Protein AF-A0AA36DSE8-F1 (afdb_monomer_lite)

pLDDT: mean 90.52, std 10.1, range [31.28, 98.81]

Radius of gyration: 29.75 Å; chains: 1; bounding box: 69×47×84 Å

Sequence (559 aa):
MSEQPSESARQAIVPDTAAGRRFDAVVAELFPEYSRSRLTEWIKAGDVLLDGAQVRPRDPLRGGEVVTLTVVLETQTDAQPEDIPLDVLFEDEHLLVINKPVGLVVHPGAGNHSGTLVNALLFRDPSVAVLPRAGIVHRLDKDTSGVMVVAKTLEAQTALVEQLAARDVHRQYLAIVMGALVAGGTADAPIDRHPRDRLKMAVREDGKEAITHYRLRERFRAHTALECRLETGRTHQIRVHMAHVRHPIIGDPLYGGALKLPKGASDELVAALRGFKRQALHAETLEFTHPITGEPVRNTAPVPEDMLHLMKADWPAPAGVHALTTRRHGAGISPAPFAQFNLGNRHAADGDTPANVEHNRQLLQQGLALPSAPHWLRQVHSSTVLRFNAPPVPGASEPVADAAVTSVPGVVLAILTADCLPVVFAATDGSEVGAAHAGWRGLADGMLEATVAALETPPAQLRAWLGPAAGPADYEIGEEVFHAFVGHDPAAEAAFMATRPGHWKVDLFALARQRLQAAGMDPAQVHGGTVSTMADPDLYSHRRDRRTGRMATLAWIAR

Foldseek 3Di:
DDDDQDWDKDKDWFAQVQFFPFQLVSVCVRCVLDDSVVSQVCLVVVQKDWLSHRDHRGDGDRGGIMIIGTDRLDQQDPAAADQDDWAFQDDDQWKTKTWFAAQAAAAADVPRNYRHVLNPLCNVPVQLRSEHSSQFLADDHRGATGIGMGTPGSSQSVQVNVCLVVLVKKWKKKFKWWAFDPWWAKQWFFWDADPPDNVDIEGDPPHHTWMKTWGFPAGDPGITIIIIIGSHHDVCRVQRSCLVVVTHTQQDPPRRPDQDDPDPDDPLLVCLSVVRNHGLMYRAKIWHQRSPPRHIDIGGDARDPSSVSNVADPAPAAPQKHKDWDWQDDCADWDPPQRGQFQDQCPPPLRTPPVRNVVSQVCVCVSVVQLAREQAAPEDLALFEEEDADGDDPPDDHYHDFKYKYQHFRHKYKHWDAQFKKKKKAFNNRRMIMIGGHGLSSLLNQSVLSRQVVDPHHQQRMAMETDEHAALVPAKDFQVSVCSRCVVPVVLCVQWADDDVRMTRGQPLVSSLVSSVVSVHDSVRYDYSPHHSCPDPRHHHCVNSVSYGIMMMMMGGHD

Structure (mmCIF, N/CA/C/O backbone):
data_AF-A0AA36DSE8-F1
#
_entry.id   AF-A0AA36DSE8-F1
#
loop_
_atom_site.group_PDB
_atom_site.id
_atom_site.type_symbol
_atom_site.label_atom_id
_atom_site.label_alt_id
_atom_site.label_comp_id
_atom_site.label_asym_id
_atom_site.label_entity_id
_atom_site.label_seq_id
_atom_site.pdbx_PDB_ins_code
_atom_site.Cartn_x
_atom_site.Cartn_y
_atom_site.Cartn_z
_atom_site.occupancy
_atom_site.B_iso_or_equiv
_atom_site.auth_seq_id
_atom_site.auth_comp_id
_atom_site.auth_asym_id
_atom_site.auth_atom_id
_atom_site.pdbx_PDB_model_num
ATOM 1 N N . MET A 1 1 ? -35.125 -20.432 28.932 1.00 31.28 1 MET A N 1
ATOM 2 C CA . MET A 1 1 ? -34.904 -19.917 30.298 1.00 31.28 1 MET A CA 1
ATOM 3 C C . MET A 1 1 ? -34.343 -18.524 30.136 1.00 31.28 1 MET A C 1
ATOM 5 O O . MET A 1 1 ? -33.295 -18.396 29.528 1.00 31.28 1 MET A O 1
ATOM 9 N N . SER A 1 2 ? -35.095 -17.504 30.538 1.00 31.39 2 SER A N 1
ATOM 10 C CA . SER A 1 2 ? -34.655 -16.110 30.531 1.00 31.39 2 SER A CA 1
ATOM 11 C C . SER A 1 2 ? -33.533 -15.944 31.556 1.00 31.39 2 SER A C 1
ATOM 13 O O . SER A 1 2 ? -33.801 -16.032 32.756 1.00 31.39 2 SER A O 1
ATOM 15 N N . GLU A 1 3 ? -32.296 -15.759 31.100 1.00 34.09 3 GLU A N 1
ATOM 16 C CA . GLU A 1 3 ? -31.233 -15.230 31.954 1.00 34.09 3 GLU A CA 1
ATOM 17 C C . GLU A 1 3 ? -31.677 -13.849 32.436 1.00 34.09 3 GLU A C 1
ATOM 19 O O . GLU A 1 3 ? -31.973 -12.961 31.636 1.00 34.09 3 GLU A O 1
ATOM 24 N N . GLN A 1 4 ? -31.834 -13.705 33.751 1.00 34.03 4 GLN A N 1
ATOM 25 C CA . GLN A 1 4 ? -32.077 -12.402 34.348 1.00 34.03 4 GLN A CA 1
ATOM 26 C C . GLN A 1 4 ? -30.819 -11.549 34.147 1.00 34.03 4 GLN A C 1
ATOM 28 O O . GLN A 1 4 ? -29.720 -12.059 34.381 1.00 34.03 4 GLN A O 1
ATOM 33 N N . PRO A 1 5 ? -30.943 -10.282 33.718 1.00 41.75 5 PRO A N 1
ATOM 34 C CA . PRO A 1 5 ? -29.795 -9.392 33.648 1.00 41.75 5 PRO A CA 1
ATOM 35 C C . PRO A 1 5 ? -29.172 -9.284 35.043 1.00 41.75 5 PRO A C 1
ATOM 37 O O . PRO A 1 5 ? -29.874 -9.049 36.026 1.00 41.75 5 PRO A O 1
ATOM 40 N N . SER A 1 6 ? -27.863 -9.507 35.146 1.00 43.56 6 SER A N 1
ATOM 41 C CA . SER A 1 6 ? -27.154 -9.397 36.417 1.00 43.56 6 SER A CA 1
ATOM 42 C C . SER A 1 6 ? -27.143 -7.932 36.866 1.00 43.56 6 SER A C 1
ATOM 44 O O . SER A 1 6 ? -26.415 -7.117 36.298 1.00 43.56 6 SER A O 1
ATOM 46 N N . GLU A 1 7 ? -27.942 -7.591 37.874 1.00 53.19 7 GLU A N 1
ATOM 47 C CA . GLU A 1 7 ? -27.852 -6.311 38.580 1.00 53.19 7 GLU A CA 1
ATOM 48 C C . GLU A 1 7 ? -26.508 -6.241 39.315 1.00 53.19 7 GLU A C 1
ATOM 50 O O . GLU A 1 7 ? -26.308 -6.883 40.346 1.00 53.19 7 GLU A O 1
ATOM 55 N N . SER A 1 8 ? -25.563 -5.456 38.796 1.00 61.00 8 SER A N 1
ATOM 56 C CA . SER A 1 8 ? -24.367 -5.075 39.549 1.00 61.00 8 SER A CA 1
ATOM 57 C C . SER A 1 8 ? -24.511 -3.623 39.997 1.00 61.00 8 SER A C 1
ATOM 59 O O . SER A 1 8 ? -24.341 -2.705 39.191 1.00 61.00 8 SER A O 1
ATOM 61 N N . ALA A 1 9 ? -24.835 -3.407 41.273 1.00 76.19 9 ALA A N 1
ATOM 62 C CA . ALA A 1 9 ? -24.814 -2.076 41.868 1.00 76.19 9 ALA A CA 1
ATOM 63 C C . ALA A 1 9 ? -23.357 -1.622 42.061 1.00 76.19 9 ALA A C 1
ATOM 65 O O . ALA A 1 9 ? -22.565 -2.308 42.707 1.00 76.19 9 ALA A O 1
ATOM 66 N N . ARG A 1 10 ? -22.997 -0.469 41.492 1.00 86.50 10 ARG A N 1
ATOM 67 C CA . ARG A 1 10 ? -21.697 0.189 41.679 1.00 86.50 10 ARG A CA 1
ATOM 68 C C . ARG A 1 10 ? -21.854 1.337 42.669 1.00 86.50 10 ARG A C 1
ATOM 70 O O . ARG A 1 10 ? -22.855 2.049 42.632 1.00 86.50 10 ARG A O 1
ATOM 77 N N . GLN A 1 11 ? -20.871 1.528 43.542 1.00 91.44 11 GLN A N 1
ATOM 78 C CA . GLN A 1 11 ? -20.874 2.614 44.522 1.00 91.44 11 GLN A CA 1
ATOM 79 C C . GLN A 1 11 ? -19.563 3.389 44.489 1.00 91.44 11 GLN A C 1
ATOM 81 O O . GLN A 1 11 ? -18.494 2.801 44.337 1.00 91.44 11 GLN A O 1
ATOM 86 N N . ALA A 1 12 ? -19.657 4.704 44.660 1.00 92.25 12 ALA A N 1
ATOM 87 C CA . ALA A 1 12 ? -18.513 5.596 44.777 1.00 92.25 12 ALA A CA 1
ATOM 88 C C . ALA A 1 12 ? -18.815 6.711 45.786 1.00 92.25 12 ALA A C 1
ATOM 90 O O . ALA A 1 12 ? -19.959 7.146 45.913 1.00 92.25 12 ALA A O 1
ATOM 91 N N . ILE A 1 13 ? -17.792 7.177 46.503 1.00 94.31 13 ILE A N 1
ATOM 92 C CA . ILE A 1 13 ? -17.912 8.291 47.452 1.00 94.31 13 ILE A CA 1
ATOM 93 C C . ILE A 1 13 ? -17.496 9.579 46.741 1.00 94.31 13 ILE A C 1
ATOM 95 O O . ILE A 1 13 ? -16.432 9.632 46.122 1.00 94.31 13 ILE A O 1
ATOM 99 N N . VAL A 1 14 ? -18.322 10.620 46.839 1.00 93.56 14 VAL A N 1
ATOM 100 C CA . VAL A 1 14 ? -18.018 11.962 46.334 1.00 93.56 14 VAL A CA 1
ATOM 101 C C . VAL A 1 14 ? -16.833 12.536 47.123 1.00 93.56 14 VAL A C 1
ATOM 103 O O . VAL A 1 14 ? -16.934 12.672 48.341 1.00 93.56 14 VAL A O 1
ATOM 106 N N . PRO A 1 15 ? -15.717 12.926 46.480 1.00 93.00 15 PRO A N 1
ATOM 107 C CA . PRO A 1 15 ? -14.606 13.568 47.176 1.00 93.00 15 PRO A CA 1
ATOM 108 C C . PRO A 1 15 ? -15.024 14.906 47.795 1.00 93.00 15 PRO A C 1
ATOM 110 O O . PRO A 1 15 ? -15.760 15.671 47.172 1.00 93.00 15 PRO A O 1
ATOM 113 N N . ASP A 1 16 ? -14.479 15.257 48.961 1.00 93.00 16 ASP A N 1
ATOM 114 C CA . ASP A 1 16 ? -14.764 16.547 49.618 1.00 93.00 16 ASP A CA 1
ATOM 115 C C . ASP A 1 16 ? -14.422 17.756 48.730 1.00 93.00 16 ASP A C 1
ATOM 117 O O . ASP A 1 16 ? -15.084 18.793 48.763 1.00 93.00 16 ASP A O 1
ATOM 121 N N . THR A 1 17 ? -13.418 17.610 47.862 1.00 94.81 17 THR A N 1
ATOM 122 C CA . THR A 1 17 ? -13.012 18.631 46.884 1.00 94.81 17 THR A CA 1
ATOM 123 C C . THR A 1 17 ? -14.058 18.893 45.799 1.00 94.81 17 THR A C 1
ATOM 125 O O . THR A 1 17 ? -13.956 19.888 45.081 1.00 94.81 17 THR A O 1
ATOM 128 N N . ALA A 1 18 ? -15.066 18.028 45.665 1.00 91.69 18 ALA A N 1
ATOM 129 C CA . ALA A 1 18 ? -16.148 18.172 44.703 1.00 91.69 18 ALA A CA 1
ATOM 130 C C . ALA A 1 18 ? -17.364 18.950 45.250 1.00 91.69 18 ALA A C 1
ATOM 132 O O . ALA A 1 18 ? -18.341 19.142 44.520 1.00 91.69 18 ALA A O 1
ATOM 133 N N . ALA A 1 19 ? -17.305 19.439 46.494 1.00 94.31 19 ALA A N 1
ATOM 134 C CA . ALA A 1 19 ? -18.347 20.266 47.095 1.00 94.31 19 ALA A CA 1
ATOM 135 C C . ALA A 1 19 ? -18.706 21.487 46.222 1.00 94.31 19 ALA A C 1
ATOM 137 O O . ALA A 1 19 ? -17.849 22.170 45.660 1.00 94.31 19 ALA A O 1
ATOM 138 N N . GLY A 1 20 ? -20.002 21.768 46.090 1.00 92.06 20 GLY A N 1
ATOM 139 C CA . GLY A 1 20 ? -20.560 22.843 45.268 1.00 92.06 20 GLY A CA 1
ATOM 140 C C . GLY A 1 20 ? -20.616 22.548 43.766 1.00 92.06 20 GLY A C 1
ATOM 141 O O . GLY A 1 20 ? -21.237 23.312 43.022 1.00 92.06 20 GLY A O 1
ATOM 142 N N . ARG A 1 21 ? -20.013 21.449 43.293 1.00 95.62 21 ARG A N 1
ATOM 143 C CA . ARG A 1 21 ? -20.090 21.032 41.885 1.00 95.62 21 ARG A CA 1
ATOM 144 C C . ARG A 1 21 ? -21.422 20.339 41.603 1.00 95.62 21 ARG A C 1
ATOM 146 O O . ARG A 1 21 ? -22.071 19.810 42.501 1.00 95.62 21 ARG A O 1
ATOM 153 N N . ARG A 1 22 ? -21.832 20.352 40.333 1.00 95.62 22 ARG A N 1
ATOM 154 C CA . ARG A 1 22 ? -23.061 19.689 39.876 1.00 95.62 22 ARG A CA 1
ATOM 155 C C . ARG A 1 22 ? -22.932 18.173 39.969 1.00 95.62 22 ARG A C 1
ATOM 157 O O . ARG A 1 22 ? -21.896 17.633 39.582 1.00 95.62 22 ARG A O 1
ATOM 164 N N . PHE A 1 23 ? -24.011 17.517 40.384 1.00 94.25 23 PHE A N 1
ATOM 165 C CA . PHE A 1 23 ? -24.083 16.064 40.486 1.00 94.25 23 PHE A CA 1
ATOM 166 C C . PHE A 1 23 ? -23.694 15.356 39.183 1.00 94.25 23 PHE A C 1
ATOM 168 O O . PHE A 1 23 ? -22.798 14.523 39.194 1.00 94.25 23 PHE A O 1
ATOM 175 N N . ASP A 1 24 ? -24.276 15.735 38.043 1.00 92.56 24 ASP A N 1
ATOM 176 C CA . ASP A 1 24 ? -23.990 15.103 36.748 1.00 92.56 24 ASP A CA 1
ATOM 177 C C . ASP A 1 24 ? -22.521 15.186 36.317 1.00 92.56 24 ASP A C 1
ATOM 179 O O . ASP A 1 24 ? -21.974 14.226 35.775 1.00 92.56 24 ASP A O 1
ATOM 183 N N . ALA A 1 25 ? -21.872 16.318 36.584 1.00 92.12 25 ALA A N 1
ATOM 184 C CA . ALA A 1 25 ? -20.462 16.516 36.285 1.00 92.12 25 ALA A CA 1
ATOM 185 C C . ALA A 1 25 ? -19.563 15.608 37.134 1.00 92.12 25 ALA A C 1
ATOM 187 O O . ALA A 1 25 ? -18.593 15.069 36.613 1.00 92.12 25 ALA A O 1
ATOM 188 N N . VAL A 1 26 ? -19.891 15.428 38.416 1.00 93.75 26 VAL A N 1
ATOM 189 C CA . VAL A 1 26 ? -19.104 14.594 39.336 1.00 93.75 26 VAL A CA 1
ATOM 190 C C . VAL A 1 26 ? -19.382 13.109 39.120 1.00 93.75 26 VAL A C 1
ATOM 192 O O . VAL A 1 26 ? -18.448 12.319 39.115 1.00 93.75 26 VAL A O 1
ATOM 195 N N . VAL A 1 27 ? -20.627 12.714 38.845 1.00 92.75 27 VAL A N 1
ATOM 196 C CA . VAL A 1 27 ? -20.976 11.324 38.495 1.00 92.75 27 VAL A CA 1
ATOM 197 C C . VAL A 1 27 ? -20.192 10.850 37.269 1.00 92.75 27 VAL A C 1
ATOM 199 O O . VAL A 1 27 ? -19.726 9.717 37.247 1.00 92.75 27 VAL A O 1
ATOM 202 N N . ALA A 1 28 ? -19.983 11.723 36.280 1.00 90.31 28 ALA A N 1
ATOM 203 C CA . ALA A 1 28 ? -19.159 11.416 35.111 1.00 90.31 28 ALA A CA 1
ATOM 204 C C . ALA A 1 28 ? -17.663 11.233 35.413 1.00 90.31 28 ALA A C 1
ATOM 206 O O . ALA A 1 28 ? -16.961 10.626 34.615 1.00 90.31 28 ALA A O 1
ATOM 207 N N . GLU A 1 29 ? -17.171 11.765 36.531 1.00 90.88 29 GLU A N 1
ATOM 208 C CA . GLU A 1 29 ? -15.796 11.545 36.997 1.00 90.88 29 GLU A CA 1
ATOM 209 C C . GLU A 1 29 ? -15.687 10.294 37.872 1.00 90.88 29 GLU A C 1
ATOM 211 O O . GLU A 1 29 ? -14.654 9.634 37.861 1.00 90.88 29 GLU A O 1
ATOM 216 N N . LEU A 1 30 ? -16.749 9.963 38.614 1.00 90.56 30 LEU A N 1
ATOM 217 C CA . LEU A 1 30 ? -16.815 8.765 39.453 1.00 90.56 30 LEU A CA 1
ATOM 218 C C . LEU A 1 30 ? -17.016 7.479 38.641 1.00 90.56 30 LEU A C 1
ATOM 220 O O . LEU A 1 30 ? -16.538 6.430 39.062 1.00 90.56 30 LEU A O 1
ATOM 224 N N . PHE A 1 31 ? -17.708 7.564 37.501 1.00 89.38 31 PHE A N 1
ATOM 225 C CA . PHE A 1 31 ? -17.972 6.434 36.606 1.00 89.38 31 PHE A CA 1
ATOM 226 C C . PHE A 1 31 ? -17.561 6.762 35.159 1.00 89.38 31 PHE A C 1
ATOM 228 O O . PHE A 1 31 ? -18.425 6.897 34.282 1.00 89.38 31 PHE A O 1
ATOM 235 N N . PRO A 1 32 ? -16.252 6.948 34.903 1.00 84.00 32 PRO A N 1
ATOM 236 C CA . PRO A 1 32 ? -15.733 7.379 33.605 1.00 84.00 32 PRO A CA 1
ATOM 237 C C . PRO A 1 32 ? -15.992 6.374 32.470 1.00 84.00 32 PRO A C 1
ATOM 239 O O . PRO A 1 32 ? -15.948 6.742 31.298 1.00 84.00 32 PRO A O 1
ATOM 242 N N . GLU A 1 33 ? -16.314 5.120 32.787 1.00 79.25 33 GLU A N 1
ATOM 243 C CA . GLU A 1 33 ? -16.620 4.068 31.818 1.00 79.25 33 GLU A CA 1
ATOM 244 C C . GLU A 1 33 ? -17.935 4.294 31.043 1.00 79.25 33 GLU A C 1
ATOM 246 O O . GLU A 1 33 ? -18.174 3.660 30.008 1.00 79.25 33 GLU A O 1
ATOM 251 N N . TYR A 1 34 ? -18.791 5.209 31.513 1.00 84.44 34 TYR A N 1
ATOM 252 C CA . TYR A 1 34 ? -20.054 5.560 30.871 1.00 84.44 34 TYR A CA 1
ATOM 253 C C . TYR A 1 34 ? -20.037 6.993 30.336 1.00 84.44 34 TYR A C 1
ATOM 255 O O . TYR A 1 34 ? -19.682 7.945 31.025 1.00 84.44 34 TYR A O 1
ATOM 263 N N . SER A 1 35 ? -20.546 7.176 29.114 1.00 79.06 35 SER A N 1
ATOM 264 C CA . SER A 1 35 ? -20.710 8.519 28.546 1.00 79.06 35 SER A CA 1
ATOM 265 C C . SER A 1 35 ? -21.573 9.432 29.435 1.00 79.06 35 SER A C 1
ATOM 267 O O . SER A 1 35 ? -22.598 9.011 29.986 1.00 79.06 35 SER A O 1
ATOM 269 N N . ARG A 1 36 ? -21.231 10.726 29.479 1.00 85.31 36 ARG A N 1
ATOM 270 C CA . ARG A 1 36 ? -21.985 11.763 30.215 1.00 85.31 36 ARG A CA 1
ATOM 271 C C . ARG A 1 36 ? -23.480 11.785 29.891 1.00 85.31 36 ARG A C 1
ATOM 273 O O . ARG A 1 36 ? -24.300 11.997 30.785 1.00 85.31 36 ARG A O 1
ATOM 280 N N . SER A 1 37 ? -23.849 11.586 28.623 1.00 82.00 37 SER A N 1
ATOM 281 C CA . SER A 1 37 ? -25.254 11.557 28.195 1.00 82.00 37 SER A CA 1
ATOM 282 C C . SER A 1 37 ? -26.009 10.384 28.813 1.00 82.00 37 SER A C 1
ATOM 284 O O . SER A 1 37 ? -27.094 10.589 29.348 1.00 82.00 37 SER A O 1
ATOM 286 N N . ARG A 1 38 ? -25.402 9.192 28.819 1.00 83.38 38 ARG A N 1
ATOM 287 C CA . ARG A 1 38 ? -25.995 7.979 29.397 1.00 83.38 38 ARG A CA 1
ATOM 288 C C . ARG A 1 38 ? -26.153 8.094 30.912 1.00 83.38 38 ARG A C 1
ATOM 290 O O . ARG A 1 38 ? -27.225 7.823 31.435 1.00 83.38 38 ARG A O 1
ATOM 297 N N . LEU A 1 39 ? -25.131 8.600 31.605 1.00 88.56 39 LEU A N 1
ATOM 298 C CA . LEU A 1 39 ? -25.219 8.883 33.042 1.00 88.56 39 LEU A CA 1
ATOM 299 C C . LEU A 1 39 ? -26.324 9.903 33.350 1.00 88.56 39 LEU A C 1
ATOM 301 O O . LEU A 1 39 ? -27.083 9.733 34.297 1.00 88.56 39 LEU A O 1
ATOM 305 N N . THR A 1 40 ? -26.473 10.938 32.520 1.00 88.12 40 THR A N 1
ATOM 306 C CA . THR A 1 40 ? -27.553 11.926 32.674 1.00 88.12 40 THR A CA 1
ATOM 307 C C . THR A 1 40 ? -28.941 11.305 32.484 1.00 88.12 40 THR A C 1
ATOM 309 O O . THR A 1 40 ? -29.882 11.700 33.175 1.00 88.12 40 THR A O 1
ATOM 312 N N . GLU A 1 41 ? -29.094 10.369 31.546 1.00 86.94 41 GLU A N 1
ATOM 313 C CA . GLU A 1 41 ? -30.334 9.606 31.355 1.00 86.94 41 GLU A CA 1
ATOM 314 C C . GLU A 1 41 ? -30.647 8.748 32.583 1.00 86.94 41 GLU A C 1
ATOM 316 O O . GLU A 1 41 ? -31.750 8.854 33.115 1.00 86.94 41 GLU A O 1
ATOM 321 N N . TRP A 1 42 ? -29.665 8.018 33.109 1.00 89.75 42 TRP A N 1
ATOM 322 C CA . TRP A 1 42 ? -29.819 7.198 34.314 1.00 89.75 42 TRP A CA 1
ATOM 323 C C . TRP A 1 42 ? -30.119 8.010 35.577 1.00 89.75 42 TRP A C 1
ATOM 325 O O . TRP A 1 42 ? -30.983 7.627 36.363 1.00 89.75 42 TRP A O 1
ATOM 335 N N . ILE A 1 43 ? -29.509 9.188 35.752 1.00 90.81 43 ILE A N 1
ATOM 336 C CA . ILE A 1 43 ? -29.859 10.103 36.854 1.00 90.81 43 ILE A CA 1
ATOM 337 C C . ILE A 1 43 ? -31.347 10.494 36.769 1.00 90.81 43 ILE A C 1
ATOM 339 O O . ILE A 1 43 ? -32.065 10.514 37.771 1.00 90.81 43 ILE A O 1
ATOM 343 N N . LYS A 1 44 ? -31.843 10.795 35.561 1.00 89.06 44 LYS A N 1
ATOM 344 C CA . LYS A 1 44 ? -33.253 11.162 35.344 1.00 89.06 44 LYS A CA 1
ATOM 345 C C . LYS A 1 44 ? -34.205 9.975 35.496 1.00 89.06 44 LYS A C 1
ATOM 347 O O . LYS A 1 44 ? -35.338 10.189 35.920 1.00 89.06 44 LYS A O 1
ATOM 352 N N . ALA A 1 45 ? -33.762 8.771 35.148 1.00 87.19 45 ALA A N 1
ATOM 353 C CA . ALA A 1 45 ? -34.528 7.537 35.293 1.00 87.19 45 ALA A CA 1
ATOM 354 C C . ALA A 1 45 ? -34.580 7.033 36.747 1.00 87.19 45 ALA A C 1
ATOM 356 O O . ALA A 1 45 ? -35.511 6.320 37.101 1.00 87.19 45 ALA A O 1
ATOM 357 N N . GLY A 1 46 ? -33.646 7.474 37.600 1.00 88.44 46 GLY A N 1
ATOM 358 C CA . GLY A 1 46 ? -33.549 7.044 38.999 1.00 88.44 46 GLY A CA 1
ATOM 359 C C . GLY A 1 46 ? -32.589 5.873 39.216 1.00 88.44 46 GLY A C 1
ATOM 360 O O . GLY A 1 46 ? -32.496 5.367 40.328 1.00 88.44 46 GLY A O 1
ATOM 361 N N . ASP A 1 47 ? -31.836 5.492 38.185 1.00 89.12 47 ASP A N 1
ATOM 362 C CA . ASP A 1 47 ? -30.833 4.424 38.236 1.00 89.12 47 ASP A CA 1
ATOM 363 C C . ASP A 1 47 ? -29.512 4.896 38.879 1.00 89.12 47 ASP A C 1
ATOM 365 O O . ASP A 1 47 ? -28.653 4.082 39.220 1.00 89.12 47 ASP A O 1
ATOM 369 N N . VAL A 1 48 ? -29.346 6.216 39.062 1.00 92.56 48 VAL A N 1
ATOM 370 C CA . VAL A 1 48 ? -28.258 6.824 39.847 1.00 92.56 48 VAL A CA 1
ATOM 371 C C . VAL A 1 48 ? -28.834 7.601 41.022 1.00 92.56 48 VAL A C 1
ATOM 373 O O . VAL A 1 48 ? -29.600 8.551 40.838 1.00 92.56 48 VAL A O 1
ATOM 376 N N . LEU A 1 49 ? -28.420 7.228 42.228 1.00 93.44 49 LEU A N 1
ATOM 377 C CA . LEU A 1 49 ? -28.900 7.785 43.489 1.00 93.44 49 LEU A CA 1
ATOM 378 C C . LEU A 1 49 ? -27.755 8.442 44.263 1.00 93.44 49 LEU A C 1
ATOM 380 O O . LEU A 1 49 ? -26.631 7.943 44.249 1.00 93.44 49 LEU A O 1
ATOM 384 N N . LEU A 1 50 ? -28.057 9.531 44.971 1.00 94.56 50 LEU A N 1
ATOM 385 C CA . LEU A 1 50 ? -27.167 10.205 45.918 1.00 94.56 50 LEU A CA 1
ATOM 386 C C . LEU A 1 50 ? -27.695 9.957 47.336 1.00 94.56 50 LEU A C 1
ATOM 388 O O . LEU A 1 50 ? -28.833 10.319 47.629 1.00 94.56 50 LEU A O 1
ATOM 392 N N . ASP A 1 51 ? -26.914 9.289 48.185 1.00 93.56 51 ASP A N 1
ATOM 393 C CA . ASP A 1 51 ? -27.325 8.819 49.519 1.00 93.56 51 ASP A CA 1
ATOM 394 C C . ASP A 1 51 ? -28.670 8.059 49.502 1.00 93.56 51 ASP A C 1
ATOM 396 O O . ASP A 1 51 ? -29.504 8.173 50.400 1.00 93.56 51 ASP A O 1
ATOM 400 N N . GLY A 1 52 ? -28.903 7.290 48.433 1.00 91.12 52 GLY A N 1
ATOM 401 C CA . GLY A 1 52 ? -30.133 6.518 48.230 1.00 91.12 52 GLY A CA 1
ATOM 402 C C . GLY A 1 52 ? -31.341 7.323 47.730 1.00 91.12 52 GLY A C 1
ATOM 403 O O . GLY A 1 52 ? -32.416 6.747 47.576 1.00 91.12 52 GLY A O 1
ATOM 404 N N . ALA A 1 53 ? -31.193 8.620 47.441 1.00 92.75 53 ALA A N 1
ATOM 405 C CA . ALA A 1 53 ? -32.258 9.469 46.909 1.00 92.75 53 ALA A CA 1
ATOM 406 C C . ALA A 1 53 ? -32.010 9.881 45.449 1.00 92.75 53 ALA A C 1
ATOM 408 O O . ALA A 1 53 ? -30.880 10.137 45.031 1.00 92.75 53 ALA A O 1
ATOM 409 N N . GLN A 1 54 ? -33.088 9.999 44.670 1.00 94.00 54 GLN A N 1
ATOM 410 C CA . GLN A 1 54 ? -33.021 10.560 43.323 1.00 94.00 54 GLN A CA 1
ATOM 411 C C . GLN A 1 54 ? -32.888 12.087 43.399 1.00 94.00 54 GLN A C 1
ATOM 413 O O . GLN A 1 54 ? -33.687 12.763 44.050 1.00 94.00 54 GLN A O 1
ATOM 418 N N . VAL A 1 55 ? -31.901 12.638 42.694 1.00 93.31 55 VAL A N 1
ATOM 419 C CA . VAL A 1 55 ? -31.623 14.082 42.640 1.00 93.31 55 VAL A CA 1
ATOM 420 C C . VAL A 1 55 ? -31.559 14.568 41.192 1.00 93.31 55 VAL A C 1
ATOM 422 O O . VAL A 1 55 ? -31.472 13.777 40.252 1.00 93.31 55 VAL A O 1
ATOM 425 N N . ARG A 1 56 ? -31.628 15.885 40.966 1.00 93.31 56 ARG A N 1
ATOM 426 C CA . ARG A 1 56 ? -31.552 16.434 39.605 1.00 93.31 56 ARG A CA 1
ATOM 427 C C . ARG A 1 56 ? -30.088 16.502 39.157 1.00 93.31 56 ARG A C 1
ATOM 429 O O . ARG A 1 56 ? -29.235 16.868 39.960 1.00 93.31 56 ARG A O 1
ATOM 436 N N . PRO A 1 57 ? -29.796 16.327 37.853 1.00 92.88 57 PRO A N 1
ATOM 437 C CA . PRO A 1 57 ? -28.434 16.420 37.307 1.00 92.88 57 PRO A CA 1
ATOM 438 C C . PRO A 1 57 ? -27.645 17.666 37.752 1.00 92.88 57 PRO A C 1
ATOM 440 O O . PRO A 1 57 ? -26.450 17.608 38.009 1.00 92.88 57 PRO A O 1
ATOM 443 N N . ARG A 1 58 ? -28.327 18.809 37.878 1.00 94.81 58 ARG A N 1
ATOM 444 C CA . ARG A 1 58 ? -27.730 20.110 38.218 1.00 94.81 58 ARG A CA 1
ATOM 445 C C . ARG A 1 58 ? -27.637 20.415 39.715 1.00 94.81 58 ARG A C 1
ATOM 447 O O . ARG A 1 58 ? -27.199 21.514 40.047 1.00 94.81 58 ARG A O 1
ATOM 454 N N . ASP A 1 59 ? -28.123 19.536 40.588 1.00 94.94 59 ASP A N 1
ATOM 455 C CA . ASP A 1 59 ? -28.107 19.810 42.025 1.00 94.94 59 ASP A CA 1
ATOM 456 C C . ASP A 1 59 ? -26.649 19.842 42.537 1.00 94.94 59 ASP A C 1
ATOM 458 O O . ASP A 1 59 ? -25.818 19.063 42.056 1.00 94.94 59 ASP A O 1
ATOM 462 N N . PRO A 1 60 ? -26.300 20.787 43.432 1.00 95.19 60 PRO A N 1
ATOM 463 C CA . PRO A 1 60 ? -24.947 20.910 43.960 1.00 95.19 60 PRO A CA 1
ATOM 464 C C . PRO A 1 60 ? -24.662 19.846 45.028 1.00 95.19 60 PRO A C 1
ATOM 466 O O . PRO A 1 60 ? -25.520 19.560 45.863 1.00 95.19 60 PRO A O 1
ATOM 469 N N . LEU A 1 61 ? -23.439 19.320 45.022 1.00 94.94 61 LEU A N 1
ATOM 470 C CA . LEU A 1 61 ? -22.937 18.343 45.992 1.00 94.94 61 LEU A CA 1
ATOM 471 C C . LEU A 1 61 ? -22.335 19.003 47.239 1.00 94.94 61 LEU A C 1
ATOM 473 O O . LEU A 1 61 ? -21.957 20.175 47.210 1.00 94.94 61 LEU A O 1
ATOM 477 N N . ARG A 1 62 ? -22.219 18.256 48.337 1.00 91.81 62 ARG A N 1
ATOM 478 C CA . ARG A 1 62 ? -21.621 18.692 49.610 1.00 91.81 62 ARG A CA 1
ATOM 479 C C . ARG A 1 62 ? -20.206 18.159 49.821 1.00 91.81 62 ARG A C 1
ATOM 481 O O . ARG A 1 62 ? -19.452 18.818 50.529 1.00 91.81 62 ARG A O 1
ATOM 488 N N . GLY A 1 63 ? -19.845 17.044 49.190 1.00 89.06 63 GLY A N 1
ATOM 489 C CA . GLY A 1 63 ? -18.650 16.271 49.518 1.00 89.06 63 GLY A CA 1
ATOM 490 C C . GLY A 1 63 ? -18.965 15.186 50.553 1.00 89.06 63 GLY A C 1
ATOM 491 O O . GLY A 1 63 ? -19.685 15.438 51.521 1.00 89.06 63 GLY A O 1
ATOM 492 N N . GLY A 1 64 ? -18.449 13.976 50.332 1.00 90.06 64 GLY A N 1
ATOM 493 C CA . GLY A 1 64 ? -18.615 12.817 51.213 1.00 90.06 64 GLY A CA 1
ATOM 494 C C . GLY A 1 64 ? -19.877 11.978 50.978 1.00 90.06 64 GLY A C 1
ATOM 495 O O . GLY A 1 64 ? -20.004 10.916 51.586 1.00 90.06 64 GLY A O 1
ATOM 496 N N . GLU A 1 65 ? -20.795 12.408 50.107 1.00 96.06 65 GLU A N 1
ATOM 497 C CA . GLU A 1 65 ? -22.007 11.642 49.778 1.00 96.06 65 GLU A CA 1
ATOM 498 C C . GLU A 1 65 ? -21.696 10.343 49.014 1.00 96.06 65 GLU A C 1
ATOM 500 O O . GLU A 1 65 ? -20.713 10.254 48.274 1.00 96.06 65 GLU A O 1
ATOM 505 N N . VAL A 1 66 ? -22.562 9.336 49.138 1.00 94.62 66 VAL A N 1
ATOM 506 C CA . VAL A 1 66 ? -22.441 8.058 48.425 1.00 94.62 66 VAL A CA 1
ATOM 507 C C . VAL A 1 66 ? -23.293 8.078 47.162 1.00 94.62 66 VAL A C 1
ATOM 509 O O . VAL A 1 66 ? -24.519 8.173 47.218 1.00 94.62 66 VAL A O 1
ATOM 512 N N . VAL A 1 67 ? -22.656 7.913 46.006 1.00 94.56 67 VAL A N 1
ATOM 513 C CA . VAL A 1 67 ? -23.346 7.687 44.736 1.00 94.56 67 VAL A CA 1
ATOM 514 C C . VAL A 1 67 ? -23.517 6.190 44.517 1.00 94.56 67 VAL A C 1
ATOM 516 O O . VAL A 1 67 ? -22.536 5.450 44.523 1.00 94.56 67 VAL A O 1
ATOM 519 N N . THR A 1 68 ? -24.754 5.744 44.301 1.00 93.12 68 THR A N 1
ATOM 520 C CA . THR A 1 68 ? -25.071 4.364 43.900 1.00 93.12 68 THR A CA 1
ATOM 521 C C . THR A 1 68 ? -25.607 4.360 42.476 1.00 93.12 68 THR A C 1
ATOM 523 O O . THR A 1 68 ? -26.564 5.068 42.179 1.00 93.12 68 THR A O 1
ATOM 526 N N . LEU A 1 69 ? -24.990 3.564 41.609 1.00 89.62 69 LEU A N 1
ATOM 527 C CA . LEU A 1 69 ? -25.365 3.361 40.216 1.00 89.62 69 LEU A CA 1
ATOM 528 C C . LEU A 1 69 ? -25.815 1.906 40.034 1.00 89.62 69 LEU A C 1
ATOM 530 O O . LEU A 1 69 ? -25.010 0.984 40.171 1.00 89.62 69 LEU A O 1
ATOM 534 N N . THR A 1 70 ? -27.081 1.700 39.688 1.00 83.75 70 THR A N 1
ATOM 535 C CA . THR A 1 70 ? -27.633 0.377 39.374 1.00 83.75 70 THR A CA 1
ATOM 536 C C . THR A 1 70 ? -27.710 0.237 37.860 1.00 83.75 70 THR A C 1
ATOM 538 O O . THR A 1 70 ? -28.566 0.841 37.222 1.00 83.75 70 THR A O 1
ATOM 541 N N . VAL A 1 71 ? -26.793 -0.528 37.259 1.00 71.25 71 VAL A N 1
ATOM 542 C CA . VAL A 1 71 ? -26.776 -0.717 35.799 1.00 71.25 71 VAL A CA 1
ATOM 543 C C . VAL A 1 71 ? -27.390 -2.057 35.432 1.00 71.25 71 VAL A C 1
ATOM 545 O O . VAL A 1 71 ? -26.851 -3.106 35.779 1.00 71.25 71 VAL A O 1
ATOM 548 N N . VAL A 1 72 ? -28.460 -2.011 34.641 1.00 66.81 72 VAL A N 1
ATOM 549 C CA . VAL A 1 72 ? -28.929 -3.150 33.847 1.00 66.81 72 VAL A CA 1
ATOM 550 C C . VAL A 1 72 ? -28.407 -2.943 32.426 1.00 66.81 72 VAL A C 1
ATOM 552 O O . VAL A 1 72 ? -28.843 -2.045 31.704 1.00 66.81 72 VAL A O 1
ATOM 555 N N . LEU A 1 73 ? -27.411 -3.735 32.028 1.00 68.50 73 LEU A N 1
ATOM 556 C CA . LEU A 1 73 ? -26.932 -3.735 30.649 1.00 68.50 73 LEU A CA 1
ATOM 557 C C . LEU A 1 73 ? -27.889 -4.571 29.794 1.00 68.50 73 LEU A C 1
ATOM 559 O O . LEU A 1 73 ? -27.820 -5.796 29.778 1.00 68.50 73 LEU A O 1
ATOM 563 N N . GLU A 1 74 ? -28.805 -3.900 29.101 1.00 75.19 74 GLU A N 1
ATOM 564 C CA . GLU A 1 74 ? -29.731 -4.549 28.173 1.00 75.19 74 GLU A CA 1
ATOM 565 C C . GLU A 1 74 ? -29.029 -4.952 26.871 1.00 75.19 74 GLU A C 1
ATOM 567 O O . GLU A 1 74 ? -28.175 -4.219 26.354 1.00 75.19 74 GLU A O 1
ATOM 572 N N . THR A 1 75 ? -29.430 -6.094 26.309 1.00 77.44 75 THR A N 1
ATOM 573 C CA . THR A 1 75 ? -29.015 -6.536 24.975 1.00 77.44 75 THR A CA 1
ATOM 574 C C . THR A 1 75 ? -29.327 -5.452 23.939 1.00 77.44 75 THR A C 1
ATOM 576 O O . THR A 1 75 ? -30.458 -4.994 23.818 1.00 77.44 75 THR A O 1
ATOM 579 N N . GLN A 1 76 ? -28.313 -5.035 23.180 1.00 80.38 76 GLN A N 1
ATOM 580 C CA . GLN A 1 76 ? -28.391 -3.904 22.248 1.00 80.38 76 GLN A CA 1
ATOM 581 C C . GLN A 1 76 ? -28.698 -4.326 20.802 1.00 80.38 76 GLN A C 1
ATOM 583 O O . GLN A 1 76 ? -28.756 -3.482 19.904 1.00 80.38 76 GLN A O 1
ATOM 588 N N . THR A 1 77 ? -28.829 -5.626 20.530 1.00 81.12 77 THR A N 1
ATOM 589 C CA . THR A 1 77 ? -29.062 -6.151 19.182 1.00 81.12 77 THR A CA 1
ATOM 590 C C . THR A 1 77 ? -29.831 -7.470 19.202 1.00 81.12 77 THR A C 1
ATOM 592 O O . THR A 1 77 ? -29.532 -8.349 20.000 1.00 81.12 77 THR A O 1
ATOM 595 N N . ASP A 1 78 ? -30.777 -7.626 18.272 1.00 85.19 78 ASP A N 1
ATOM 596 C CA . ASP A 1 78 ? -31.519 -8.880 18.057 1.00 85.19 78 ASP A CA 1
ATOM 597 C C . ASP A 1 78 ? -30.807 -9.845 17.085 1.00 85.19 78 ASP A C 1
ATOM 599 O O . ASP A 1 78 ? -31.325 -10.918 16.753 1.00 85.19 78 ASP A O 1
ATOM 603 N N . ALA A 1 79 ? -29.639 -9.449 16.562 1.00 91.25 79 ALA A N 1
ATOM 604 C CA . ALA A 1 79 ? -28.863 -10.261 15.634 1.00 91.25 79 ALA A CA 1
ATOM 605 C C . ALA A 1 79 ? -28.449 -11.586 16.290 1.00 91.25 79 ALA A C 1
ATOM 607 O O . ALA A 1 79 ? -28.092 -11.627 17.463 1.00 91.25 79 ALA A O 1
ATOM 608 N N . GLN A 1 80 ? -28.489 -12.672 15.521 1.00 94.62 80 GLN A N 1
ATOM 609 C CA . GLN A 1 80 ? -28.112 -13.996 16.015 1.00 94.62 80 GLN A CA 1
ATOM 610 C C . GLN A 1 80 ? -26.620 -14.269 15.766 1.00 94.62 80 GLN A C 1
ATOM 612 O O . GLN A 1 80 ? -26.089 -13.801 14.754 1.00 94.62 80 GLN A O 1
ATOM 617 N N . PRO A 1 81 ? -25.932 -15.005 16.653 1.00 96.75 81 PRO A N 1
ATOM 618 C CA . PRO A 1 81 ? -24.532 -15.367 16.454 1.00 96.75 81 PRO A CA 1
ATOM 619 C C . PRO A 1 81 ? -24.364 -16.290 15.237 1.00 96.75 81 PRO A C 1
ATOM 621 O O . PRO A 1 81 ? -25.144 -17.222 15.047 1.00 96.75 81 PRO A O 1
ATOM 624 N N . GLU A 1 82 ? -23.330 -16.050 14.429 1.00 97.81 82 GLU A N 1
ATOM 625 C CA . GLU A 1 82 ? -22.959 -16.894 13.286 1.00 97.81 82 GLU A CA 1
ATOM 626 C C . GLU A 1 82 ? -21.455 -17.178 13.276 1.00 97.81 82 GLU A C 1
ATOM 628 O O . GLU A 1 82 ? -20.648 -16.264 13.449 1.00 97.81 82 GLU A O 1
ATOM 633 N N . ASP A 1 83 ? -21.083 -18.435 13.023 1.00 97.75 83 ASP A N 1
ATOM 634 C CA . ASP A 1 83 ? -19.686 -18.862 12.906 1.00 97.75 83 ASP A CA 1
ATOM 635 C C . ASP A 1 83 ? -19.075 -18.374 11.585 1.00 97.75 83 ASP A C 1
ATOM 637 O O . ASP A 1 83 ? -19.121 -19.043 10.549 1.00 97.75 83 ASP A O 1
ATOM 641 N N . ILE A 1 84 ? -18.566 -17.144 11.609 1.00 97.19 84 ILE A N 1
ATOM 642 C CA . ILE A 1 84 ? -17.894 -16.498 10.485 1.00 97.19 84 ILE A CA 1
ATOM 643 C C . ILE A 1 84 ? -16.447 -16.228 10.913 1.00 97.19 84 ILE A C 1
ATOM 645 O O . ILE A 1 84 ? -16.229 -15.468 11.862 1.00 97.19 84 ILE A O 1
ATOM 649 N N . PRO A 1 85 ? -15.443 -16.796 10.222 1.00 94.81 85 PRO A N 1
ATOM 650 C CA . PRO A 1 85 ? -14.050 -16.625 10.605 1.00 94.81 85 PRO A CA 1
ATOM 651 C C . PRO A 1 85 ? -13.604 -15.168 10.433 1.00 94.81 85 PRO A C 1
ATOM 653 O O . PRO A 1 85 ? -13.890 -14.525 9.419 1.00 94.81 85 PRO A O 1
ATOM 656 N N . LEU A 1 86 ? -12.865 -14.665 11.422 1.00 96.56 86 LEU A N 1
ATOM 657 C CA . LEU A 1 86 ? -12.278 -13.327 11.423 1.00 96.56 86 LEU A CA 1
ATOM 658 C C . LEU A 1 86 ? -10.751 -13.434 11.432 1.00 96.56 86 LEU A C 1
ATOM 660 O O . LEU A 1 86 ? -10.186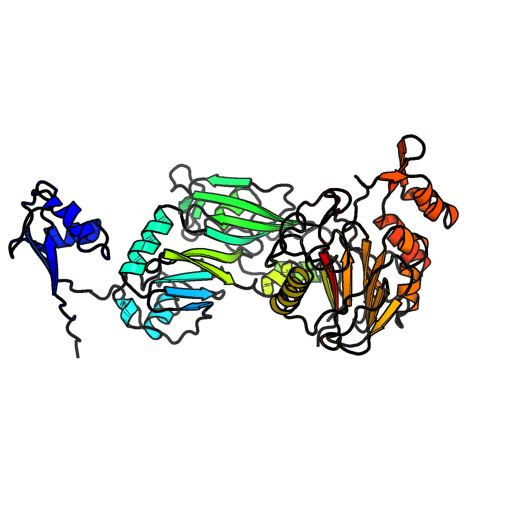 -14.165 12.243 1.00 96.56 86 LEU A O 1
ATOM 664 N N . ASP A 1 87 ? -10.097 -12.685 10.545 1.00 95.69 87 ASP A N 1
ATOM 665 C CA . ASP A 1 87 ? -8.640 -12.531 10.520 1.00 95.69 87 ASP A CA 1
ATOM 666 C C . ASP A 1 87 ? -8.229 -11.500 11.582 1.00 95.69 87 ASP A C 1
ATOM 668 O O . ASP A 1 87 ? -8.544 -10.313 11.454 1.00 95.69 87 ASP A O 1
ATOM 672 N N . VAL A 1 88 ? -7.608 -11.965 12.668 1.00 97.56 88 VAL A N 1
ATOM 673 C CA . VAL A 1 88 ? -7.278 -11.156 13.850 1.00 97.56 88 VAL A CA 1
ATOM 674 C C . VAL A 1 88 ? -5.839 -10.659 13.756 1.00 97.56 88 VAL A C 1
ATOM 676 O O . VAL A 1 88 ? -4.903 -11.450 13.701 1.00 97.56 88 VAL A O 1
ATOM 679 N N . LEU A 1 89 ? -5.670 -9.337 13.784 1.00 91.31 89 LEU A N 1
ATOM 680 C CA . LEU A 1 89 ? -4.367 -8.664 13.760 1.00 91.31 89 LEU A CA 1
ATOM 681 C C . LEU A 1 89 ? -3.836 -8.388 15.171 1.00 91.31 89 LEU A C 1
ATOM 683 O O . LEU A 1 89 ? -2.635 -8.461 15.409 1.00 91.31 89 LEU A O 1
ATOM 687 N N . PHE A 1 90 ? -4.737 -8.064 16.099 1.00 97.00 90 PHE A N 1
ATOM 688 C CA . PHE A 1 90 ? -4.422 -7.783 17.497 1.00 97.00 90 PHE A CA 1
ATOM 689 C C . PHE A 1 90 ? -5.641 -8.087 18.367 1.00 97.00 90 PHE A C 1
ATOM 691 O O . PHE A 1 90 ? -6.772 -7.797 17.973 1.00 97.00 90 PHE A O 1
ATOM 698 N N . GLU A 1 91 ? -5.423 -8.648 19.552 1.00 97.81 91 GLU A N 1
ATOM 699 C CA . GLU A 1 91 ? -6.485 -8.907 20.520 1.00 97.81 91 GLU A CA 1
ATOM 700 C C . GLU A 1 91 ? -5.943 -8.883 21.949 1.00 97.81 91 GLU A C 1
ATOM 702 O O . GLU A 1 91 ? -4.889 -9.452 22.233 1.00 97.81 91 GLU A O 1
ATOM 707 N N . ASP A 1 92 ? -6.714 -8.272 22.844 1.00 97.62 92 ASP A N 1
ATOM 708 C CA . ASP A 1 92 ? -6.524 -8.328 24.290 1.00 97.62 92 ASP A CA 1
ATOM 709 C C . ASP A 1 92 ? -7.889 -8.409 25.009 1.00 97.62 92 ASP A C 1
ATOM 711 O O . ASP A 1 92 ? -8.897 -8.835 24.431 1.00 97.62 92 ASP A O 1
ATOM 715 N N . GLU A 1 93 ? -7.927 -8.063 26.296 1.00 96.50 93 GLU A N 1
ATOM 716 C CA . GLU A 1 93 ? -9.150 -8.051 27.106 1.00 96.50 93 GLU A CA 1
ATOM 717 C C . GLU A 1 93 ? -10.177 -7.002 26.637 1.00 96.50 93 GLU A C 1
ATOM 719 O O . GLU A 1 93 ? -11.384 -7.214 26.750 1.00 96.50 93 GLU A O 1
ATOM 724 N N . HIS A 1 94 ? -9.724 -5.887 26.067 1.00 97.44 94 HIS A N 1
ATOM 725 C CA . HIS A 1 94 ? -10.531 -4.699 25.791 1.00 97.44 94 HIS A CA 1
ATOM 726 C C . HIS A 1 94 ? -10.759 -4.433 24.305 1.00 97.44 94 HIS A C 1
ATOM 728 O O . HIS A 1 94 ? -11.717 -3.742 23.945 1.00 97.44 94 HIS A O 1
ATOM 734 N N . LEU A 1 95 ? -9.903 -4.966 23.440 1.00 98.19 95 LEU A N 1
ATOM 735 C CA . LEU A 1 95 ? -9.852 -4.658 22.022 1.00 98.19 95 LEU A CA 1
ATOM 736 C C . LEU A 1 95 ? -9.756 -5.916 21.169 1.00 98.19 95 LEU A C 1
ATOM 738 O O . LEU A 1 95 ? -9.099 -6.900 21.504 1.00 98.19 95 LEU A O 1
ATOM 742 N N . LEU A 1 96 ? -10.358 -5.817 19.991 1.00 98.50 96 LEU A N 1
ATOM 743 C CA . LEU A 1 96 ? -10.162 -6.729 18.880 1.00 98.50 96 LEU A CA 1
ATOM 744 C C . LEU A 1 96 ? -9.899 -5.903 17.619 1.00 98.50 96 LEU A C 1
ATOM 746 O O . LEU A 1 96 ? -10.732 -5.093 17.210 1.00 98.50 96 LEU A O 1
ATOM 750 N N . VAL A 1 97 ? -8.751 -6.109 16.981 1.00 98.50 97 VAL A N 1
ATOM 751 C CA . VAL A 1 97 ? -8.415 -5.513 15.687 1.00 98.50 97 VAL A CA 1
ATOM 752 C C . VAL A 1 97 ? -8.380 -6.612 14.639 1.00 98.50 97 VAL A C 1
ATOM 754 O O . VAL A 1 97 ? -7.647 -7.589 14.774 1.00 98.50 97 VAL A O 1
ATOM 757 N N . ILE A 1 98 ? -9.160 -6.439 13.577 1.00 98.44 98 ILE A N 1
ATOM 758 C CA . ILE A 1 98 ? -9.310 -7.425 12.507 1.00 98.44 98 ILE A CA 1
ATOM 759 C C . ILE A 1 98 ? -8.905 -6.858 11.154 1.00 98.44 98 ILE A C 1
ATOM 761 O O . ILE A 1 98 ? -9.037 -5.660 10.903 1.00 98.44 98 ILE A O 1
ATOM 765 N N . ASN A 1 99 ? -8.510 -7.741 10.249 1.00 97.75 99 ASN A N 1
ATOM 766 C CA . ASN A 1 99 ? -8.476 -7.484 8.819 1.00 97.75 99 ASN A CA 1
ATOM 767 C C . ASN A 1 99 ? -9.813 -7.930 8.206 1.00 97.75 99 ASN A C 1
ATOM 769 O O . ASN A 1 99 ? -10.044 -9.110 7.945 1.00 97.75 99 ASN A O 1
ATOM 773 N N . LYS A 1 100 ? -10.739 -6.988 7.997 1.00 98.12 100 LYS A N 1
ATOM 774 C CA . LYS A 1 100 ? -12.057 -7.302 7.437 1.00 98.12 100 LYS A CA 1
ATOM 775 C C . LYS A 1 100 ? -11.906 -7.780 5.984 1.00 98.12 100 LYS A C 1
ATOM 777 O O . LYS A 1 100 ? -11.406 -7.011 5.153 1.00 98.12 100 LYS A O 1
ATOM 782 N N . PRO A 1 101 ? -12.420 -8.969 5.619 1.00 96.00 101 PRO A N 1
ATOM 783 C CA . PRO A 1 101 ? -12.397 -9.420 4.236 1.00 96.00 101 PRO A CA 1
ATOM 784 C C . PRO A 1 101 ? -13.357 -8.604 3.359 1.00 96.00 101 PRO A C 1
ATOM 786 O O . PRO A 1 101 ? -14.276 -7.921 3.833 1.00 96.00 101 PRO A O 1
ATOM 789 N N . VAL A 1 102 ? -13.153 -8.684 2.045 1.00 95.38 102 VAL A N 1
ATOM 790 C CA . VAL A 1 102 ? -14.099 -8.172 1.042 1.00 95.38 102 VAL A CA 1
ATOM 791 C C . VAL A 1 102 ? -15.420 -8.943 1.145 1.00 95.38 102 VAL A C 1
ATOM 793 O O . VAL A 1 102 ? -15.428 -10.139 1.416 1.00 95.38 102 VAL A O 1
ATOM 796 N N . GLY A 1 103 ? -16.549 -8.270 0.927 1.00 95.12 103 GLY A N 1
ATOM 797 C CA . GLY A 1 103 ? -17.871 -8.897 0.885 1.00 95.12 103 GLY A CA 1
ATOM 798 C C . GLY A 1 103 ? -18.560 -9.003 2.247 1.00 95.12 103 GLY A C 1
ATOM 799 O O . GLY A 1 103 ? -19.788 -9.094 2.287 1.00 95.12 103 GLY A O 1
ATOM 800 N N . LEU A 1 104 ? -17.814 -8.912 3.355 1.00 96.75 104 LEU A N 1
ATOM 801 C CA . LEU A 1 104 ? -18.381 -8.921 4.703 1.00 96.75 104 LEU A CA 1
ATOM 802 C C . LEU A 1 104 ? -19.012 -7.562 5.038 1.00 96.75 104 LEU A C 1
ATOM 804 O O . LEU A 1 104 ? -18.332 -6.528 5.085 1.00 96.75 104 LEU A O 1
ATOM 808 N N . VAL A 1 105 ? -20.325 -7.574 5.273 1.00 96.50 105 VAL A N 1
ATOM 809 C CA . VAL A 1 105 ? -21.101 -6.417 5.739 1.00 96.50 105 VAL A CA 1
ATOM 810 C C . VAL A 1 105 ? -20.841 -6.203 7.229 1.00 96.50 105 VAL A C 1
ATOM 812 O O . VAL A 1 105 ? -20.765 -7.160 7.986 1.00 96.50 105 VAL A O 1
ATOM 815 N N . VAL A 1 106 ? -20.717 -4.949 7.671 1.00 96.06 106 VAL A N 1
ATOM 816 C CA . VAL A 1 106 ? -20.400 -4.639 9.078 1.00 96.06 106 VAL A CA 1
ATOM 817 C C . VAL A 1 106 ? -21.615 -4.794 9.998 1.00 96.06 106 VAL A C 1
ATOM 819 O O . VAL A 1 106 ? -21.524 -5.472 11.012 1.00 96.06 106 VAL A O 1
ATOM 822 N N . HIS A 1 107 ? -22.751 -4.187 9.643 1.00 93.94 107 HIS A N 1
ATOM 823 C CA . HIS A 1 107 ? -23.962 -4.183 10.470 1.00 93.94 107 HIS A CA 1
ATOM 824 C C . HIS A 1 107 ? -25.157 -4.785 9.732 1.00 93.94 107 HIS A C 1
ATOM 826 O O . HIS A 1 107 ? -25.312 -4.502 8.537 1.00 93.94 107 HIS A O 1
ATOM 832 N N . PRO A 1 108 ? -26.046 -5.507 10.440 1.00 92.56 108 PRO A N 1
ATOM 833 C CA . PRO A 1 108 ? -27.340 -5.895 9.911 1.00 92.56 108 PRO A CA 1
ATOM 834 C C . PRO A 1 108 ? -28.134 -4.669 9.462 1.00 92.56 108 PRO A C 1
ATOM 836 O O . PRO A 1 108 ? -28.106 -3.608 10.090 1.00 92.56 108 PRO A O 1
ATOM 839 N N . GLY A 1 109 ? -28.851 -4.802 8.356 1.00 86.75 109 GLY A N 1
ATOM 840 C CA . GLY A 1 109 ? -29.644 -3.720 7.798 1.00 86.75 109 GLY A CA 1
ATOM 841 C C . GLY A 1 109 ? -30.492 -4.176 6.623 1.00 86.75 109 GLY A C 1
ATOM 842 O O . GLY A 1 109 ? -30.553 -5.358 6.288 1.00 86.75 109 GLY A O 1
ATOM 843 N N . ALA A 1 110 ? -31.152 -3.218 5.972 1.00 79.56 110 ALA A N 1
ATOM 844 C CA . ALA A 1 110 ? -31.992 -3.503 4.815 1.00 79.56 110 ALA A CA 1
ATOM 845 C C . ALA A 1 110 ? -31.195 -4.252 3.728 1.00 79.56 110 ALA A C 1
ATOM 847 O O . ALA A 1 110 ? -30.216 -3.729 3.194 1.00 79.56 110 ALA A O 1
ATOM 848 N N . GLY A 1 111 ? -31.621 -5.479 3.419 1.00 83.94 111 GLY A N 1
ATOM 849 C CA . GLY A 1 111 ? -30.996 -6.351 2.422 1.00 83.94 111 GLY A CA 1
ATOM 850 C C . GLY A 1 111 ? -29.903 -7.290 2.949 1.00 83.94 111 GLY A C 1
ATOM 851 O O . GLY A 1 111 ? -29.539 -8.206 2.224 1.00 83.94 111 GLY A O 1
ATOM 852 N N . ASN A 1 112 ? -29.407 -7.116 4.181 1.00 87.38 112 ASN A N 1
ATOM 853 C CA . ASN A 1 112 ? -28.487 -8.054 4.844 1.00 87.38 112 ASN A CA 1
ATOM 854 C C . ASN A 1 112 ? -28.850 -8.136 6.333 1.00 87.38 112 ASN A C 1
ATOM 856 O O . ASN A 1 112 ? -28.352 -7.356 7.141 1.00 87.38 112 ASN A O 1
ATOM 860 N N . HIS A 1 113 ? -29.768 -9.036 6.685 1.00 90.62 113 HIS A N 1
ATOM 861 C CA . HIS A 1 113 ? -30.253 -9.192 8.064 1.00 90.62 113 HIS A CA 1
ATOM 862 C C . HIS A 1 113 ? -29.329 -10.052 8.942 1.00 90.62 113 HIS A C 1
ATOM 864 O O . HIS A 1 113 ? -29.433 -10.010 10.163 1.00 90.62 113 HIS A O 1
ATOM 870 N N . SER A 1 114 ? -28.443 -10.823 8.316 1.00 94.19 114 SER A N 1
ATOM 871 C CA . SER A 1 114 ? -27.557 -11.811 8.930 1.00 94.19 114 SER A CA 1
ATOM 872 C C . SER A 1 114 ? -26.258 -11.888 8.100 1.00 94.19 114 SER A C 1
ATOM 874 O O . SER A 1 114 ? -26.139 -11.169 7.097 1.00 94.19 114 SER A O 1
ATOM 876 N N . GLY A 1 115 ? -25.272 -12.695 8.497 1.00 95.62 115 GLY A N 1
ATOM 877 C CA . GLY A 1 115 ? -24.008 -12.829 7.762 1.00 95.62 115 GLY A CA 1
ATOM 878 C C . GLY A 1 115 ? -23.094 -11.602 7.855 1.00 95.62 115 GLY A C 1
ATOM 879 O O . GLY A 1 115 ? -22.376 -11.281 6.905 1.00 95.62 115 GLY A O 1
ATOM 880 N N . THR A 1 116 ? -23.170 -10.852 8.957 1.00 97.56 116 THR A N 1
ATOM 881 C CA . THR A 1 116 ? -22.431 -9.595 9.157 1.00 97.56 116 THR A CA 1
ATOM 882 C C . THR A 1 116 ? -21.333 -9.725 10.209 1.00 97.56 116 THR A C 1
ATOM 884 O O . THR A 1 116 ? -21.294 -10.690 10.969 1.00 97.56 116 THR A O 1
ATOM 887 N N . LEU A 1 117 ? -20.459 -8.719 10.305 1.00 97.56 117 LEU A N 1
ATOM 888 C CA . LEU A 1 117 ? -19.451 -8.654 11.361 1.00 97.56 117 LEU A CA 1
ATOM 889 C C . LEU A 1 117 ? -20.089 -8.688 12.757 1.00 97.56 117 LEU A C 1
ATOM 891 O O . LEU A 1 117 ? -19.540 -9.333 13.637 1.00 97.56 117 LEU A O 1
ATOM 895 N N . VAL A 1 118 ? -21.259 -8.071 12.963 1.00 97.44 118 VAL A N 1
ATOM 896 C CA . VAL A 1 118 ? -21.988 -8.195 14.240 1.00 97.44 118 VAL A CA 1
ATOM 897 C C . VAL A 1 118 ? -22.304 -9.660 14.554 1.00 97.44 118 VAL A C 1
ATOM 899 O O . VAL A 1 118 ? -22.057 -10.094 15.672 1.00 97.44 118 VAL A O 1
ATOM 902 N N . ASN A 1 119 ? -22.797 -10.436 13.583 1.00 97.94 119 ASN A N 1
ATOM 903 C CA . ASN A 1 119 ? -23.114 -11.854 13.792 1.00 97.94 119 ASN A CA 1
ATOM 904 C C . ASN A 1 119 ? -21.855 -12.661 14.155 1.00 97.94 119 ASN A C 1
ATOM 906 O O . ASN A 1 119 ? -21.895 -13.477 15.075 1.00 97.94 119 ASN A O 1
ATOM 910 N N . ALA A 1 120 ? -20.737 -12.372 13.481 1.00 98.00 120 ALA A N 1
ATOM 911 C CA . ALA A 1 120 ? -19.435 -12.983 13.749 1.00 98.00 120 ALA A CA 1
ATOM 912 C C . ALA A 1 120 ? -18.911 -12.655 15.160 1.00 98.00 120 ALA A C 1
ATOM 914 O O . ALA A 1 120 ? -18.423 -13.530 15.873 1.00 98.00 120 ALA A O 1
ATOM 915 N N . LEU A 1 121 ? -19.034 -11.392 15.582 1.00 97.81 121 LEU A N 1
ATOM 916 C CA . LEU A 1 121 ? -18.609 -10.936 16.907 1.00 97.81 121 LEU A CA 1
ATOM 917 C C . LEU A 1 121 ? -19.445 -11.574 18.016 1.00 97.81 121 LEU A C 1
ATOM 919 O O . LEU A 1 121 ? -18.875 -12.038 18.993 1.00 97.81 121 LEU A O 1
ATOM 923 N N . LEU A 1 122 ? -20.767 -11.656 17.840 1.00 97.06 122 LEU A N 1
ATOM 924 C CA . LEU A 1 122 ? -21.666 -12.303 18.801 1.00 97.06 122 LEU A CA 1
ATOM 925 C C . LEU A 1 122 ? -21.372 -13.797 18.966 1.00 97.06 122 LEU A C 1
ATOM 927 O O . LEU A 1 122 ? -21.537 -14.334 20.056 1.00 97.06 122 LEU A O 1
ATOM 931 N N . PHE A 1 123 ? -20.954 -14.472 17.891 1.00 97.62 123 PHE A N 1
ATOM 932 C CA . PHE A 1 123 ? -20.529 -15.868 17.966 1.00 97.62 123 PHE A CA 1
ATOM 933 C C . PHE A 1 123 ? -19.196 -16.023 18.697 1.00 97.62 123 PHE A C 1
ATOM 935 O O . PHE A 1 123 ? -19.052 -16.914 19.530 1.00 97.62 123 PHE A O 1
ATOM 942 N N . ARG A 1 124 ? -18.229 -15.147 18.399 1.00 96.44 124 ARG A N 1
ATOM 943 C CA . ARG A 1 124 ? -16.898 -15.171 19.018 1.00 96.44 124 ARG A CA 1
ATOM 944 C C . ARG A 1 124 ? -16.947 -14.840 20.509 1.00 96.44 124 ARG A C 1
ATOM 946 O O . ARG A 1 124 ? -16.266 -15.489 21.295 1.00 96.44 124 ARG A O 1
ATOM 953 N N . ASP A 1 125 ? -17.699 -13.809 20.869 1.00 94.88 125 ASP A N 1
ATOM 954 C CA . ASP A 1 125 ? -17.799 -13.285 22.225 1.00 94.88 125 ASP A CA 1
ATOM 955 C C . ASP A 1 125 ? -19.234 -12.801 22.488 1.00 94.88 125 ASP A C 1
ATOM 957 O O . ASP A 1 125 ? -19.576 -11.662 22.166 1.00 94.88 125 ASP A O 1
ATOM 961 N N . PRO A 1 126 ? -20.093 -13.636 23.098 1.00 93.25 126 PRO A N 1
ATOM 962 C CA . PRO A 1 126 ? -21.473 -13.263 23.399 1.00 93.25 126 PRO A CA 1
ATOM 963 C C . PRO A 1 126 ? -21.608 -12.024 24.295 1.00 93.25 126 PRO A C 1
ATOM 965 O O . PRO A 1 126 ? -22.650 -11.366 24.270 1.00 93.25 126 PRO A O 1
ATOM 968 N N . SER A 1 127 ? -20.573 -11.668 25.069 1.00 90.25 127 SER A N 1
ATOM 969 C CA . SER A 1 127 ? -20.625 -10.524 25.985 1.00 90.25 127 SER A CA 1
ATOM 970 C C . SER A 1 127 ? -20.737 -9.186 25.250 1.00 90.25 127 SER A C 1
ATOM 972 O O . SER A 1 127 ? -21.314 -8.235 25.777 1.00 90.25 127 SER A O 1
ATOM 974 N N . VAL A 1 128 ? -20.307 -9.110 23.985 1.00 93.75 128 VAL A N 1
ATOM 975 C CA . VAL A 1 128 ? -20.432 -7.885 23.181 1.00 93.75 128 VAL A CA 1
ATOM 976 C C . VAL A 1 128 ? -21.887 -7.535 22.854 1.00 93.75 128 VAL A C 1
ATOM 978 O O . VAL A 1 128 ? -22.162 -6.407 22.449 1.00 93.75 128 VAL A O 1
ATOM 981 N N . ALA A 1 129 ? -22.843 -8.450 23.064 1.00 92.56 129 ALA A N 1
ATOM 982 C CA . ALA A 1 129 ? -24.265 -8.225 22.801 1.00 92.56 129 ALA A CA 1
ATOM 983 C C . ALA A 1 129 ? -24.862 -7.054 23.598 1.00 92.56 129 ALA A C 1
ATOM 985 O O . ALA A 1 129 ? -25.831 -6.435 23.154 1.00 92.56 129 ALA A O 1
ATOM 986 N N . VAL A 1 130 ? -24.287 -6.730 24.760 1.00 88.75 130 VAL A N 1
ATOM 987 C CA . VAL A 1 130 ? -24.721 -5.595 25.592 1.00 88.75 130 VAL A CA 1
ATOM 988 C C . VAL A 1 130 ? -24.008 -4.284 25.247 1.00 88.75 130 VAL A C 1
ATOM 990 O O . VAL A 1 130 ? -24.357 -3.219 25.764 1.00 88.75 130 VAL A O 1
ATOM 993 N N . LEU A 1 131 ? -23.002 -4.333 24.370 1.00 90.88 131 LEU A N 1
ATOM 994 C CA . LEU A 1 131 ? -22.285 -3.148 23.919 1.00 90.88 131 LEU A CA 1
ATOM 995 C C . LEU A 1 131 ? -23.045 -2.464 22.780 1.00 90.88 131 LEU A C 1
ATOM 997 O O . LEU A 1 131 ? -23.578 -3.137 21.890 1.00 90.88 131 LEU A O 1
ATOM 1001 N N . PRO A 1 132 ? -23.041 -1.119 22.723 1.00 89.31 132 PRO A N 1
ATOM 1002 C CA . PRO A 1 132 ? -23.588 -0.401 21.584 1.00 89.31 132 PRO A CA 1
ATOM 1003 C C . PRO A 1 132 ? -22.969 -0.913 20.283 1.00 89.31 132 PRO A C 1
ATOM 1005 O O . PRO A 1 132 ? -21.749 -0.900 20.112 1.00 89.31 132 PRO A O 1
ATOM 1008 N N . ARG A 1 133 ? -23.827 -1.365 19.360 1.00 91.75 133 ARG A N 1
ATOM 1009 C CA . ARG A 1 133 ? -23.421 -1.907 18.053 1.00 91.75 133 ARG A CA 1
ATOM 1010 C C . ARG A 1 133 ? -22.404 -3.056 18.140 1.00 91.75 133 ARG A C 1
ATOM 1012 O O . ARG A 1 133 ? -21.554 -3.163 17.256 1.00 91.75 133 ARG A O 1
ATOM 1019 N N . ALA A 1 134 ? -22.484 -3.885 19.182 1.00 95.06 134 ALA A N 1
ATOM 1020 C CA . ALA A 1 134 ? -21.553 -4.989 19.418 1.00 95.06 134 ALA A CA 1
ATOM 1021 C C . ALA A 1 134 ? -20.078 -4.543 19.478 1.00 95.06 134 ALA A C 1
ATOM 1023 O O . ALA A 1 134 ? -19.192 -5.221 18.968 1.00 95.06 134 ALA A O 1
ATOM 1024 N N . GLY A 1 135 ? -19.819 -3.347 20.025 1.00 95.62 135 GLY A N 1
ATOM 1025 C CA . GLY A 1 135 ? -18.462 -2.815 20.189 1.00 95.62 135 GLY A CA 1
ATOM 1026 C C . GLY A 1 135 ? -17.864 -2.155 18.942 1.00 95.62 135 GLY A C 1
ATOM 1027 O O . GLY A 1 135 ? -16.754 -1.626 18.987 1.00 95.62 135 GLY A O 1
ATOM 1028 N N . ILE A 1 136 ? -18.583 -2.137 17.818 1.00 96.94 136 ILE A N 1
ATOM 1029 C CA . ILE A 1 136 ? -18.109 -1.527 16.572 1.00 96.94 136 ILE A CA 1
ATOM 1030 C C . ILE A 1 136 ? -18.233 0.003 16.654 1.00 96.94 136 ILE A C 1
ATOM 1032 O O . ILE A 1 136 ? -19.332 0.565 16.700 1.00 96.94 136 ILE A O 1
ATOM 1036 N N . VAL A 1 137 ? -17.090 0.689 16.600 1.00 95.56 137 VAL A N 1
ATOM 1037 C CA . VAL A 1 137 ? -16.991 2.156 16.740 1.00 95.56 137 VAL A CA 1
ATOM 1038 C C . VAL A 1 137 ? -16.825 2.896 15.408 1.00 95.56 137 VAL A C 1
ATOM 1040 O O . VAL A 1 137 ? -17.135 4.082 15.300 1.00 95.56 137 VAL A O 1
ATOM 1043 N N . HIS A 1 138 ? -16.392 2.199 14.356 1.00 94.81 138 HIS A N 1
ATOM 1044 C CA . HIS A 1 138 ? -16.277 2.728 12.995 1.00 94.81 138 HIS A CA 1
ATOM 1045 C C . HIS A 1 138 ? -16.635 1.652 11.964 1.00 94.81 138 HIS A C 1
ATOM 1047 O O . HIS A 1 138 ? -16.892 0.508 12.323 1.00 94.81 138 HIS A O 1
ATOM 1053 N N . ARG A 1 139 ? -16.731 2.012 10.680 1.00 92.56 139 ARG A N 1
ATOM 1054 C CA . ARG A 1 139 ? -17.221 1.095 9.642 1.00 92.56 139 ARG A CA 1
ATOM 1055 C C . ARG A 1 139 ? -16.400 1.149 8.364 1.00 92.56 139 ARG A C 1
ATOM 1057 O O . ARG A 1 139 ? -15.964 2.217 7.944 1.00 92.56 139 ARG A O 1
ATOM 1064 N N . LEU A 1 140 ? -16.345 0.003 7.695 1.00 96.62 140 LEU A N 1
ATOM 1065 C CA . LEU A 1 140 ? -15.957 -0.139 6.296 1.00 96.62 140 LEU A CA 1
ATOM 1066 C C . LEU A 1 140 ? -17.177 -0.517 5.446 1.00 96.62 140 LEU A C 1
ATOM 1068 O O . LEU A 1 140 ? -18.150 -1.097 5.938 1.00 96.62 140 LEU A O 1
ATOM 1072 N N . ASP A 1 141 ? -17.135 -0.179 4.160 1.00 96.00 141 ASP A N 1
ATOM 1073 C CA . ASP A 1 141 ? -18.138 -0.648 3.203 1.00 96.00 141 ASP A CA 1
ATOM 1074 C C . ASP A 1 141 ? -17.989 -2.160 2.973 1.00 96.00 141 ASP A C 1
ATOM 1076 O O . ASP A 1 141 ? -16.917 -2.727 3.192 1.00 96.00 141 ASP A O 1
ATOM 1080 N N . LYS A 1 142 ? -19.058 -2.808 2.491 1.00 95.00 142 LYS A N 1
ATOM 1081 C CA . LYS A 1 142 ? -19.094 -4.256 2.219 1.00 95.00 142 LYS A CA 1
ATOM 1082 C C . LYS A 1 142 ? -17.854 -4.726 1.447 1.00 95.00 142 LYS A C 1
ATOM 1084 O O . LYS A 1 142 ? -17.136 -5.610 1.906 1.00 95.00 142 LYS A O 1
ATOM 1089 N N . ASP A 1 143 ? -17.562 -4.070 0.327 1.00 96.94 143 ASP A N 1
ATOM 1090 C CA . ASP A 1 143 ? -16.481 -4.469 -0.585 1.00 96.94 143 ASP A CA 1
ATOM 1091 C C . ASP A 1 143 ? -15.170 -3.683 -0.383 1.00 96.94 143 ASP A C 1
ATOM 1093 O O . ASP A 1 143 ? -14.277 -3.707 -1.231 1.00 96.94 143 ASP A O 1
ATOM 1097 N N . THR A 1 144 ? -15.043 -2.994 0.755 1.00 98.06 144 THR A N 1
ATOM 1098 C CA . THR A 1 144 ? -13.778 -2.419 1.229 1.00 98.06 144 THR A CA 1
ATOM 1099 C C . THR A 1 144 ? -13.164 -3.382 2.238 1.00 98.06 144 THR A C 1
ATOM 1101 O O . THR A 1 144 ? -13.831 -3.748 3.204 1.00 98.06 144 THR A O 1
ATOM 1104 N N . SER A 1 145 ? -11.920 -3.803 2.028 1.00 98.12 145 SER A N 1
ATOM 1105 C CA . SER A 1 145 ? -11.187 -4.670 2.964 1.00 98.12 145 SER A CA 1
ATOM 1106 C C . SER A 1 145 ? -10.313 -3.867 3.926 1.00 98.12 145 SER A C 1
ATOM 1108 O O . SER A 1 145 ? -10.113 -2.670 3.715 1.00 98.12 145 SER A O 1
ATOM 1110 N N . GLY A 1 146 ? -9.756 -4.527 4.941 1.00 97.88 146 GLY A N 1
ATOM 1111 C CA . GLY A 1 146 ? -8.667 -3.990 5.758 1.00 97.88 146 GLY A CA 1
ATOM 1112 C C . GLY A 1 146 ? -9.006 -3.773 7.230 1.00 97.88 146 GLY A C 1
ATOM 1113 O O . GLY A 1 146 ? -9.998 -4.291 7.743 1.00 97.88 146 GLY A O 1
ATOM 1114 N N . VAL A 1 147 ? -8.143 -3.019 7.908 1.00 97.88 147 VAL A N 1
ATOM 1115 C CA . VAL A 1 147 ? -8.085 -2.913 9.369 1.00 97.88 147 VAL A CA 1
ATOM 1116 C C . VAL A 1 147 ? -9.355 -2.290 9.962 1.00 97.88 147 VAL A C 1
ATOM 1118 O O . VAL A 1 147 ? -9.776 -1.196 9.575 1.00 97.88 147 VAL A O 1
ATOM 1121 N N . MET A 1 148 ? -9.935 -2.952 10.964 1.00 98.19 148 MET A N 1
ATOM 1122 C CA . MET A 1 148 ? -10.998 -2.423 11.822 1.00 98.19 148 MET A CA 1
ATOM 1123 C C . MET A 1 148 ? -10.712 -2.709 13.291 1.00 98.19 148 MET A C 1
ATOM 1125 O O . MET A 1 148 ? -10.214 -3.780 13.607 1.00 98.19 148 MET A O 1
ATOM 1129 N N . VAL A 1 149 ? -11.079 -1.778 14.179 1.00 98.44 149 VAL A N 1
ATOM 1130 C CA . VAL A 1 149 ? -11.046 -1.985 15.635 1.00 98.44 149 VAL A CA 1
ATOM 1131 C C . VAL A 1 149 ? -12.468 -2.148 16.160 1.00 98.44 149 VAL A C 1
ATOM 1133 O O . VAL A 1 149 ? -13.389 -1.453 15.719 1.00 98.44 149 VAL A O 1
ATOM 1136 N N . VAL A 1 150 ? -12.620 -3.069 17.101 1.00 98.38 150 VAL A N 1
ATOM 1137 C CA . VAL A 1 150 ? -13.835 -3.388 17.841 1.00 98.38 150 VAL A CA 1
ATOM 1138 C C . VAL A 1 150 ? -13.491 -3.341 19.328 1.00 98.38 150 VAL A C 1
ATOM 1140 O O . VAL A 1 150 ? -12.473 -3.886 19.752 1.00 98.38 150 VAL A O 1
ATOM 1143 N N . ALA A 1 151 ? -14.326 -2.674 20.116 1.00 97.94 151 ALA A N 1
ATOM 1144 C CA . ALA A 1 151 ? -14.228 -2.692 21.568 1.00 97.94 151 ALA A CA 1
ATOM 1145 C C . ALA A 1 151 ? -14.881 -3.959 22.135 1.00 97.94 151 ALA A C 1
ATOM 1147 O O . ALA A 1 151 ? -16.001 -4.296 21.757 1.00 97.94 151 ALA A O 1
ATOM 1148 N N . LYS A 1 152 ? -14.211 -4.622 23.074 1.00 97.06 152 LYS A N 1
ATOM 1149 C CA . LYS A 1 152 ? -14.729 -5.778 23.822 1.00 97.06 152 LYS A CA 1
ATOM 1150 C C . LYS A 1 152 ? -15.338 -5.383 25.168 1.00 97.06 152 LYS A C 1
ATOM 1152 O O . LYS A 1 152 ? -16.089 -6.149 25.755 1.00 97.06 152 LYS A O 1
ATOM 1157 N N . THR A 1 153 ? -15.072 -4.163 25.639 1.00 94.00 153 THR A N 1
ATOM 1158 C CA . THR A 1 153 ? -15.661 -3.609 26.866 1.00 94.00 153 THR A CA 1
ATOM 1159 C C . THR A 1 153 ? -16.349 -2.272 26.609 1.00 94.00 153 THR A C 1
ATOM 1161 O O . THR A 1 153 ? -16.069 -1.574 25.631 1.00 94.00 153 THR A O 1
ATOM 1164 N N . LEU A 1 154 ? -17.264 -1.894 27.507 1.00 89.62 154 LEU A N 1
ATOM 1165 C CA . LEU A 1 154 ? -17.989 -0.627 27.409 1.00 89.62 154 LEU A CA 1
ATOM 1166 C C . LEU A 1 154 ? -17.071 0.586 27.593 1.00 89.62 154 LEU A C 1
ATOM 1168 O O . LEU A 1 154 ? -17.212 1.570 26.875 1.00 89.62 154 LEU A O 1
ATOM 1172 N N . GLU A 1 155 ? -16.105 0.487 28.502 1.00 90.88 155 GLU A N 1
ATOM 1173 C CA . GLU A 1 155 ? -15.095 1.521 28.727 1.00 90.88 155 GLU A CA 1
ATOM 1174 C C . GLU A 1 155 ? -14.264 1.774 27.460 1.00 90.88 155 GLU A C 1
ATOM 1176 O O . GLU A 1 155 ? -14.169 2.910 26.990 1.00 90.88 155 GLU A O 1
ATOM 1181 N N . ALA A 1 156 ? -13.758 0.706 26.829 1.00 95.75 156 ALA A N 1
ATOM 1182 C CA . ALA A 1 156 ? -13.017 0.813 25.576 1.00 95.75 156 ALA A CA 1
ATOM 1183 C C . ALA A 1 156 ? -13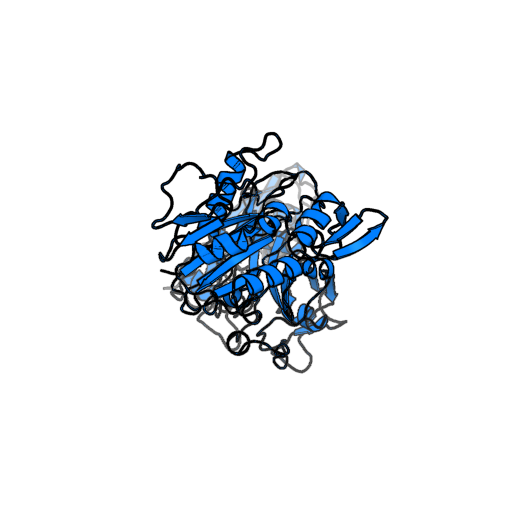.878 1.378 24.440 1.00 95.75 156 ALA A C 1
ATOM 1185 O O . ALA A 1 156 ? -13.398 2.172 23.629 1.00 95.75 156 ALA A O 1
ATOM 1186 N N . GLN A 1 157 ? -15.161 1.008 24.391 1.00 94.94 157 GLN A N 1
ATOM 1187 C CA . GLN A 1 157 ? -16.106 1.526 23.405 1.00 94.94 157 GLN A CA 1
ATOM 1188 C C . GLN A 1 157 ? -16.296 3.038 23.560 1.00 94.94 157 GLN A C 1
ATOM 1190 O O . GLN A 1 157 ? -16.181 3.758 22.566 1.00 94.94 157 GLN A O 1
ATOM 1195 N N . THR A 1 158 ? -16.539 3.515 24.785 1.00 90.88 158 THR A N 1
ATOM 1196 C CA . THR A 1 158 ? -16.720 4.941 25.089 1.00 90.88 158 THR A CA 1
ATOM 1197 C C . THR A 1 158 ? -15.476 5.733 24.682 1.00 90.88 158 THR A C 1
ATOM 1199 O O . THR A 1 158 ? -15.573 6.660 23.876 1.00 90.88 158 THR A O 1
ATOM 1202 N N . ALA A 1 159 ? -14.297 5.310 25.138 1.00 94.94 159 ALA A N 1
ATOM 1203 C CA . ALA A 1 159 ? -13.035 5.992 24.859 1.00 94.94 159 ALA A CA 1
ATOM 1204 C C . ALA A 1 159 ? -12.668 6.002 23.363 1.00 94.94 159 ALA A C 1
ATOM 1206 O O . ALA A 1 159 ? -12.232 7.025 22.836 1.00 94.94 159 ALA A O 1
ATOM 1207 N N . LEU A 1 160 ? -12.878 4.903 22.628 1.00 96.50 160 LEU A N 1
ATOM 1208 C CA . LEU A 1 160 ? -12.631 4.882 21.179 1.00 96.50 160 LEU A CA 1
ATOM 1209 C C . LEU A 1 160 ? -13.586 5.804 20.413 1.00 96.50 160 LEU A C 1
ATOM 1211 O O . LEU A 1 160 ? -13.178 6.442 19.441 1.00 96.50 160 LEU A O 1
ATOM 1215 N N . VAL A 1 161 ? -14.857 5.886 20.825 1.00 94.56 161 VAL A N 1
ATOM 1216 C CA . VAL A 1 161 ? -15.816 6.835 20.238 1.00 94.56 161 VAL A CA 1
ATOM 1217 C C . VAL A 1 161 ? -15.359 8.273 20.472 1.00 94.56 161 VAL A C 1
ATOM 1219 O O . VAL A 1 161 ? -15.435 9.085 19.547 1.00 94.56 161 VAL A O 1
ATOM 1222 N N . GLU A 1 162 ? -14.849 8.582 21.664 1.00 93.69 162 GLU A N 1
ATOM 1223 C CA . GLU A 1 162 ? -14.292 9.897 21.988 1.00 93.69 162 GLU A CA 1
ATOM 1224 C C . GLU A 1 162 ? -13.058 10.221 21.139 1.00 93.69 162 GLU A C 1
ATOM 1226 O O . GLU A 1 162 ? -13.034 11.275 20.505 1.00 93.69 162 GLU A O 1
ATOM 1231 N N . GLN A 1 163 ? -12.097 9.300 21.007 1.00 96.31 163 GLN A N 1
ATOM 1232 C CA . GLN A 1 163 ? -10.924 9.490 20.138 1.00 96.31 163 GLN A CA 1
ATOM 1233 C C . GLN A 1 163 ? -11.320 9.711 18.669 1.00 96.31 163 GLN A C 1
ATOM 1235 O O . GLN A 1 163 ? -10.766 10.566 17.975 1.00 96.31 163 GLN A O 1
ATOM 1240 N N . LEU A 1 164 ? -12.314 8.968 18.168 1.00 94.12 164 LEU A N 1
ATOM 1241 C CA . LEU A 1 164 ? -12.835 9.149 16.809 1.00 94.12 164 LEU A CA 1
ATOM 1242 C C . LEU A 1 164 ? -13.514 10.511 16.625 1.00 94.12 164 LEU A C 1
ATOM 1244 O O . LEU A 1 164 ? -13.407 11.096 15.545 1.00 94.12 164 LEU A O 1
ATOM 1248 N N . ALA A 1 165 ? -14.221 11.001 17.646 1.00 92.00 165 ALA A N 1
ATOM 1249 C CA . ALA A 1 165 ? -14.855 12.316 17.638 1.00 92.00 165 ALA A CA 1
ATOM 1250 C C . ALA A 1 165 ? -13.821 13.452 17.716 1.00 92.00 165 ALA A C 1
ATOM 1252 O O . ALA A 1 165 ? -13.981 14.460 17.026 1.00 92.00 165 ALA A O 1
ATOM 1253 N N . ALA A 1 166 ? -12.752 13.257 18.494 1.00 94.44 166 ALA A N 1
ATOM 1254 C CA . ALA A 1 166 ? -11.619 14.170 18.627 1.00 94.44 166 ALA A CA 1
ATOM 1255 C C . ALA A 1 166 ? -10.684 14.179 17.402 1.00 94.44 166 ALA A C 1
ATOM 1257 O O . ALA A 1 166 ? -9.910 15.115 17.238 1.00 94.44 166 ALA A O 1
ATOM 1258 N N . ARG A 1 167 ? -10.826 13.200 16.491 1.00 94.06 167 ARG A N 1
ATOM 1259 C CA . ARG A 1 167 ? -9.963 12.974 15.310 1.00 94.06 167 ARG A CA 1
ATOM 1260 C C . ARG A 1 167 ? -8.541 12.515 15.662 1.00 94.06 167 ARG A C 1
ATOM 1262 O O . ARG A 1 167 ? -7.650 12.616 14.825 1.00 94.06 167 ARG A O 1
ATOM 1269 N N . ASP A 1 168 ? -8.364 11.918 16.836 1.00 93.88 168 ASP A N 1
ATOM 1270 C CA . ASP A 1 168 ? -7.074 11.400 17.317 1.00 93.88 168 ASP A CA 1
ATOM 1271 C C . ASP A 1 168 ? -6.728 10.018 16.738 1.00 93.88 168 ASP A C 1
ATOM 1273 O O . ASP A 1 168 ? -5.622 9.510 16.905 1.00 93.88 168 ASP A O 1
ATOM 1277 N N . VAL A 1 169 ? -7.670 9.399 16.019 1.00 96.19 169 VAL A N 1
ATOM 1278 C CA . VAL A 1 169 ? -7.468 8.105 15.358 1.00 96.19 169 VAL A CA 1
ATOM 1279 C C . VAL A 1 169 ? -6.933 8.306 13.943 1.00 96.19 169 VAL A C 1
ATOM 1281 O O . VAL A 1 169 ? -7.637 8.786 13.046 1.00 96.19 169 VAL A O 1
ATOM 1284 N N . HIS A 1 170 ? -5.712 7.840 13.706 1.00 93.50 170 HIS A N 1
ATOM 1285 C CA . HIS A 1 170 ? -5.102 7.831 12.388 1.00 93.50 170 HIS A CA 1
ATOM 1286 C C . HIS A 1 170 ? -5.638 6.664 11.548 1.00 93.50 170 HIS A C 1
ATOM 1288 O O . HIS A 1 170 ? -5.439 5.490 11.862 1.00 93.50 170 HIS A O 1
ATOM 1294 N N . ARG A 1 171 ? -6.326 6.989 10.447 1.00 96.25 171 ARG A N 1
ATOM 1295 C CA . ARG A 1 171 ? -6.909 6.011 9.513 1.00 96.25 171 ARG A CA 1
ATOM 1296 C C . ARG A 1 171 ? -6.334 6.215 8.120 1.00 96.25 171 ARG A C 1
ATOM 1298 O O . ARG A 1 171 ? -6.659 7.212 7.468 1.00 96.25 171 ARG A O 1
ATOM 1305 N N . GLN A 1 172 ? -5.527 5.260 7.670 1.00 97.12 172 GLN A N 1
ATOM 1306 C CA . GLN A 1 172 ? -4.862 5.262 6.373 1.00 97.12 172 GLN A CA 1
ATOM 1307 C C . GLN A 1 172 ? -5.467 4.205 5.446 1.00 97.12 172 GLN A C 1
ATOM 1309 O O . GLN A 1 172 ? -5.628 3.043 5.817 1.00 97.12 172 GLN A O 1
ATOM 1314 N N . TYR A 1 173 ? -5.749 4.605 4.211 1.00 98.56 173 TYR A N 1
ATOM 1315 C CA . TYR A 1 173 ? -6.305 3.756 3.168 1.00 98.56 173 TYR A CA 1
ATOM 1316 C C . TYR A 1 173 ? -5.419 3.774 1.929 1.00 98.56 173 TYR A C 1
ATOM 1318 O O . TYR A 1 173 ? -4.882 4.816 1.570 1.00 98.56 173 TYR A O 1
ATOM 1326 N N . LEU A 1 174 ? -5.348 2.649 1.229 1.00 97.88 174 LEU A N 1
ATOM 1327 C CA . LEU A 1 174 ? -4.857 2.566 -0.139 1.00 97.88 174 LEU A CA 1
ATOM 1328 C C . LEU A 1 174 ? -6.049 2.601 -1.098 1.00 97.88 174 LEU A C 1
ATOM 1330 O O . LEU A 1 174 ? -6.961 1.783 -0.974 1.00 97.88 174 LEU A O 1
ATOM 1334 N N . ALA A 1 175 ? -6.031 3.518 -2.062 1.00 97.75 175 ALA A N 1
ATOM 1335 C CA . ALA A 1 175 ? -7.026 3.609 -3.125 1.00 97.75 175 ALA A CA 1
ATOM 1336 C C . ALA A 1 175 ? -6.348 3.617 -4.498 1.00 97.75 175 ALA A C 1
ATOM 1338 O O . ALA A 1 175 ? -5.437 4.407 -4.714 1.00 97.75 175 ALA A O 1
ATOM 1339 N N . ILE A 1 176 ? -6.803 2.802 -5.450 1.00 95.31 176 ILE A N 1
ATOM 1340 C CA . ILE A 1 176 ? -6.346 2.891 -6.845 1.00 95.31 176 ILE A CA 1
ATOM 1341 C C . ILE A 1 176 ? -7.406 3.642 -7.644 1.00 95.31 176 ILE A C 1
ATOM 1343 O O . ILE A 1 176 ? -8.541 3.181 -7.777 1.00 95.31 176 ILE A O 1
ATOM 1347 N N . VAL A 1 177 ? -7.049 4.816 -8.157 1.00 93.31 177 VAL A N 1
ATOM 1348 C CA . VAL A 1 177 ? -7.967 5.728 -8.843 1.00 93.31 177 VAL A CA 1
ATOM 1349 C C . VAL A 1 177 ? -7.676 5.844 -10.331 1.00 93.31 177 VAL A C 1
ATOM 1351 O O . VAL A 1 177 ? -6.554 5.640 -10.799 1.00 93.31 177 VAL A O 1
ATOM 1354 N N . MET A 1 178 ? -8.708 6.227 -11.078 1.00 88.31 178 MET A N 1
ATOM 1355 C CA . MET A 1 178 ? -8.591 6.615 -12.477 1.00 88.31 178 MET A CA 1
ATOM 1356 C C . MET A 1 178 ? -7.839 7.943 -12.632 1.00 88.31 178 MET A C 1
ATOM 1358 O O . MET A 1 178 ? -8.118 8.926 -11.944 1.00 88.31 178 MET A O 1
ATOM 1362 N N . GLY A 1 179 ? -6.962 8.002 -13.632 1.00 78.12 179 GLY A N 1
ATOM 1363 C CA . GLY A 1 179 ? -6.169 9.178 -13.979 1.00 78.12 179 GLY A CA 1
ATOM 1364 C C . GLY A 1 179 ? -4.754 9.135 -13.407 1.00 78.12 179 GLY A C 1
ATOM 1365 O O . GLY A 1 179 ? -4.501 8.545 -12.360 1.00 78.12 179 GLY A O 1
ATOM 1366 N N . ALA A 1 180 ? -3.827 9.776 -14.115 1.00 73.38 180 ALA A N 1
ATOM 1367 C CA . ALA A 1 180 ? -2.448 9.965 -13.680 1.00 73.38 180 ALA A CA 1
ATOM 1368 C C . ALA A 1 180 ? -2.336 11.307 -12.941 1.00 73.38 180 ALA A C 1
ATOM 1370 O O . ALA A 1 180 ? -2.073 12.339 -13.561 1.00 73.38 180 ALA A O 1
ATOM 1371 N N . LEU A 1 181 ? -2.584 11.305 -11.630 1.00 72.44 181 LEU A N 1
ATOM 1372 C CA . LEU A 1 181 ? -2.491 12.515 -10.815 1.00 72.44 181 LEU A CA 1
ATOM 1373 C C . LEU A 1 181 ? -1.030 12.976 -10.746 1.00 72.44 181 LEU A C 1
ATOM 1375 O O . LEU A 1 181 ? -0.108 12.162 -10.719 1.00 72.44 181 LEU A O 1
ATOM 1379 N N . VAL A 1 182 ? -0.824 14.292 -10.724 1.00 55.88 182 VAL A N 1
ATOM 1380 C CA . VAL A 1 182 ? 0.510 14.917 -10.651 1.00 55.88 182 VAL A CA 1
ATOM 1381 C C . VAL A 1 182 ? 0.861 15.407 -9.248 1.00 55.88 182 VAL A C 1
ATOM 1383 O O . VAL A 1 182 ? 2.024 15.684 -8.980 1.00 55.88 182 VAL A O 1
ATOM 1386 N N . ALA A 1 183 ? -0.125 15.485 -8.353 1.00 60.31 183 ALA A N 1
ATOM 1387 C CA . ALA A 1 183 ? 0.043 15.872 -6.959 1.00 60.31 183 ALA A CA 1
ATOM 1388 C C . ALA A 1 183 ? -1.044 15.232 -6.078 1.00 60.31 183 ALA A C 1
ATOM 1390 O O . ALA A 1 183 ? -2.077 14.780 -6.579 1.00 60.31 183 ALA A O 1
ATOM 1391 N N . GLY A 1 184 ? -0.793 15.202 -4.767 1.00 76.06 184 GLY A N 1
ATOM 1392 C CA . GLY A 1 184 ? -1.823 14.941 -3.760 1.00 76.06 184 GLY A CA 1
ATOM 1393 C C . GLY A 1 184 ? -2.719 16.160 -3.520 1.00 76.06 184 GLY A C 1
ATOM 1394 O O . GLY A 1 184 ? -2.581 17.189 -4.182 1.00 76.06 184 GLY A O 1
ATOM 1395 N N . GLY A 1 185 ? -3.622 16.061 -2.549 1.00 85.06 185 GLY A N 1
ATOM 1396 C CA . GLY A 1 185 ? -4.520 17.151 -2.188 1.00 85.06 185 GLY A CA 1
ATOM 1397 C C . GLY A 1 185 ? -5.451 16.816 -1.028 1.00 85.06 185 GLY A C 1
ATOM 1398 O O . GLY A 1 185 ? -5.288 15.814 -0.331 1.00 85.06 185 GLY A O 1
ATOM 1399 N N . THR A 1 186 ? -6.454 17.670 -0.845 1.00 94.44 186 THR A N 1
ATOM 1400 C CA . THR A 1 186 ? -7.516 17.498 0.149 1.00 94.44 186 THR A CA 1
ATOM 1401 C C . THR A 1 186 ? -8.861 17.612 -0.552 1.00 94.44 186 THR A C 1
ATOM 1403 O O . THR A 1 186 ? -9.112 18.578 -1.268 1.00 94.44 186 THR A O 1
ATOM 1406 N N . ALA A 1 187 ? -9.721 16.616 -0.360 1.00 96.44 187 ALA A N 1
ATOM 1407 C CA . ALA A 1 187 ? -11.133 16.697 -0.690 1.00 96.44 187 ALA A CA 1
ATOM 1408 C C . ALA A 1 187 ? -11.890 17.075 0.587 1.00 96.44 187 ALA A C 1
ATOM 1410 O O . ALA A 1 187 ? -12.109 16.226 1.453 1.00 96.44 187 ALA A O 1
ATOM 1411 N N . ASP A 1 188 ? -12.223 18.356 0.699 1.00 97.81 188 ASP A N 1
ATOM 1412 C CA . ASP A 1 188 ? -13.040 18.934 1.765 1.00 97.81 188 ASP A CA 1
ATOM 1413 C C . ASP A 1 188 ? -14.379 19.345 1.153 1.00 97.81 188 ASP A C 1
ATOM 1415 O O . ASP A 1 188 ? -14.485 20.363 0.465 1.00 97.81 188 ASP A O 1
ATOM 1419 N N . ALA A 1 189 ? -15.362 18.457 1.268 1.00 97.81 189 ALA A N 1
ATOM 1420 C CA . ALA A 1 189 ? -16.654 18.638 0.635 1.00 97.81 189 ALA A CA 1
ATOM 1421 C C . ALA A 1 189 ? -17.737 17.897 1.435 1.00 97.81 189 ALA A C 1
ATOM 1423 O O . ALA A 1 189 ? -17.661 16.678 1.574 1.00 97.81 189 ALA A O 1
ATOM 1424 N N . PRO A 1 190 ? -18.770 18.582 1.954 1.00 98.25 190 PRO A N 1
ATOM 1425 C CA . PRO A 1 190 ? -19.785 17.942 2.783 1.00 98.25 190 PRO A CA 1
ATOM 1426 C C . PRO A 1 190 ? -20.535 16.830 2.038 1.00 98.25 190 PRO A C 1
ATOM 1428 O O . PRO A 1 190 ? -20.838 16.944 0.849 1.00 98.25 190 PRO A O 1
ATOM 1431 N N . ILE A 1 191 ? -20.848 15.741 2.745 1.00 98.44 191 ILE A N 1
ATOM 1432 C CA . ILE A 1 191 ? -21.504 14.547 2.196 1.00 98.44 191 ILE A CA 1
ATOM 1433 C C . ILE A 1 191 ? -22.847 14.308 2.881 1.00 98.44 191 ILE A C 1
ATOM 1435 O O . ILE A 1 191 ? -22.944 14.268 4.111 1.00 98.44 191 ILE A O 1
ATOM 1439 N N . ASP A 1 192 ? -23.868 14.021 2.075 1.00 97.62 192 ASP A N 1
ATOM 1440 C CA . ASP A 1 192 ? -25.129 13.440 2.539 1.00 97.62 192 ASP A CA 1
ATOM 1441 C C . ASP A 1 192 ? -25.737 12.503 1.484 1.00 97.62 192 ASP A C 1
ATOM 1443 O O . ASP A 1 192 ? -25.152 12.246 0.430 1.00 97.62 192 ASP A O 1
ATOM 1447 N N . ARG A 1 193 ? -26.887 11.901 1.780 1.00 96.81 193 ARG A N 1
ATOM 1448 C CA . ARG A 1 193 ? -27.551 10.948 0.899 1.00 96.81 193 ARG A CA 1
ATOM 1449 C C . ARG A 1 193 ? -27.905 11.607 -0.433 1.00 96.81 193 ARG A C 1
ATOM 1451 O O . ARG A 1 193 ? -28.405 12.736 -0.484 1.00 96.81 193 ARG A O 1
ATOM 1458 N N . HIS A 1 194 ? -27.668 10.880 -1.523 1.00 96.44 194 HIS A N 1
ATOM 1459 C CA . HIS A 1 194 ? -28.036 11.340 -2.852 1.00 96.44 194 HIS A CA 1
ATOM 1460 C C . HIS A 1 194 ? -29.568 11.500 -2.928 1.00 96.44 194 HIS A C 1
ATOM 1462 O O . HIS A 1 194 ? -30.299 10.594 -2.521 1.00 96.44 194 HIS A O 1
ATOM 1468 N N . PRO A 1 195 ? -30.087 12.621 -3.463 1.00 92.56 195 PRO A N 1
ATOM 1469 C CA . PRO A 1 195 ? -31.509 12.965 -3.364 1.00 92.56 195 PRO A CA 1
ATOM 1470 C C . PRO A 1 195 ? -32.438 12.002 -4.114 1.00 92.56 195 PRO A C 1
ATOM 1472 O O . PRO A 1 195 ? -33.620 11.915 -3.798 1.00 92.56 195 PRO A O 1
ATOM 1475 N N . ARG A 1 196 ? -31.919 11.284 -5.119 1.00 93.69 196 ARG A N 1
ATOM 1476 C CA . ARG A 1 196 ? -32.713 10.387 -5.982 1.00 93.69 196 ARG A CA 1
ATOM 1477 C C . ARG A 1 196 ? -32.290 8.923 -5.930 1.00 93.69 196 ARG A C 1
ATOM 1479 O O . ARG A 1 196 ? -33.052 8.059 -6.339 1.00 93.69 196 ARG A O 1
ATOM 1486 N N . ASP A 1 197 ? -31.081 8.641 -5.454 1.00 93.19 197 ASP A N 1
ATOM 1487 C CA . ASP A 1 197 ? -30.497 7.298 -5.501 1.00 93.19 197 ASP A CA 1
ATOM 1488 C C . ASP A 1 197 ? -30.202 6.868 -4.072 1.00 93.19 197 ASP A C 1
ATOM 1490 O O . ASP A 1 197 ? -29.279 7.362 -3.429 1.00 93.19 197 ASP A O 1
ATOM 1494 N N . ARG A 1 198 ? -31.026 5.959 -3.556 1.00 90.56 198 ARG A N 1
ATOM 1495 C CA . ARG A 1 198 ? -30.984 5.570 -2.144 1.00 90.56 198 ARG A CA 1
ATOM 1496 C C . ARG A 1 198 ? -29.728 4.770 -1.794 1.00 90.56 198 ARG A C 1
ATOM 1498 O O . ARG A 1 198 ? -29.449 4.654 -0.599 1.00 90.56 198 ARG A O 1
ATOM 1505 N N . LEU A 1 199 ? -29.002 4.242 -2.783 1.00 90.25 199 LEU A N 1
ATOM 1506 C CA . LEU A 1 199 ? -27.753 3.498 -2.600 1.00 90.25 199 LEU A CA 1
ATOM 1507 C C . LEU A 1 199 ? -26.527 4.419 -2.581 1.00 90.25 199 LEU A C 1
ATOM 1509 O O . LEU A 1 199 ? -25.464 4.011 -2.113 1.00 90.25 199 LEU A O 1
ATOM 1513 N N . LYS A 1 200 ? -26.660 5.660 -3.067 1.00 94.62 200 LYS A N 1
ATOM 1514 C CA . LYS A 1 200 ? -25.550 6.608 -3.175 1.00 94.62 200 LYS A CA 1
ATOM 1515 C C . LYS A 1 200 ? -25.599 7.684 -2.095 1.00 94.62 200 LYS A C 1
ATOM 1517 O O . LYS A 1 200 ? -26.637 8.231 -1.736 1.00 94.62 200 LYS A O 1
ATOM 1522 N N . MET A 1 201 ? -24.414 8.021 -1.625 1.00 97.50 201 MET A N 1
ATOM 1523 C CA . MET A 1 201 ? -24.057 9.295 -1.006 1.00 97.50 201 MET A CA 1
ATOM 1524 C C . MET A 1 201 ? -23.579 10.278 -2.084 1.00 97.50 201 MET A C 1
ATOM 1526 O O . MET A 1 201 ? -23.140 9.842 -3.150 1.00 97.50 201 MET A O 1
ATOM 1530 N N . ALA A 1 202 ? -23.660 11.577 -1.823 1.00 97.12 202 ALA A N 1
ATOM 1531 C CA . ALA A 1 202 ? -23.273 12.642 -2.741 1.00 97.12 202 ALA A CA 1
ATOM 1532 C C . ALA A 1 202 ? -22.641 13.812 -1.984 1.00 97.12 202 ALA A C 1
ATOM 1534 O O . ALA A 1 202 ? -22.990 14.059 -0.829 1.00 97.12 202 ALA A O 1
ATOM 1535 N N . VAL A 1 203 ? -21.759 14.550 -2.663 1.00 97.75 203 VAL A N 1
ATOM 1536 C CA . VAL A 1 203 ? -21.335 15.868 -2.182 1.00 97.75 203 VAL A CA 1
ATOM 1537 C C . VAL A 1 203 ? -22.525 16.816 -2.259 1.00 97.75 203 VAL A C 1
ATOM 1539 O O . VAL A 1 203 ? -23.156 16.930 -3.314 1.00 97.75 203 VAL A O 1
ATOM 1542 N N . ARG A 1 204 ? -22.850 17.451 -1.136 1.00 96.69 204 ARG A N 1
ATOM 1543 C CA . ARG A 1 204 ? -24.013 18.321 -0.966 1.00 96.69 204 ARG A CA 1
ATOM 1544 C C . ARG A 1 204 ? -23.685 19.441 0.004 1.00 96.69 204 ARG A C 1
ATOM 1546 O O . ARG A 1 204 ? -23.214 19.156 1.097 1.00 96.69 204 ARG A O 1
ATOM 1553 N N . GLU A 1 205 ? -23.993 20.679 -0.368 1.00 93.88 205 GLU A N 1
ATOM 1554 C CA . GLU A 1 205 ? -23.747 21.863 0.471 1.00 93.88 205 GLU A CA 1
ATOM 1555 C C . GLU A 1 205 ? -24.463 21.792 1.828 1.00 93.88 205 GLU A C 1
ATOM 1557 O O . GLU A 1 205 ? -23.912 22.222 2.834 1.00 93.88 205 GLU A O 1
ATOM 1562 N N . ASP A 1 206 ? -25.653 21.187 1.875 1.00 94.75 206 ASP A N 1
ATOM 1563 C CA . ASP A 1 206 ? -26.427 20.944 3.099 1.00 94.75 206 ASP A CA 1
ATOM 1564 C C . ASP A 1 206 ? -26.029 19.650 3.834 1.00 94.75 206 ASP A C 1
ATOM 1566 O O . ASP A 1 206 ? -26.722 19.204 4.749 1.00 94.75 206 ASP A O 1
ATOM 1570 N N . GLY A 1 207 ? -24.929 19.019 3.416 1.00 96.56 207 GLY A N 1
ATOM 1571 C CA . GLY A 1 207 ? -24.460 17.760 3.966 1.00 96.56 207 GLY A CA 1
ATOM 1572 C C . GLY A 1 207 ? -23.612 17.894 5.226 1.00 96.56 207 GLY A C 1
ATOM 1573 O O . GLY A 1 207 ? -23.338 18.976 5.741 1.00 96.56 207 GLY A O 1
ATOM 1574 N N . LYS A 1 208 ? -23.167 16.747 5.742 1.00 97.38 208 LYS A N 1
ATOM 1575 C CA . LYS A 1 208 ? -22.289 16.701 6.916 1.00 97.38 208 LYS A CA 1
ATOM 1576 C C . LYS A 1 208 ? -20.846 16.894 6.488 1.00 97.38 208 LYS A C 1
ATOM 1578 O O . LYS A 1 208 ? -20.421 16.281 5.513 1.00 97.38 208 LYS A O 1
ATOM 1583 N N . GLU A 1 209 ? -20.087 17.651 7.276 1.00 97.62 209 GLU A N 1
ATOM 1584 C CA . GLU A 1 209 ? -18.653 17.855 7.059 1.00 97.62 209 GLU A CA 1
ATOM 1585 C C . GLU A 1 209 ? -17.932 16.521 6.811 1.00 97.62 209 GLU A C 1
ATOM 1587 O O . GLU A 1 209 ? -18.103 15.546 7.569 1.00 97.62 209 GLU A O 1
ATOM 1592 N N . ALA A 1 210 ? -17.161 16.496 5.724 1.00 97.81 210 ALA A N 1
ATOM 1593 C CA . ALA A 1 210 ? -16.374 15.364 5.282 1.00 97.81 210 ALA A CA 1
ATOM 1594 C C . ALA A 1 210 ? -15.060 15.862 4.665 1.00 97.81 210 ALA A C 1
ATOM 1596 O O . ALA A 1 210 ? -15.062 16.683 3.753 1.00 97.81 210 ALA A O 1
ATOM 1597 N N . ILE A 1 211 ? -13.941 15.326 5.149 1.00 98.19 211 ILE A N 1
ATOM 1598 C CA . ILE A 1 211 ? -12.580 15.746 4.803 1.00 98.19 211 ILE A CA 1
ATOM 1599 C C . ILE A 1 211 ? -11.715 14.500 4.594 1.00 98.19 211 ILE A C 1
ATOM 1601 O O . ILE A 1 211 ? -11.625 13.626 5.464 1.00 98.19 211 ILE A O 1
ATOM 1605 N N . THR A 1 212 ? -11.098 14.405 3.418 1.00 98.19 212 THR A N 1
ATOM 1606 C CA . THR A 1 212 ? -10.162 13.340 3.040 1.00 98.19 212 THR A CA 1
ATOM 1607 C C . THR A 1 212 ? -8.895 13.950 2.464 1.00 98.19 212 THR A C 1
ATOM 1609 O O . THR A 1 212 ? -8.935 14.570 1.403 1.00 98.19 212 THR A O 1
ATOM 1612 N N . HIS A 1 213 ? -7.760 13.710 3.109 1.00 95.88 213 HIS A N 1
ATOM 1613 C CA . HIS A 1 213 ? -6.453 14.021 2.531 1.00 95.88 213 HIS A CA 1
ATOM 1614 C C . HIS A 1 213 ? -5.991 12.852 1.679 1.00 95.88 213 HIS A C 1
ATOM 1616 O O . HIS A 1 213 ? -6.236 11.698 2.028 1.00 95.88 213 HIS A O 1
ATOM 1622 N N . TYR A 1 214 ? -5.308 13.126 0.578 1.00 92.38 214 TYR A N 1
ATOM 1623 C CA . TYR A 1 214 ? -4.720 12.085 -0.246 1.00 92.38 214 TYR A CA 1
ATOM 1624 C C . TYR A 1 214 ? -3.336 12.490 -0.740 1.00 92.38 214 TYR A C 1
ATOM 1626 O O . TYR A 1 214 ? -3.110 13.625 -1.159 1.00 92.38 214 TYR A O 1
ATOM 1634 N N . ARG A 1 215 ? -2.399 11.544 -0.708 1.00 81.00 215 ARG A N 1
ATOM 1635 C CA . ARG A 1 215 ? -1.054 11.694 -1.271 1.00 81.00 215 ARG A CA 1
ATOM 1636 C C . ARG A 1 215 ? -0.824 10.656 -2.356 1.00 81.00 215 ARG A C 1
ATOM 1638 O O . ARG A 1 215 ? -1.394 9.564 -2.310 1.00 81.00 215 ARG A O 1
ATOM 1645 N N . LEU A 1 216 ? 0.004 11.011 -3.334 1.00 69.38 216 LEU A N 1
ATOM 1646 C CA . LEU A 1 216 ? 0.467 10.052 -4.328 1.00 69.38 216 LEU A CA 1
ATOM 1647 C C . LEU A 1 216 ? 1.253 8.961 -3.606 1.00 69.38 216 LEU A C 1
ATOM 1649 O O . LEU A 1 216 ? 2.118 9.272 -2.795 1.00 69.38 216 LEU A O 1
ATOM 1653 N N . ARG A 1 217 ? 0.917 7.704 -3.887 1.00 79.94 217 ARG A N 1
ATOM 1654 C CA . ARG A 1 217 ? 1.723 6.554 -3.481 1.00 79.94 217 ARG A CA 1
ATOM 1655 C C . ARG A 1 217 ? 2.394 5.923 -4.679 1.00 79.94 217 ARG A C 1
ATOM 1657 O O . ARG A 1 217 ? 3.532 5.518 -4.562 1.00 79.94 217 ARG A O 1
ATOM 1664 N N . GLU A 1 218 ? 1.704 5.816 -5.809 1.00 74.88 218 GLU A N 1
ATOM 1665 C CA . GLU A 1 218 ? 2.270 5.275 -7.041 1.00 74.88 218 GLU A CA 1
ATOM 1666 C C . GLU A 1 218 ? 1.536 5.818 -8.257 1.00 74.88 218 GLU A C 1
ATOM 1668 O O . GLU A 1 218 ? 0.310 5.907 -8.267 1.00 74.88 218 GLU A O 1
ATOM 1673 N N . ARG A 1 219 ? 2.281 6.176 -9.301 1.00 70.69 219 ARG A N 1
ATOM 1674 C CA . ARG A 1 219 ? 1.711 6.635 -10.564 1.00 70.69 219 ARG A CA 1
ATOM 1675 C C . ARG A 1 219 ? 1.872 5.550 -11.612 1.00 70.69 219 ARG A C 1
ATOM 1677 O O . ARG A 1 219 ? 2.980 5.103 -11.881 1.00 70.69 219 ARG A O 1
ATOM 1684 N N . PHE A 1 220 ? 0.764 5.213 -12.252 1.00 74.06 220 PHE A N 1
ATOM 1685 C CA . PHE A 1 220 ? 0.732 4.406 -13.461 1.00 74.06 220 PHE A CA 1
ATOM 1686 C C . PHE A 1 220 ? 0.408 5.303 -14.655 1.00 74.06 220 PHE A C 1
ATOM 1688 O O . PHE A 1 220 ? 0.039 6.473 -14.518 1.00 74.06 220 PHE A O 1
ATOM 1695 N N . ARG A 1 221 ? 0.482 4.741 -15.860 1.00 70.19 221 ARG A N 1
ATOM 1696 C CA . ARG A 1 221 ? 0.227 5.473 -17.106 1.00 70.19 221 ARG A CA 1
ATOM 1697 C C . ARG A 1 221 ? -1.138 6.176 -17.159 1.00 70.19 221 ARG A C 1
ATOM 1699 O O . ARG A 1 221 ? -1.254 7.257 -17.729 1.00 70.19 221 ARG A O 1
ATOM 1706 N N . ALA A 1 222 ? -2.175 5.554 -16.605 1.00 74.06 222 ALA A N 1
ATOM 1707 C CA . ALA A 1 222 ? -3.554 6.048 -16.663 1.00 74.06 222 ALA A CA 1
ATOM 1708 C C . ALA A 1 222 ? -4.301 5.948 -15.325 1.00 74.06 222 ALA A C 1
ATOM 1710 O O . ALA A 1 222 ? -5.496 6.242 -15.263 1.00 74.06 222 ALA A O 1
ATOM 1711 N N . HIS A 1 223 ? -3.602 5.545 -14.268 1.00 85.69 223 HIS A N 1
ATOM 1712 C CA . HIS A 1 223 ? -4.144 5.312 -12.935 1.00 85.69 223 HIS A CA 1
ATOM 1713 C C . HIS A 1 223 ? -3.141 5.801 -11.898 1.00 85.69 223 HIS A C 1
ATOM 1715 O O . HIS A 1 223 ? -1.969 6.012 -12.209 1.00 85.69 223 HIS A O 1
ATOM 1721 N N . THR A 1 224 ? -3.585 5.946 -10.660 1.00 80.56 224 THR A N 1
ATOM 1722 C CA . THR A 1 224 ? -2.717 6.333 -9.549 1.00 80.56 224 THR A CA 1
ATOM 1723 C C . THR A 1 224 ? -3.132 5.554 -8.312 1.00 80.56 224 THR A C 1
ATOM 1725 O O . THR A 1 224 ? -4.315 5.526 -7.984 1.00 80.56 224 THR A O 1
ATOM 1728 N N . ALA A 1 225 ? -2.186 4.936 -7.611 1.00 91.19 225 ALA A N 1
ATOM 1729 C CA . ALA A 1 225 ? -2.411 4.515 -6.239 1.00 91.19 225 ALA A CA 1
ATOM 1730 C C . ALA A 1 225 ? -2.207 5.716 -5.311 1.00 91.19 225 ALA A C 1
ATOM 1732 O O . ALA A 1 225 ? -1.178 6.399 -5.350 1.00 91.19 225 ALA A O 1
ATOM 1733 N N . LEU A 1 226 ? -3.200 5.974 -4.477 1.00 87.94 226 LEU A N 1
ATOM 1734 C CA . LEU A 1 226 ? -3.225 7.030 -3.487 1.00 87.94 226 LEU A CA 1
ATOM 1735 C C . LEU A 1 226 ? -3.206 6.418 -2.099 1.00 87.94 226 LEU A C 1
ATOM 1737 O O . LEU A 1 226 ? -3.881 5.424 -1.832 1.00 87.94 226 LEU A O 1
ATOM 1741 N N . GLU A 1 227 ? -2.489 7.071 -1.200 1.00 96.38 227 GLU A N 1
ATOM 1742 C CA . GLU A 1 227 ? -2.780 6.936 0.214 1.00 96.38 227 GLU A CA 1
ATOM 1743 C C . GLU A 1 227 ? -3.814 7.992 0.598 1.00 96.38 227 GLU A C 1
ATOM 1745 O O . GLU A 1 227 ? -3.582 9.182 0.389 1.00 96.38 227 GLU A O 1
ATOM 1750 N N . CYS A 1 228 ? -4.934 7.571 1.176 1.00 97.25 228 CYS A N 1
ATOM 1751 C CA . CYS A 1 228 ? -5.982 8.447 1.679 1.00 97.25 228 CYS A CA 1
ATOM 1752 C C . CYS A 1 228 ? -6.012 8.425 3.210 1.00 97.25 228 CYS A C 1
ATOM 1754 O O . CYS A 1 228 ? -5.974 7.361 3.823 1.00 97.25 228 CYS A O 1
ATOM 1756 N N . ARG A 1 229 ? -6.146 9.598 3.830 1.00 96.31 229 ARG A N 1
ATOM 1757 C CA . ARG A 1 229 ? -6.290 9.777 5.277 1.00 96.31 229 ARG A CA 1
ATOM 1758 C C . ARG A 1 229 ? -7.611 10.458 5.595 1.00 96.31 229 ARG A C 1
ATOM 1760 O O . ARG A 1 229 ? -7.998 11.421 4.929 1.00 96.31 229 ARG A O 1
ATOM 1767 N N . LEU A 1 230 ? -8.305 9.941 6.603 1.00 95.44 230 LEU A N 1
ATOM 1768 C CA . LEU A 1 230 ? -9.637 10.399 6.991 1.00 95.44 230 LEU A CA 1
ATOM 1769 C C . LEU A 1 230 ? -9.623 11.170 8.310 1.00 95.44 230 LEU A C 1
ATOM 1771 O O . LEU A 1 230 ? -9.401 10.574 9.364 1.00 95.44 230 LEU A O 1
ATOM 1775 N N . GLU A 1 231 ? -10.008 12.445 8.269 1.00 93.06 231 GLU A N 1
ATOM 1776 C CA . GLU A 1 231 ? -10.389 13.183 9.483 1.00 93.06 231 GLU A CA 1
ATOM 1777 C C . GLU A 1 231 ? -11.797 12.792 9.957 1.00 93.06 231 GLU A C 1
ATOM 1779 O O . GLU A 1 231 ? -12.077 12.658 11.145 1.00 93.06 231 GLU A O 1
ATOM 1784 N N . THR A 1 232 ? -12.692 12.536 9.006 1.00 94.06 232 THR A N 1
ATOM 1785 C CA . THR A 1 232 ? -14.108 12.207 9.227 1.00 94.06 232 THR A CA 1
ATOM 1786 C C . THR A 1 232 ? -14.452 10.849 8.611 1.00 94.06 232 THR A C 1
ATOM 1788 O O . THR A 1 232 ? -13.751 10.362 7.728 1.00 94.06 232 THR A O 1
ATOM 1791 N N . GLY A 1 233 ? -15.523 10.209 9.093 1.00 92.56 233 GLY A N 1
ATOM 1792 C CA . GLY A 1 233 ? -15.922 8.851 8.690 1.00 92.56 233 GLY A CA 1
ATOM 1793 C C . GLY A 1 233 ? -17.353 8.758 8.160 1.00 92.56 233 GLY A C 1
ATOM 1794 O O . GLY A 1 233 ? -18.186 8.062 8.742 1.00 92.56 233 GLY A O 1
ATOM 1795 N N . ARG A 1 234 ? -17.688 9.490 7.091 1.00 95.25 234 ARG A N 1
ATOM 1796 C CA . ARG A 1 234 ? -19.012 9.414 6.446 1.00 95.25 234 ARG A CA 1
ATOM 1797 C C . ARG A 1 234 ? -19.137 8.160 5.578 1.00 95.25 234 ARG A C 1
ATOM 1799 O O . ARG A 1 234 ? -18.158 7.610 5.079 1.00 95.25 234 ARG A O 1
ATOM 1806 N N . THR A 1 235 ? -20.375 7.710 5.375 1.00 94.44 235 THR A N 1
ATOM 1807 C CA . THR A 1 235 ? -20.671 6.574 4.489 1.00 94.44 235 THR A CA 1
ATOM 1808 C C . THR A 1 235 ? -20.120 6.853 3.089 1.00 94.44 235 THR A C 1
ATOM 1810 O O . THR A 1 235 ? -20.352 7.934 2.553 1.00 94.44 235 THR A O 1
ATOM 1813 N N . HIS A 1 236 ? -19.400 5.894 2.502 1.00 97.38 236 HIS A N 1
ATOM 1814 C CA . HIS A 1 236 ? -18.780 6.002 1.174 1.00 97.38 236 HIS A CA 1
ATOM 1815 C C . HIS A 1 236 ? -17.814 7.195 0.993 1.00 97.38 236 HIS A C 1
ATOM 1817 O O . HIS A 1 236 ? -17.533 7.566 -0.144 1.00 97.38 236 HIS A O 1
ATOM 1823 N N . GLN A 1 237 ? -17.297 7.809 2.065 1.00 98.19 237 GLN A N 1
ATOM 1824 C CA . GLN A 1 237 ? -16.617 9.109 1.984 1.00 98.19 237 GLN A CA 1
ATOM 1825 C C . GLN A 1 237 ? -15.498 9.174 0.938 1.00 98.19 237 GLN A C 1
ATOM 1827 O O . GLN A 1 237 ? -15.567 10.002 0.034 1.00 98.19 237 GLN A O 1
ATOM 1832 N N . ILE A 1 238 ? -14.512 8.270 1.007 1.00 98.44 238 ILE A N 1
ATOM 1833 C CA . ILE A 1 238 ? -13.392 8.250 0.050 1.00 98.44 238 ILE A CA 1
ATOM 1834 C C . ILE A 1 238 ? -13.922 8.064 -1.374 1.00 98.44 238 ILE A C 1
ATOM 1836 O O . ILE A 1 238 ? -13.531 8.786 -2.281 1.00 98.44 238 ILE A O 1
ATOM 1840 N N . ARG A 1 239 ? -14.867 7.143 -1.570 1.00 98.50 239 ARG A N 1
ATOM 1841 C CA . ARG A 1 239 ? -15.437 6.813 -2.883 1.00 98.50 239 ARG A CA 1
ATOM 1842 C C . ARG A 1 239 ? -16.126 8.020 -3.526 1.00 98.50 239 ARG A C 1
ATOM 1844 O O . ARG A 1 239 ? -15.870 8.334 -4.687 1.00 98.50 239 ARG A O 1
ATOM 1851 N N . VAL A 1 240 ? -16.951 8.727 -2.751 1.00 98.12 240 VAL A N 1
ATOM 1852 C CA . VAL A 1 240 ? -17.654 9.945 -3.180 1.00 98.12 240 VAL A CA 1
ATOM 1853 C C . VAL A 1 240 ? -16.671 11.074 -3.458 1.00 98.12 240 VAL A C 1
ATOM 1855 O O . VAL A 1 240 ? -16.767 11.705 -4.506 1.00 98.12 240 VAL A O 1
ATOM 1858 N N . HIS A 1 241 ? -15.719 11.317 -2.555 1.00 98.44 241 HIS A N 1
ATOM 1859 C CA . HIS A 1 241 ? -14.710 12.360 -2.722 1.00 98.44 241 HIS A CA 1
ATOM 1860 C C . HIS A 1 241 ? -13.841 12.128 -3.951 1.00 98.44 241 HIS A C 1
ATOM 1862 O O . HIS A 1 241 ? -13.676 13.042 -4.752 1.00 98.44 241 HIS A O 1
ATOM 1868 N N . MET A 1 242 ? -13.339 10.908 -4.141 1.00 97.75 242 MET A N 1
ATOM 1869 C CA . MET A 1 242 ? -12.517 10.542 -5.295 1.00 97.75 242 MET A CA 1
ATOM 1870 C C . MET A 1 242 ? -13.288 10.739 -6.607 1.00 97.75 242 MET A C 1
ATOM 1872 O O . MET A 1 242 ? -12.774 11.339 -7.550 1.00 97.75 242 MET A O 1
ATOM 1876 N N . ALA A 1 243 ? -14.566 10.351 -6.653 1.00 96.50 243 ALA A N 1
ATOM 1877 C CA . ALA A 1 243 ? -15.420 10.651 -7.800 1.00 96.50 243 ALA A CA 1
ATOM 1878 C C . ALA A 1 243 ? -15.672 12.160 -7.987 1.00 96.50 243 ALA A C 1
ATOM 1880 O O . ALA A 1 243 ? -15.643 12.648 -9.118 1.00 96.50 243 ALA A O 1
ATOM 1881 N N . HIS A 1 244 ? -15.876 12.909 -6.899 1.00 96.25 244 HIS A N 1
ATOM 1882 C CA . HIS A 1 244 ? -16.097 14.357 -6.919 1.00 96.25 244 HIS A CA 1
ATOM 1883 C C . HIS A 1 244 ? -14.886 15.122 -7.470 1.00 96.25 244 HIS A C 1
ATOM 1885 O O . HIS A 1 244 ? -15.048 15.974 -8.343 1.00 96.25 244 HIS A O 1
ATOM 1891 N N . VAL A 1 245 ? -13.666 14.748 -7.066 1.00 93.25 245 VAL A N 1
ATOM 1892 C CA . VAL A 1 245 ? -12.416 15.313 -7.608 1.00 93.25 245 VAL A CA 1
ATOM 1893 C C . VAL A 1 245 ? -12.034 14.734 -8.979 1.00 93.25 245 VAL A C 1
ATOM 1895 O O . VAL A 1 245 ? -10.928 14.952 -9.457 1.00 93.25 245 VAL A O 1
ATOM 1898 N N . ARG A 1 246 ? -12.964 14.035 -9.650 1.00 92.62 246 ARG A N 1
ATOM 1899 C CA . ARG A 1 246 ? -12.834 13.465 -11.007 1.00 92.62 246 ARG A CA 1
ATOM 1900 C C . ARG A 1 246 ? -11.793 12.349 -11.150 1.00 92.62 246 ARG A C 1
ATOM 1902 O O . ARG A 1 246 ? -11.387 12.033 -12.269 1.00 92.62 246 ARG A O 1
ATOM 1909 N N . HIS A 1 247 ? -11.453 11.695 -10.047 1.00 92.81 247 HIS A N 1
ATOM 1910 C CA . HIS A 1 247 ? -10.545 10.554 -9.986 1.00 92.81 247 HIS A CA 1
ATOM 1911 C C . HIS A 1 247 ? -11.226 9.368 -9.294 1.00 92.81 247 HIS A C 1
ATOM 1913 O O . HIS A 1 247 ? -10.800 8.964 -8.217 1.00 92.81 247 HIS A O 1
ATOM 1919 N N . PRO A 1 248 ? -12.323 8.819 -9.852 1.00 95.50 248 PRO A N 1
ATOM 1920 C CA . PRO A 1 248 ? -13.057 7.746 -9.196 1.00 95.50 248 PRO A CA 1
ATOM 1921 C C . PRO A 1 248 ? -12.182 6.504 -8.996 1.00 95.50 248 PRO A C 1
ATOM 1923 O O . PRO A 1 248 ? -11.281 6.220 -9.790 1.00 95.50 248 PRO A O 1
ATOM 1926 N N . ILE A 1 249 ? -12.477 5.750 -7.939 1.00 97.56 249 ILE A N 1
ATOM 1927 C CA . ILE A 1 249 ? -11.769 4.511 -7.603 1.00 97.56 249 ILE A CA 1
ATOM 1928 C C . ILE A 1 249 ? -12.061 3.444 -8.669 1.00 97.56 249 ILE A C 1
ATOM 1930 O O . ILE A 1 249 ? -13.209 3.275 -9.092 1.00 97.56 249 ILE A O 1
ATOM 1934 N N . ILE A 1 250 ? -11.026 2.717 -9.096 1.00 94.88 250 ILE A N 1
ATOM 1935 C CA . ILE A 1 250 ? -11.148 1.610 -10.051 1.00 94.88 250 ILE A CA 1
ATOM 1936 C C . ILE A 1 250 ? -12.121 0.562 -9.508 1.00 94.88 250 ILE A C 1
ATOM 1938 O O . ILE A 1 250 ? -12.090 0.221 -8.327 1.00 94.88 250 ILE A O 1
ATOM 1942 N N . GLY A 1 251 ? -12.994 0.073 -10.392 1.00 93.75 251 GLY A N 1
ATOM 1943 C CA . GLY A 1 251 ? -13.959 -0.987 -10.104 1.00 93.75 251 GLY A CA 1
ATOM 1944 C C . GLY A 1 251 ? -15.106 -0.594 -9.173 1.00 93.75 251 GLY A C 1
ATOM 1945 O O . GLY A 1 251 ? -15.948 -1.443 -8.887 1.00 93.75 251 GLY A O 1
ATOM 1946 N N . ASP A 1 252 ? -15.194 0.665 -8.723 1.00 96.62 252 ASP A N 1
ATOM 1947 C CA . ASP A 1 252 ? -16.299 1.107 -7.872 1.00 96.62 252 ASP A CA 1
ATOM 1948 C C . ASP A 1 252 ? -17.641 1.015 -8.627 1.00 96.62 252 ASP A C 1
ATOM 1950 O O . ASP A 1 252 ? -17.871 1.784 -9.570 1.00 96.62 252 ASP A O 1
ATOM 1954 N N . PRO A 1 253 ? -18.565 0.129 -8.210 1.00 93.75 253 PRO A N 1
ATOM 1955 C CA . PRO A 1 253 ? -19.796 -0.120 -8.956 1.00 93.75 253 PRO A CA 1
ATOM 1956 C C . PRO A 1 253 ? -20.805 1.033 -8.860 1.00 93.75 253 PRO A C 1
ATOM 1958 O O . PRO A 1 253 ? -21.715 1.126 -9.682 1.00 93.75 253 PRO A O 1
ATOM 1961 N N . LEU A 1 254 ? -20.674 1.918 -7.864 1.00 94.50 254 LEU A N 1
ATOM 1962 C CA . LEU A 1 254 ? -21.610 3.023 -7.644 1.00 94.50 254 LEU A CA 1
ATOM 1963 C C . LEU A 1 254 ? -21.082 4.345 -8.203 1.00 94.50 254 LEU A C 1
ATOM 1965 O O . LEU A 1 254 ? -21.863 5.135 -8.746 1.00 94.50 254 LEU A O 1
ATOM 1969 N N . TYR A 1 255 ? -19.780 4.589 -8.063 1.00 95.50 255 TYR A N 1
ATOM 1970 C CA . TYR A 1 255 ? -19.163 5.888 -8.348 1.00 95.50 255 TYR A CA 1
ATOM 1971 C C . TYR A 1 255 ? -18.166 5.871 -9.512 1.00 95.50 255 TYR A C 1
ATOM 1973 O O . TYR A 1 255 ? -17.799 6.938 -9.998 1.00 95.50 255 TYR A O 1
ATOM 1981 N N . GLY A 1 256 ? -17.759 4.689 -9.988 1.00 86.25 256 GLY A N 1
ATOM 1982 C CA . GLY A 1 256 ? -16.739 4.516 -11.030 1.00 86.25 256 GLY A CA 1
ATOM 1983 C C . GLY A 1 256 ? -17.131 5.047 -12.411 1.00 86.25 256 GLY A C 1
ATOM 1984 O O . GLY A 1 256 ? -16.277 5.495 -13.176 1.00 86.25 256 GLY A O 1
ATOM 1985 N N . GLY A 1 257 ? -18.427 5.027 -12.731 1.00 83.25 257 GLY A N 1
ATOM 1986 C CA . GLY A 1 257 ? -18.916 5.299 -14.084 1.00 83.25 257 GLY A CA 1
ATOM 1987 C C . GLY A 1 257 ? -18.521 4.199 -15.079 1.00 83.25 257 GLY A C 1
ATOM 1988 O O . GLY A 1 257 ? -18.200 3.076 -14.696 1.00 83.25 257 GLY A O 1
ATOM 1989 N N . ALA A 1 258 ? -18.570 4.508 -16.378 1.00 80.50 258 ALA A N 1
ATOM 1990 C CA . ALA A 1 258 ? -18.138 3.569 -17.413 1.00 80.50 258 ALA A CA 1
ATOM 1991 C C . ALA A 1 258 ? -16.618 3.346 -17.344 1.00 80.50 258 ALA A C 1
ATOM 1993 O O . ALA A 1 258 ? -15.853 4.313 -17.296 1.00 80.50 258 ALA A O 1
ATOM 1994 N N . LEU A 1 259 ? -16.185 2.080 -17.383 1.00 79.38 259 LEU A N 1
ATOM 1995 C CA . LEU A 1 259 ? -14.768 1.717 -17.359 1.00 79.38 259 LEU A CA 1
ATOM 1996 C C . LEU A 1 259 ? -14.032 2.354 -18.546 1.00 79.38 259 LEU A C 1
ATOM 1998 O O . LEU A 1 259 ? -14.321 2.049 -19.704 1.00 79.38 259 LEU A O 1
ATOM 2002 N N . LYS A 1 260 ? -13.059 3.221 -18.255 1.00 77.75 260 LYS A N 1
ATOM 2003 C CA . LYS A 1 260 ? -12.203 3.849 -19.267 1.00 77.75 260 LYS A CA 1
ATOM 2004 C C . LYS A 1 260 ? -10.912 3.054 -19.398 1.00 77.75 260 LYS A C 1
ATOM 2006 O O . LYS A 1 260 ? -10.056 3.118 -18.524 1.00 77.75 260 LYS A O 1
ATOM 2011 N N . LEU A 1 261 ? -10.774 2.315 -20.494 1.00 81.94 261 LEU A N 1
ATOM 2012 C CA . LEU A 1 261 ? -9.550 1.568 -20.772 1.00 81.94 261 LEU A CA 1
ATOM 2013 C C . LEU A 1 261 ? -8.441 2.520 -21.256 1.00 81.94 261 LEU A C 1
ATOM 2015 O O . LEU A 1 261 ? -8.707 3.372 -22.111 1.00 81.94 261 LEU A O 1
ATOM 2019 N N . PRO A 1 262 ? -7.202 2.393 -20.748 1.00 73.06 262 PRO A N 1
ATOM 2020 C CA . PRO A 1 262 ? -6.071 3.162 -21.255 1.00 73.06 262 PRO A CA 1
ATOM 2021 C C . PRO A 1 262 ? -5.830 2.880 -22.744 1.00 73.06 262 PRO A C 1
ATOM 2023 O O . PRO A 1 262 ? -5.944 1.743 -23.201 1.00 73.06 262 PRO A O 1
ATOM 2026 N N . LYS A 1 263 ? -5.468 3.909 -23.521 1.00 71.50 263 LYS A N 1
ATOM 2027 C CA . LYS A 1 263 ? -5.145 3.740 -24.948 1.00 71.50 263 LYS A CA 1
ATOM 2028 C C . LYS A 1 263 ? -3.964 2.778 -25.098 1.00 71.50 263 LYS A C 1
ATOM 2030 O O . LYS A 1 263 ? -2.913 3.041 -24.534 1.00 71.50 263 LYS A O 1
ATOM 2035 N N . GLY A 1 264 ? -4.090 1.708 -25.877 1.00 69.56 264 GLY A N 1
ATOM 2036 C CA . GLY A 1 264 ? -3.010 0.720 -26.014 1.00 69.56 264 GLY A CA 1
ATOM 2037 C C . GLY A 1 264 ? -2.700 -0.023 -24.709 1.00 69.56 264 GLY A C 1
ATOM 2038 O O . GLY A 1 264 ? -1.539 -0.312 -24.445 1.00 69.56 264 GLY A O 1
ATOM 2039 N N . ALA A 1 265 ? -3.710 -0.241 -23.861 1.00 69.38 265 ALA A N 1
ATOM 2040 C CA . ALA A 1 265 ? -3.632 -1.230 -22.793 1.00 69.38 265 ALA A CA 1
ATOM 2041 C C . ALA A 1 265 ? -3.458 -2.632 -23.398 1.00 69.38 265 ALA A C 1
ATOM 2043 O O . ALA A 1 265 ? -4.080 -2.933 -24.417 1.00 69.38 265 ALA A O 1
ATOM 2044 N N . SER A 1 266 ? -2.633 -3.471 -22.767 1.00 72.12 266 SER A N 1
ATOM 2045 C CA . SER A 1 266 ? -2.523 -4.889 -23.120 1.00 72.12 266 SER A CA 1
ATOM 2046 C C . SER A 1 266 ? -3.840 -5.620 -22.849 1.00 72.12 266 SER A C 1
ATOM 2048 O O . SER A 1 266 ? -4.627 -5.192 -22.001 1.00 72.12 266 SER A O 1
ATOM 2050 N N . ASP A 1 267 ? -4.068 -6.749 -23.520 1.00 72.88 267 ASP A N 1
ATOM 2051 C CA . ASP A 1 267 ? -5.251 -7.583 -23.271 1.00 72.88 267 ASP A CA 1
ATOM 2052 C C . ASP A 1 267 ? -5.322 -8.056 -21.814 1.00 72.88 267 ASP A C 1
ATOM 2054 O O . ASP A 1 267 ? -6.405 -8.106 -21.234 1.00 72.88 267 ASP A O 1
ATOM 2058 N N . GLU A 1 268 ? -4.169 -8.310 -21.191 1.00 68.94 268 GLU A N 1
ATOM 2059 C CA . GLU A 1 268 ? -4.060 -8.644 -19.770 1.00 68.94 268 GLU A CA 1
ATOM 2060 C C . GLU A 1 268 ? -4.523 -7.490 -18.873 1.00 68.94 268 GLU A C 1
ATOM 2062 O O . GLU A 1 268 ? -5.368 -7.691 -18.002 1.00 68.94 268 GLU A O 1
ATOM 2067 N N . LEU A 1 269 ? -4.055 -6.259 -19.118 1.00 69.44 269 LEU A N 1
ATOM 2068 C CA . LEU A 1 269 ? -4.496 -5.087 -18.358 1.00 69.44 269 LEU A CA 1
ATOM 2069 C C . LEU A 1 269 ? -5.991 -4.822 -18.577 1.00 69.44 269 LEU A C 1
ATOM 2071 O O . LEU A 1 269 ? -6.713 -4.483 -17.639 1.00 69.44 269 LEU A O 1
ATOM 2075 N N . VAL A 1 270 ? -6.485 -5.000 -19.805 1.00 78.81 270 VAL A N 1
ATOM 2076 C CA . VAL A 1 270 ? -7.915 -4.889 -20.114 1.00 78.81 270 VAL A CA 1
ATOM 2077 C C . VAL A 1 270 ? -8.716 -5.943 -19.352 1.00 78.81 270 VAL A C 1
ATOM 2079 O O . VAL A 1 270 ? -9.756 -5.609 -18.780 1.00 78.81 270 VAL A O 1
ATOM 2082 N N . ALA A 1 271 ? -8.250 -7.192 -19.320 1.00 77.06 271 ALA A N 1
ATOM 2083 C CA . ALA A 1 271 ? -8.884 -8.275 -18.581 1.00 77.06 271 ALA A CA 1
ATOM 2084 C C . ALA A 1 271 ? -8.878 -8.002 -17.071 1.00 77.06 271 ALA A C 1
ATOM 2086 O O . ALA A 1 271 ? -9.933 -8.104 -16.447 1.00 77.06 271 ALA A O 1
ATOM 2087 N N . ALA A 1 272 ? -7.752 -7.557 -16.506 1.00 79.00 272 ALA A N 1
ATOM 2088 C CA . ALA A 1 272 ? -7.628 -7.196 -15.096 1.00 79.00 272 ALA A CA 1
ATOM 2089 C C . ALA A 1 272 ? -8.591 -6.060 -14.712 1.00 79.00 272 ALA A C 1
ATOM 2091 O O . ALA A 1 272 ? -9.393 -6.204 -13.789 1.00 79.00 272 ALA A O 1
ATOM 2092 N N . LEU A 1 273 ? -8.605 -4.961 -15.477 1.00 83.75 273 LEU A N 1
ATOM 2093 C CA . LEU A 1 273 ? -9.503 -3.824 -15.237 1.00 83.75 273 LEU A CA 1
ATOM 2094 C C . LEU A 1 273 ? -10.981 -4.197 -15.394 1.00 83.75 273 LEU A C 1
ATOM 2096 O O . LEU A 1 273 ? -11.832 -3.708 -14.652 1.00 83.75 273 LEU A O 1
ATOM 2100 N N . ARG A 1 274 ? -11.316 -5.061 -16.361 1.00 86.31 274 ARG A N 1
ATOM 2101 C CA . ARG A 1 274 ? -12.690 -5.553 -16.539 1.00 86.31 274 ARG A CA 1
ATOM 2102 C C . ARG A 1 274 ? -13.091 -6.533 -15.445 1.00 86.31 274 ARG A C 1
ATOM 2104 O O . ARG A 1 274 ? -14.264 -6.530 -15.076 1.00 86.31 274 ARG A O 1
ATOM 2111 N N . GLY A 1 275 ? -12.167 -7.357 -14.964 1.00 87.06 275 GLY A N 1
ATOM 2112 C CA . GLY A 1 275 ? -12.383 -8.356 -13.920 1.00 87.06 275 GLY A CA 1
ATOM 2113 C C . GLY A 1 275 ? -12.496 -7.760 -12.517 1.00 87.06 275 GLY A C 1
ATOM 2114 O O . GLY A 1 275 ? -13.125 -8.362 -11.653 1.00 87.06 275 GLY A O 1
ATOM 2115 N N . PHE A 1 276 ? -11.969 -6.555 -12.292 1.00 91.00 276 PHE A N 1
ATOM 2116 C CA . PHE A 1 276 ? -12.023 -5.900 -10.988 1.00 91.00 276 PHE A CA 1
ATOM 2117 C C . PHE A 1 276 ? -13.403 -5.265 -10.725 1.00 91.00 276 PHE A C 1
ATOM 2119 O O . PHE A 1 276 ? -13.724 -4.187 -11.228 1.00 91.00 276 PHE A O 1
ATOM 2126 N N . LYS A 1 277 ? -14.257 -5.960 -9.958 1.00 91.75 277 LYS A N 1
ATOM 2127 C CA . LYS A 1 277 ? -15.685 -5.617 -9.751 1.00 91.75 277 LYS A CA 1
ATOM 2128 C C . LYS A 1 277 ? -16.026 -5.015 -8.381 1.00 91.75 277 LYS A C 1
ATOM 2130 O O . LYS A 1 277 ? -17.187 -5.034 -7.978 1.00 91.75 277 LYS A O 1
ATOM 2135 N N . ARG A 1 278 ? -15.036 -4.479 -7.671 1.00 95.19 278 ARG A N 1
ATOM 2136 C CA . ARG A 1 278 ? -15.220 -3.750 -6.408 1.00 95.19 278 ARG A CA 1
ATOM 2137 C C . ARG A 1 278 ? -14.418 -2.461 -6.420 1.00 95.19 278 ARG A C 1
ATOM 2139 O O . ARG A 1 278 ? -13.517 -2.319 -7.235 1.00 95.19 278 ARG A O 1
ATOM 2146 N N . GLN A 1 279 ? -14.683 -1.549 -5.490 1.00 97.88 279 GLN A N 1
ATOM 2147 C CA . GLN A 1 279 ? -13.786 -0.419 -5.275 1.00 97.88 279 GLN A CA 1
ATOM 2148 C C . GLN A 1 279 ? -12.388 -0.924 -4.881 1.00 97.88 279 GLN A C 1
ATOM 2150 O O . GLN A 1 279 ? -12.248 -1.659 -3.903 1.00 97.88 279 GLN A O 1
ATOM 2155 N N . ALA A 1 280 ? -11.357 -0.527 -5.628 1.00 97.44 280 ALA A N 1
ATOM 2156 C CA . ALA A 1 280 ? -9.948 -0.771 -5.318 1.00 97.44 280 ALA A CA 1
ATOM 2157 C C . ALA A 1 280 ? -9.513 0.084 -4.117 1.00 97.44 280 ALA A C 1
ATOM 2159 O O . ALA A 1 280 ? -8.728 1.019 -4.249 1.00 97.44 280 ALA A O 1
ATOM 2160 N N . LEU A 1 281 ? -10.111 -0.202 -2.962 1.00 98.62 281 LEU A N 1
ATOM 2161 C CA . LEU A 1 281 ? -9.985 0.523 -1.709 1.00 98.62 281 LEU A CA 1
ATOM 2162 C C . LEU A 1 281 ? -9.723 -0.473 -0.578 1.00 98.62 281 LEU A C 1
ATOM 2164 O O . LEU A 1 281 ? -10.438 -1.471 -0.443 1.00 98.62 281 LEU A O 1
ATOM 2168 N N . HIS A 1 282 ? -8.721 -0.172 0.239 1.00 98.50 282 HIS A N 1
ATOM 2169 C CA . HIS A 1 282 ? -8.280 -1.007 1.348 1.00 98.50 282 HIS A CA 1
ATOM 2170 C C . HIS A 1 282 ? -7.894 -0.135 2.548 1.00 98.50 282 HIS A C 1
ATOM 2172 O O . HIS A 1 282 ? -7.121 0.806 2.394 1.00 98.50 282 HIS A O 1
ATOM 2178 N N . ALA A 1 283 ? -8.441 -0.420 3.729 1.00 98.31 283 ALA A N 1
ATOM 2179 C CA . ALA A 1 283 ? -8.047 0.200 4.991 1.00 98.31 283 ALA A CA 1
ATOM 2180 C C . ALA A 1 283 ? -6.715 -0.408 5.448 1.00 98.31 283 ALA A C 1
ATOM 2182 O O . ALA A 1 283 ? -6.684 -1.451 6.090 1.00 98.31 283 ALA A O 1
ATOM 2183 N N . GLU A 1 284 ? -5.610 0.213 5.055 1.00 94.00 284 GLU A N 1
ATOM 2184 C CA . GLU A 1 284 ? -4.281 -0.380 5.186 1.00 94.00 284 GLU A CA 1
ATOM 2185 C C . GLU A 1 284 ? -3.731 -0.274 6.604 1.00 94.00 284 GLU A C 1
ATOM 2187 O O . GLU A 1 284 ? -3.136 -1.223 7.096 1.00 94.00 284 GLU A O 1
ATOM 2192 N N . THR A 1 285 ? -3.872 0.876 7.266 1.00 93.38 285 THR A N 1
ATOM 2193 C CA . THR A 1 285 ? -3.298 1.089 8.603 1.00 93.38 285 THR A CA 1
ATOM 2194 C C . THR A 1 285 ? -4.257 1.852 9.501 1.00 93.38 285 THR A C 1
ATOM 2196 O O . THR A 1 285 ? -4.884 2.831 9.087 1.00 93.38 285 THR A O 1
ATOM 2199 N N . LEU A 1 286 ? -4.333 1.398 10.749 1.00 96.94 286 LEU A N 1
ATOM 2200 C CA . LEU A 1 286 ? -5.067 2.036 11.829 1.00 96.94 286 LEU A CA 1
ATOM 2201 C C . LEU A 1 286 ? -4.120 2.257 13.008 1.00 96.94 286 LEU A C 1
ATOM 2203 O O . LEU A 1 286 ? -3.438 1.321 13.431 1.00 96.94 286 LEU A O 1
ATOM 2207 N N . GLU A 1 287 ? -4.100 3.478 13.530 1.00 96.69 287 GLU A N 1
ATOM 2208 C CA . GLU A 1 287 ? -3.314 3.846 14.705 1.00 96.69 287 GLU A CA 1
ATOM 2209 C C . GLU A 1 287 ? -4.144 4.712 15.659 1.00 96.69 287 GLU A C 1
ATOM 2211 O O . GLU A 1 287 ? -4.855 5.623 15.229 1.00 96.69 287 GLU A O 1
ATOM 2216 N N . PHE A 1 288 ? -4.115 4.363 16.942 1.00 97.94 288 PHE A N 1
ATOM 2217 C CA . PHE A 1 288 ? -4.893 4.999 18.005 1.00 97.94 288 PHE A CA 1
ATOM 2218 C C . PHE A 1 288 ? -4.241 4.748 19.365 1.00 97.94 288 PHE A C 1
ATOM 2220 O O . PHE A 1 288 ? -3.361 3.899 19.496 1.00 97.94 288 PHE A O 1
ATOM 2227 N N . THR A 1 289 ? -4.695 5.466 20.385 1.00 98.25 289 THR A N 1
ATOM 2228 C CA . THR A 1 289 ? -4.239 5.258 21.759 1.00 98.25 289 THR A CA 1
ATOM 2229 C C . THR A 1 289 ? -5.073 4.157 22.399 1.00 98.25 289 THR A C 1
ATOM 2231 O O . THR A 1 289 ? -6.304 4.223 22.387 1.00 98.25 289 THR A O 1
ATOM 2234 N N . HIS A 1 290 ? -4.433 3.146 22.978 1.00 98.31 290 HIS A N 1
ATOM 2235 C CA . HIS A 1 290 ? -5.128 2.083 23.688 1.00 98.31 290 HIS A CA 1
ATOM 2236 C C . HIS A 1 290 ? -6.037 2.683 24.783 1.00 98.31 290 HIS A C 1
ATOM 2238 O O . HIS A 1 290 ? -5.528 3.386 25.657 1.00 98.31 290 HIS A O 1
ATOM 2244 N N . PRO A 1 291 ? -7.354 2.389 24.800 1.00 96.00 291 PRO A N 1
ATOM 2245 C CA . PRO A 1 291 ? -8.306 3.007 25.727 1.00 96.00 291 PRO A CA 1
ATOM 2246 C C . PRO A 1 291 ? -7.972 2.883 27.212 1.00 96.00 291 PRO A C 1
ATOM 2248 O O . PRO A 1 291 ? -8.252 3.800 27.970 1.00 96.00 291 PRO A O 1
ATOM 2251 N N . ILE A 1 292 ? -7.393 1.746 27.609 1.00 95.69 292 ILE A N 1
ATOM 2252 C CA . ILE A 1 292 ? -7.082 1.440 29.012 1.00 95.69 292 ILE A CA 1
ATOM 2253 C C . ILE A 1 292 ? -5.621 1.751 29.369 1.00 95.69 292 ILE A C 1
ATOM 2255 O O . ILE A 1 292 ? -5.361 2.502 30.301 1.00 95.69 292 ILE A O 1
ATOM 2259 N N . THR A 1 293 ? -4.647 1.207 28.630 1.00 96.69 293 THR A N 1
ATOM 2260 C CA . THR A 1 293 ? -3.219 1.381 28.954 1.00 96.69 293 THR A CA 1
ATOM 2261 C C . THR A 1 293 ? -2.638 2.735 28.543 1.00 96.69 293 THR A C 1
ATOM 2263 O O . THR A 1 293 ? -1.599 3.131 29.065 1.00 96.69 293 THR A O 1
ATOM 2266 N N . GLY A 1 294 ? -3.267 3.451 27.605 1.00 95.94 294 GLY A N 1
ATOM 2267 C CA . GLY A 1 294 ? -2.731 4.697 27.052 1.00 95.94 294 GLY A CA 1
ATOM 2268 C C . GLY A 1 294 ? -1.558 4.516 26.077 1.00 95.94 294 GLY A C 1
ATOM 2269 O O . GLY A 1 294 ? -1.002 5.507 25.606 1.00 95.94 294 GLY A O 1
ATOM 2270 N N . GLU A 1 295 ? -1.166 3.282 25.754 1.00 96.62 295 GLU A N 1
ATOM 2271 C CA . GLU A 1 295 ? -0.070 2.996 24.821 1.00 96.62 295 GLU A CA 1
ATOM 2272 C C . GLU A 1 295 ? -0.517 3.127 23.352 1.00 96.62 295 GLU A C 1
ATOM 2274 O O . GLU A 1 295 ? -1.677 2.856 23.034 1.00 96.62 295 GLU A O 1
ATOM 2279 N N . PRO A 1 296 ? 0.367 3.523 22.417 1.00 95.50 296 PRO A N 1
ATOM 2280 C CA . PRO A 1 296 ? 0.017 3.582 21.002 1.00 95.50 296 PRO A CA 1
ATOM 2281 C C . PRO A 1 296 ? -0.191 2.175 20.421 1.00 95.50 296 PRO A C 1
ATOM 2283 O O . PRO A 1 296 ? 0.688 1.318 20.493 1.00 95.50 296 PRO A O 1
ATOM 2286 N N . VAL A 1 297 ? -1.335 1.958 19.773 1.00 96.56 297 VAL A N 1
ATOM 2287 C CA . VAL A 1 297 ? -1.669 0.725 19.051 1.00 96.56 297 VAL A CA 1
ATOM 2288 C C . VAL A 1 297 ? -1.649 1.020 17.562 1.00 96.56 297 VAL A C 1
ATOM 2290 O O . VAL A 1 297 ? -2.427 1.842 17.085 1.00 96.56 297 VAL A O 1
ATOM 2293 N N . ARG A 1 298 ? -0.798 0.316 16.808 1.00 96.00 298 ARG A N 1
ATOM 2294 C CA . ARG A 1 298 ? -0.701 0.437 15.348 1.00 96.00 298 ARG A CA 1
ATOM 2295 C C . ARG A 1 298 ? -0.808 -0.930 14.690 1.00 96.00 298 ARG A C 1
ATOM 2297 O O . ARG A 1 298 ? 0.028 -1.795 14.922 1.00 96.00 298 ARG A O 1
ATOM 2304 N N . ASN A 1 299 ? -1.798 -1.093 13.820 1.00 92.81 299 ASN A N 1
ATOM 2305 C CA . ASN A 1 299 ? -2.014 -2.318 13.055 1.00 92.81 299 ASN A CA 1
ATOM 2306 C C . ASN A 1 299 ? -2.057 -2.022 11.556 1.00 92.81 299 ASN A C 1
ATOM 2308 O O . ASN A 1 299 ? -2.649 -1.027 11.129 1.00 92.81 299 ASN A O 1
ATOM 2312 N N . THR A 1 300 ? -1.457 -2.909 10.762 1.00 85.81 300 THR A N 1
ATOM 2313 C CA . THR A 1 300 ? -1.419 -2.819 9.299 1.00 85.81 300 THR A CA 1
ATOM 2314 C C . THR A 1 300 ? -1.934 -4.124 8.696 1.00 85.81 300 THR A C 1
ATOM 2316 O O . THR A 1 300 ? -1.442 -5.193 9.045 1.00 85.81 300 THR A O 1
ATOM 2319 N N . ALA A 1 301 ? -2.908 -4.038 7.788 1.00 84.25 301 ALA A N 1
ATOM 2320 C CA . ALA A 1 301 ? -3.372 -5.176 7.000 1.00 84.25 301 ALA A CA 1
ATOM 2321 C C . ALA A 1 301 ? -2.567 -5.275 5.692 1.00 84.25 301 ALA A C 1
ATOM 2323 O O . ALA A 1 301 ? -2.235 -4.241 5.100 1.00 84.25 301 ALA A O 1
ATOM 2324 N N . PRO A 1 302 ? -2.246 -6.491 5.217 1.00 82.44 302 PRO A N 1
ATOM 2325 C CA . PRO A 1 302 ? -1.611 -6.664 3.919 1.00 82.44 302 PRO A CA 1
ATOM 2326 C C . PRO A 1 302 ? -2.557 -6.217 2.798 1.00 82.44 302 PRO A C 1
ATOM 2328 O O . PRO A 1 302 ? -3.759 -6.494 2.827 1.00 82.44 302 PRO A O 1
ATOM 2331 N N . VAL A 1 303 ? -1.999 -5.561 1.775 1.00 86.19 303 VAL A N 1
ATOM 2332 C CA . VAL A 1 303 ? -2.756 -5.188 0.574 1.00 86.19 303 VAL A CA 1
ATOM 2333 C C . VAL A 1 303 ? -3.309 -6.466 -0.070 1.00 86.19 303 VAL A C 1
ATOM 2335 O O . VAL A 1 303 ? -2.541 -7.400 -0.305 1.00 86.19 303 VAL A O 1
ATOM 2338 N N . PRO A 1 304 ? -4.617 -6.535 -0.369 1.00 83.69 304 PRO A N 1
ATOM 2339 C CA . PRO A 1 304 ? -5.222 -7.746 -0.902 1.00 83.69 304 PRO A CA 1
ATOM 2340 C C . PRO A 1 304 ? -4.681 -8.063 -2.302 1.00 83.69 304 PRO A C 1
ATOM 2342 O O . PRO A 1 304 ? -4.388 -7.165 -3.096 1.00 83.69 304 PRO A O 1
ATOM 2345 N N . GLU A 1 305 ? -4.572 -9.358 -2.600 1.00 80.62 305 GLU A N 1
ATOM 2346 C CA . GLU A 1 305 ? -3.947 -9.889 -3.817 1.00 80.62 305 GLU A CA 1
ATOM 2347 C C . GLU A 1 305 ? -4.541 -9.297 -5.105 1.00 80.62 305 GLU A C 1
ATOM 2349 O O . GLU A 1 305 ? -3.820 -8.942 -6.036 1.00 80.62 305 GLU A O 1
ATOM 2354 N N . ASP A 1 306 ? -5.859 -9.110 -5.141 1.00 82.31 306 ASP A N 1
ATOM 2355 C CA . ASP A 1 306 ? -6.553 -8.517 -6.280 1.00 82.31 306 ASP A CA 1
ATOM 2356 C C . ASP A 1 306 ? -6.098 -7.074 -6.576 1.00 82.31 306 ASP A C 1
ATOM 2358 O O . ASP A 1 306 ? -5.998 -6.687 -7.741 1.00 82.31 306 ASP A O 1
ATOM 2362 N N . MET A 1 307 ? -5.783 -6.276 -5.552 1.00 86.50 307 MET A N 1
ATOM 2363 C CA . MET A 1 307 ? -5.236 -4.927 -5.711 1.00 86.50 307 MET A CA 1
ATOM 2364 C C . MET A 1 307 ? -3.755 -4.955 -6.079 1.00 86.50 307 MET A C 1
ATOM 2366 O O . MET A 1 307 ? -3.335 -4.148 -6.905 1.00 86.50 307 MET A O 1
ATOM 2370 N N . LEU A 1 308 ? -2.973 -5.893 -5.536 1.00 79.81 308 LEU A N 1
ATOM 2371 C CA . LEU A 1 308 ? -1.579 -6.084 -5.956 1.00 79.81 308 LEU A CA 1
ATOM 2372 C C . LEU A 1 308 ? -1.493 -6.426 -7.448 1.00 79.81 308 LEU A C 1
ATOM 2374 O O . LEU A 1 308 ? -0.635 -5.898 -8.154 1.00 79.81 308 LEU A O 1
ATOM 2378 N N . HIS A 1 309 ? -2.428 -7.231 -7.958 1.00 72.50 309 HIS A N 1
ATOM 2379 C CA . HIS A 1 309 ? -2.544 -7.523 -9.386 1.00 72.50 309 HIS A CA 1
ATOM 2380 C C . HIS A 1 309 ? -2.800 -6.282 -10.250 1.00 72.50 309 HIS A C 1
ATOM 2382 O O . HIS A 1 309 ? -2.299 -6.224 -11.372 1.00 72.50 309 HIS A O 1
ATOM 2388 N N . LEU A 1 310 ? -3.502 -5.269 -9.733 1.00 73.44 310 LEU A N 1
ATOM 2389 C CA . LEU A 1 310 ? -3.673 -3.984 -10.422 1.00 73.44 310 LEU A CA 1
ATOM 2390 C C . LEU A 1 310 ? -2.419 -3.094 -10.387 1.00 73.44 310 LEU A C 1
ATOM 2392 O O . LEU A 1 310 ? -2.324 -2.170 -11.192 1.00 73.44 310 LEU A O 1
ATOM 2396 N N . MET A 1 311 ? -1.490 -3.340 -9.460 1.00 71.25 311 MET A N 1
ATOM 2397 C CA . MET A 1 311 ? -0.308 -2.504 -9.211 1.00 71.25 311 MET A CA 1
ATOM 2398 C C . MET A 1 311 ? 0.997 -3.089 -9.779 1.00 71.25 311 MET A C 1
ATOM 2400 O O . MET A 1 311 ? 2.074 -2.565 -9.501 1.00 71.25 311 MET A O 1
ATOM 2404 N N . LYS A 1 312 ? 0.933 -4.174 -10.564 1.00 64.50 312 LYS A N 1
ATOM 2405 C CA . LYS A 1 312 ? 2.121 -4.794 -11.175 1.00 64.50 312 LYS A CA 1
ATOM 2406 C C . LYS A 1 312 ? 2.868 -3.820 -12.100 1.00 64.50 312 LYS A C 1
ATOM 2408 O O . LYS A 1 312 ? 2.261 -2.960 -12.739 1.00 64.50 312 LYS A O 1
ATOM 2413 N N . ALA A 1 313 ? 4.193 -3.985 -12.167 1.00 55.06 313 ALA A N 1
ATOM 2414 C CA . ALA A 1 313 ? 5.077 -3.207 -13.032 1.00 55.06 313 ALA A CA 1
ATOM 2415 C C . ALA A 1 313 ? 4.592 -3.222 -14.492 1.00 55.06 313 ALA A C 1
ATOM 2417 O O . ALA A 1 313 ? 4.189 -4.264 -15.005 1.00 55.06 313 ALA A O 1
ATOM 2418 N N . ASP A 1 314 ? 4.655 -2.063 -15.154 1.00 60.41 314 ASP A N 1
ATOM 2419 C CA . ASP A 1 314 ? 4.182 -1.843 -16.529 1.00 60.41 314 ASP A CA 1
ATOM 2420 C C . ASP A 1 314 ? 5.148 -2.461 -17.562 1.00 60.41 314 ASP A C 1
ATOM 2422 O O . ASP A 1 314 ? 5.863 -1.770 -18.292 1.00 60.41 314 ASP A O 1
ATOM 2426 N N . TRP A 1 315 ? 5.213 -3.793 -17.575 1.00 64.81 315 TRP A N 1
ATOM 2427 C CA . TRP A 1 315 ? 5.770 -4.598 -18.659 1.00 64.81 315 TRP A CA 1
ATOM 2428 C C . TRP A 1 315 ? 4.947 -5.886 -18.814 1.00 64.81 315 TRP A C 1
ATOM 2430 O O . TRP A 1 315 ? 4.402 -6.377 -17.823 1.00 64.81 315 TRP A O 1
ATOM 2440 N N . PRO A 1 316 ? 4.817 -6.446 -20.031 1.00 74.06 316 PRO A N 1
ATOM 2441 C CA . PRO A 1 316 ? 4.152 -7.724 -20.249 1.00 74.06 316 PRO A CA 1
ATOM 2442 C C . PRO A 1 316 ? 5.053 -8.853 -19.727 1.00 74.06 316 PRO A C 1
ATOM 2444 O O . PRO A 1 316 ? 5.714 -9.546 -20.504 1.00 74.06 316 PRO A O 1
ATOM 2447 N N . ALA A 1 317 ? 5.139 -8.994 -18.405 1.00 80.88 317 ALA A N 1
ATOM 2448 C CA . ALA A 1 317 ? 5.916 -10.042 -17.762 1.00 80.88 317 ALA A CA 1
ATOM 2449 C C . ALA A 1 317 ? 5.457 -11.417 -18.287 1.00 80.88 317 ALA A C 1
ATOM 2451 O O . ALA A 1 317 ? 4.252 -11.661 -18.377 1.00 80.88 317 ALA A O 1
ATOM 2452 N N . PRO A 1 318 ? 6.382 -12.316 -18.656 1.00 87.81 318 PRO A N 1
ATOM 2453 C CA . PRO A 1 318 ? 6.040 -13.699 -18.969 1.00 87.81 318 PRO A CA 1
ATOM 2454 C C . PRO A 1 318 ? 5.299 -14.378 -17.808 1.00 87.81 318 PRO A C 1
ATOM 2456 O O . PRO A 1 318 ? 5.468 -14.007 -16.644 1.00 87.81 318 PRO A O 1
ATOM 2459 N N . ALA A 1 319 ? 4.478 -15.384 -18.113 1.00 83.06 319 ALA A N 1
ATOM 2460 C CA . ALA A 1 319 ? 3.734 -16.112 -17.088 1.00 83.06 319 ALA A CA 1
ATOM 2461 C C . ALA A 1 319 ? 4.688 -16.710 -16.038 1.00 83.06 319 ALA A C 1
ATOM 2463 O O . ALA A 1 319 ? 5.724 -17.273 -16.379 1.00 83.06 319 ALA A O 1
ATOM 2464 N N . GLY A 1 320 ? 4.346 -16.560 -14.757 1.00 83.50 320 GLY A N 1
ATOM 2465 C CA . GLY A 1 320 ? 5.186 -17.015 -13.645 1.00 83.50 320 GLY A CA 1
ATOM 2466 C C . GLY A 1 320 ? 6.397 -16.124 -13.348 1.00 83.50 320 GLY A C 1
ATOM 2467 O O . GLY A 1 320 ? 7.038 -16.333 -12.326 1.00 83.50 320 GLY A O 1
ATOM 2468 N N . VAL A 1 321 ? 6.701 -15.108 -14.160 1.00 93.06 321 VAL A N 1
ATOM 2469 C CA . VAL A 1 321 ? 7.780 -14.155 -13.876 1.00 93.06 321 VAL A CA 1
ATOM 2470 C C . VAL A 1 321 ? 7.243 -12.963 -13.095 1.00 93.06 321 VAL A C 1
ATOM 2472 O O . VAL A 1 321 ? 6.240 -12.343 -13.450 1.00 93.06 321 VAL A O 1
ATOM 2475 N N . HIS A 1 322 ? 7.960 -12.597 -12.040 1.00 86.69 322 HIS A N 1
ATOM 2476 C CA . HIS A 1 322 ? 7.662 -11.443 -11.209 1.00 86.69 322 HIS A CA 1
ATOM 2477 C C . HIS A 1 322 ? 8.855 -10.495 -11.179 1.00 86.69 322 HIS A C 1
ATOM 2479 O O . HIS A 1 322 ? 10.001 -10.926 -11.054 1.00 86.69 322 HIS A O 1
ATOM 2485 N N . ALA A 1 323 ? 8.574 -9.196 -11.255 1.00 89.06 323 ALA A N 1
ATOM 2486 C CA . ALA A 1 323 ? 9.565 -8.148 -11.072 1.00 89.06 323 ALA A CA 1
ATOM 2487 C C . ALA A 1 323 ? 8.937 -6.915 -10.417 1.00 89.06 323 ALA A C 1
ATOM 2489 O O . ALA A 1 323 ? 7.776 -6.590 -10.680 1.00 89.06 323 ALA A O 1
ATOM 2490 N N . LEU A 1 324 ? 9.699 -6.237 -9.559 1.00 85.81 324 LEU A N 1
ATOM 2491 C CA . LEU A 1 324 ? 9.283 -5.000 -8.892 1.00 85.81 324 LEU A CA 1
ATOM 2492 C C . LEU A 1 324 ? 10.490 -4.178 -8.444 1.00 85.81 324 LEU A C 1
ATOM 2494 O O . LEU A 1 324 ? 11.580 -4.720 -8.278 1.00 85.81 324 LEU A O 1
ATOM 2498 N N . THR A 1 325 ? 10.277 -2.889 -8.181 1.00 86.88 325 THR A N 1
ATOM 2499 C CA . THR A 1 325 ? 11.256 -2.018 -7.517 1.00 86.88 325 THR A CA 1
ATOM 2500 C C . THR A 1 325 ? 10.677 -1.519 -6.197 1.00 86.88 325 THR A C 1
ATOM 2502 O O . THR A 1 325 ? 9.538 -1.057 -6.149 1.00 86.88 325 THR A O 1
ATOM 2505 N N . THR A 1 326 ? 11.446 -1.619 -5.114 1.00 85.12 326 THR A N 1
ATOM 2506 C CA . THR A 1 326 ? 11.043 -1.118 -3.796 1.00 85.12 326 THR A CA 1
ATOM 2507 C C . THR A 1 326 ? 11.077 0.409 -3.748 1.00 85.12 326 THR A C 1
ATOM 2509 O O . THR A 1 326 ? 11.734 1.067 -4.552 1.00 85.12 326 THR A O 1
ATOM 2512 N N . ARG A 1 327 ? 10.371 0.994 -2.779 1.00 81.62 327 ARG A N 1
ATOM 2513 C CA . ARG A 1 327 ? 10.322 2.446 -2.559 1.00 81.62 327 ARG A CA 1
ATOM 2514 C C . ARG A 1 327 ? 11.145 2.841 -1.336 1.00 81.62 327 ARG A C 1
ATOM 2516 O O . ARG A 1 327 ? 11.541 1.990 -0.543 1.00 81.62 327 ARG A O 1
ATOM 2523 N N . ARG A 1 328 ? 11.391 4.143 -1.194 1.00 80.88 328 ARG A N 1
ATOM 2524 C CA . ARG A 1 328 ? 12.102 4.756 -0.064 1.00 80.88 328 ARG A CA 1
ATOM 2525 C C . ARG A 1 328 ? 11.355 4.583 1.255 1.00 80.88 328 ARG A C 1
ATOM 2527 O O . ARG A 1 328 ? 11.954 4.256 2.272 1.00 80.88 328 ARG A O 1
ATOM 2534 N N . HIS A 1 329 ? 10.047 4.809 1.230 1.00 70.75 329 HIS A N 1
ATOM 2535 C CA . HIS A 1 329 ? 9.190 4.796 2.414 1.00 70.75 329 HIS A CA 1
ATOM 2536 C C . HIS A 1 329 ? 8.426 3.475 2.541 1.00 70.75 329 HIS A C 1
ATOM 2538 O O . HIS A 1 329 ? 8.123 2.827 1.538 1.00 70.75 329 HIS A O 1
ATOM 2544 N N . GLY A 1 330 ? 8.109 3.070 3.773 1.00 63.81 330 GLY A N 1
ATOM 2545 C CA . GLY A 1 330 ? 7.439 1.798 4.041 1.00 63.81 330 GLY A CA 1
ATOM 2546 C C . GLY A 1 330 ? 7.719 1.273 5.445 1.00 63.81 330 GLY A C 1
ATOM 2547 O O . GLY A 1 330 ? 7.892 2.049 6.377 1.00 63.81 330 GLY A O 1
ATOM 2548 N N . ALA A 1 331 ? 7.778 -0.050 5.590 1.00 65.38 331 ALA A N 1
ATOM 2549 C CA . ALA A 1 331 ? 7.944 -0.722 6.882 1.00 65.38 331 ALA A CA 1
ATOM 2550 C C . ALA A 1 331 ? 9.347 -0.577 7.512 1.00 65.38 331 ALA A C 1
ATOM 2552 O O . ALA A 1 331 ? 9.551 -1.025 8.634 1.00 65.38 331 ALA A O 1
ATOM 2553 N N . GLY A 1 332 ? 10.320 0.000 6.799 1.00 75.31 332 GLY A N 1
ATOM 2554 C CA . GLY A 1 332 ? 11.712 0.027 7.246 1.00 75.31 332 GLY A CA 1
ATOM 2555 C C . GLY A 1 332 ? 12.016 0.984 8.397 1.00 75.31 332 GLY A C 1
ATOM 2556 O O . GLY A 1 332 ? 11.281 1.935 8.655 1.00 75.31 332 GLY A O 1
ATOM 2557 N N . ILE A 1 333 ? 13.159 0.757 9.045 1.00 83.81 333 ILE A N 1
ATOM 2558 C CA . ILE A 1 333 ? 13.555 1.426 10.296 1.00 83.81 333 ILE A CA 1
ATOM 2559 C C . ILE A 1 333 ? 14.728 2.402 10.148 1.00 83.81 333 ILE A C 1
ATOM 2561 O O . ILE A 1 333 ? 15.146 3.027 11.122 1.00 83.81 333 ILE A O 1
ATOM 2565 N N . SER A 1 334 ? 15.297 2.534 8.951 1.00 89.31 334 SER A N 1
ATOM 2566 C CA . SER A 1 334 ? 16.515 3.317 8.761 1.00 89.31 334 SER A CA 1
ATOM 2567 C C . SER A 1 334 ? 16.288 4.804 9.065 1.00 89.31 334 SER A C 1
ATOM 2569 O O . SER A 1 334 ? 15.361 5.413 8.523 1.00 89.31 334 SER A O 1
ATOM 2571 N N . PRO A 1 335 ? 17.141 5.447 9.880 1.00 91.31 335 PRO A N 1
ATOM 2572 C CA . PRO A 1 335 ? 16.995 6.864 10.184 1.00 91.31 335 PRO A CA 1
ATOM 2573 C C . PRO A 1 335 ? 17.340 7.734 8.969 1.00 91.31 335 PRO A C 1
ATOM 2575 O O . PRO A 1 335 ? 17.896 7.276 7.965 1.00 91.31 335 PRO A O 1
ATOM 2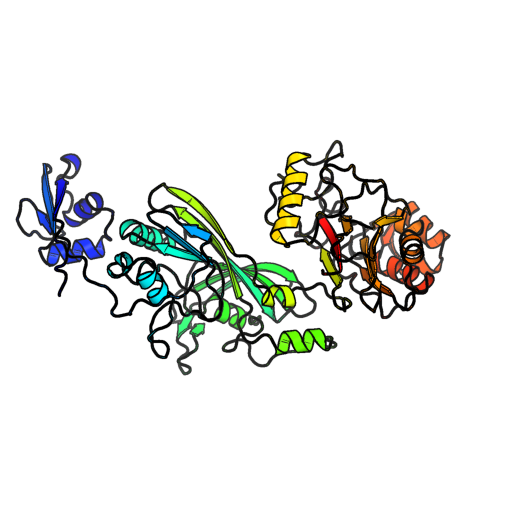578 N N . ALA A 1 336 ? 17.036 9.029 9.053 1.00 88.19 336 ALA A N 1
ATOM 2579 C CA . ALA A 1 336 ? 17.571 9.994 8.097 1.00 88.19 336 ALA A CA 1
ATOM 2580 C C . ALA A 1 336 ? 19.118 9.915 8.065 1.00 88.19 336 ALA A C 1
ATOM 2582 O O . ALA A 1 336 ? 19.742 9.741 9.113 1.00 88.19 336 ALA A O 1
ATOM 2583 N N . PRO A 1 337 ? 19.757 10.039 6.886 1.00 90.44 337 PRO A N 1
ATOM 2584 C CA . PRO A 1 337 ? 19.165 10.382 5.588 1.00 90.44 337 PRO A CA 1
ATOM 2585 C C . PRO A 1 337 ? 18.646 9.176 4.770 1.00 90.44 337 PRO A C 1
ATOM 2587 O O . PRO A 1 337 ? 18.079 9.358 3.691 1.00 90.44 337 PRO A O 1
ATOM 2590 N N . PHE A 1 338 ? 18.798 7.952 5.280 1.00 90.44 338 PHE A N 1
ATOM 2591 C CA . PHE A 1 338 ? 18.394 6.704 4.622 1.00 90.44 338 PHE A CA 1
ATOM 2592 C C . PHE A 1 338 ? 16.885 6.449 4.670 1.00 90.44 338 PHE A C 1
ATOM 2594 O O . PHE A 1 338 ? 16.394 5.676 3.866 1.00 90.44 338 PHE A O 1
ATOM 2601 N N . ALA A 1 339 ? 16.145 7.141 5.539 1.00 77.50 339 ALA A N 1
ATOM 2602 C CA . ALA A 1 339 ? 14.697 7.352 5.455 1.00 77.50 339 ALA A CA 1
ATOM 2603 C C . ALA A 1 339 ? 13.856 6.074 5.246 1.00 77.50 339 ALA A C 1
ATOM 2605 O O . ALA A 1 339 ? 13.261 5.896 4.190 1.00 77.50 339 ALA A O 1
ATOM 2606 N N . GLN A 1 340 ? 13.750 5.263 6.298 1.00 82.88 340 GLN A N 1
ATOM 2607 C CA . GLN A 1 340 ? 12.946 4.046 6.450 1.00 82.88 340 GLN A CA 1
ATOM 2608 C C . GLN A 1 340 ? 13.488 2.818 5.717 1.00 82.88 340 GLN A C 1
ATOM 2610 O O . GLN A 1 340 ? 14.178 2.014 6.339 1.00 82.88 340 GLN A O 1
ATOM 2615 N N . PHE A 1 341 ? 13.184 2.620 4.434 1.00 84.69 341 PHE A N 1
ATOM 2616 C CA . PHE A 1 341 ? 13.309 1.305 3.792 1.00 84.69 341 PHE A CA 1
ATOM 2617 C C . PHE A 1 341 ? 14.580 1.145 2.948 1.00 84.69 341 PHE A C 1
ATOM 2619 O O . PHE A 1 341 ? 14.548 0.756 1.780 1.00 84.69 341 PHE A O 1
ATOM 2626 N N . ASN A 1 342 ? 15.730 1.440 3.557 1.00 94.38 342 ASN A N 1
ATOM 2627 C CA . ASN A 1 342 ? 17.028 1.305 2.903 1.00 94.38 342 ASN A CA 1
ATOM 2628 C C . ASN A 1 342 ? 17.495 -0.158 2.890 1.00 94.38 342 ASN A C 1
ATOM 2630 O O . ASN A 1 342 ? 17.646 -0.777 3.943 1.00 94.38 342 ASN A O 1
ATOM 2634 N N . LEU A 1 343 ? 17.791 -0.686 1.701 1.00 94.31 343 LEU A N 1
ATOM 2635 C CA . LEU A 1 343 ? 18.186 -2.086 1.495 1.00 94.31 343 LEU A CA 1
ATOM 2636 C C . LEU A 1 343 ? 19.678 -2.263 1.166 1.00 94.31 343 LEU A C 1
ATOM 2638 O O . LEU A 1 343 ? 20.135 -3.386 0.931 1.00 94.31 343 LEU A O 1
ATOM 2642 N N . GLY A 1 344 ? 20.452 -1.173 1.145 1.00 92.31 344 GLY A N 1
ATOM 2643 C CA . GLY A 1 344 ? 21.858 -1.184 0.743 1.00 92.31 344 GLY A CA 1
ATOM 2644 C C . GLY A 1 344 ? 22.775 -0.303 1.589 1.00 92.31 344 GLY A C 1
ATOM 2645 O O . GLY A 1 344 ? 22.423 0.156 2.672 1.00 92.31 344 GLY A O 1
ATOM 2646 N N . ASN A 1 345 ? 23.988 -0.084 1.072 1.00 84.12 345 ASN A N 1
ATOM 2647 C CA . ASN A 1 345 ? 25.050 0.731 1.677 1.00 84.12 345 ASN A CA 1
ATOM 2648 C C . ASN A 1 345 ? 25.517 0.301 3.080 1.00 84.12 345 ASN A C 1
ATOM 2650 O O . ASN A 1 345 ? 26.165 1.088 3.755 1.00 84.12 345 ASN A O 1
ATOM 2654 N N . ARG A 1 346 ? 25.270 -0.936 3.527 1.00 81.69 346 ARG A N 1
ATOM 2655 C CA . ARG A 1 346 ? 25.680 -1.381 4.876 1.00 81.69 346 ARG A CA 1
ATOM 2656 C C . ARG A 1 346 ? 27.192 -1.504 5.107 1.00 81.69 346 ARG A C 1
ATOM 2658 O O . ARG A 1 346 ? 27.631 -1.591 6.246 1.00 81.69 346 ARG A O 1
ATOM 2665 N N . HIS A 1 347 ? 27.986 -1.554 4.038 1.00 78.12 347 HIS A N 1
ATOM 2666 C CA . HIS A 1 347 ? 29.450 -1.670 4.105 1.00 78.12 347 HIS A CA 1
ATOM 2667 C C . HIS A 1 347 ? 30.177 -0.369 3.730 1.00 78.12 347 HIS A C 1
ATOM 2669 O O . HIS A 1 347 ? 31.405 -0.332 3.739 1.00 78.12 347 HIS A O 1
ATOM 2675 N N . ALA A 1 348 ? 29.438 0.687 3.374 1.00 81.56 348 ALA A N 1
ATOM 2676 C CA . ALA A 1 348 ? 30.024 1.983 3.052 1.00 81.56 348 ALA A CA 1
ATOM 2677 C C . ALA A 1 348 ? 30.375 2.741 4.342 1.00 81.56 348 ALA A C 1
ATOM 2679 O O . ALA A 1 348 ? 29.638 2.668 5.323 1.00 81.56 348 ALA A O 1
ATOM 2680 N N . ALA A 1 349 ? 31.478 3.494 4.338 1.00 81.25 349 ALA A N 1
ATOM 2681 C CA . ALA A 1 349 ? 31.925 4.249 5.514 1.00 81.25 349 ALA A CA 1
ATOM 2682 C C . ALA A 1 349 ? 30.916 5.334 5.939 1.00 81.25 349 ALA A C 1
ATOM 2684 O O . ALA A 1 349 ? 30.761 5.622 7.122 1.00 81.25 349 ALA A O 1
ATOM 2685 N N . ASP A 1 350 ? 30.202 5.909 4.975 1.00 83.12 350 ASP A N 1
ATOM 2686 C CA . ASP A 1 350 ? 29.099 6.851 5.162 1.00 83.12 350 ASP A CA 1
ATOM 2687 C C . ASP A 1 350 ? 27.720 6.173 5.053 1.00 83.12 350 ASP A C 1
ATOM 2689 O O . ASP A 1 350 ? 26.697 6.852 4.924 1.00 83.12 350 ASP A O 1
ATOM 2693 N N . GLY A 1 351 ? 27.692 4.842 5.118 1.00 87.62 351 GLY A N 1
ATOM 2694 C CA . GLY A 1 351 ? 26.520 3.992 4.986 1.00 87.62 351 GLY A CA 1
ATOM 2695 C C . GLY A 1 351 ? 25.570 4.003 6.180 1.00 87.62 351 GLY A C 1
ATOM 2696 O O . GLY A 1 351 ? 25.768 4.708 7.172 1.00 87.62 351 GLY A O 1
ATOM 2697 N N . ASP A 1 352 ? 24.500 3.225 6.049 1.00 93.75 352 ASP A N 1
ATOM 2698 C CA . ASP A 1 352 ? 23.577 2.925 7.146 1.00 93.75 352 ASP A CA 1
ATOM 2699 C C . ASP A 1 352 ? 24.143 1.791 8.005 1.00 93.75 352 ASP A C 1
ATOM 2701 O O . ASP A 1 352 ? 25.043 1.059 7.582 1.00 93.75 352 ASP A O 1
ATOM 2705 N N . THR A 1 353 ? 23.608 1.614 9.210 1.00 93.44 353 THR A N 1
ATOM 2706 C CA . THR A 1 353 ? 24.056 0.525 10.074 1.00 93.44 353 THR A CA 1
ATOM 2707 C C . THR A 1 353 ? 23.683 -0.831 9.456 1.00 93.44 353 THR A C 1
ATOM 2709 O O . THR A 1 353 ? 22.567 -0.995 8.948 1.00 93.44 353 THR A O 1
ATOM 2712 N N . PRO A 1 354 ? 24.570 -1.843 9.521 1.00 93.25 354 PRO A N 1
ATOM 2713 C CA . PRO A 1 354 ? 24.259 -3.174 9.006 1.00 93.25 354 PRO A CA 1
ATOM 2714 C C . PRO A 1 354 ? 22.997 -3.797 9.601 1.00 93.25 354 PRO A C 1
ATOM 2716 O O . PRO A 1 354 ? 22.275 -4.483 8.882 1.00 93.25 354 PRO A O 1
ATOM 2719 N N . ALA A 1 355 ? 22.711 -3.522 10.876 1.00 94.06 355 ALA A N 1
ATOM 2720 C CA . ALA A 1 355 ? 21.525 -4.023 11.560 1.00 94.06 355 ALA A CA 1
ATOM 2721 C C . ALA A 1 355 ? 20.223 -3.458 10.966 1.00 94.06 355 ALA A C 1
ATOM 2723 O O . ALA A 1 355 ? 19.298 -4.225 10.711 1.00 94.06 355 ALA A O 1
ATOM 2724 N N . ASN A 1 356 ? 20.167 -2.151 10.673 1.00 94.12 356 ASN A N 1
ATOM 2725 C CA . ASN A 1 356 ? 18.989 -1.537 10.048 1.00 94.12 356 ASN A CA 1
ATOM 2726 C C . ASN A 1 356 ? 18.717 -2.127 8.663 1.00 94.12 356 ASN A C 1
ATOM 2728 O O . ASN A 1 356 ? 17.587 -2.483 8.338 1.00 94.12 356 ASN A O 1
ATOM 2732 N N . VAL A 1 357 ? 19.769 -2.256 7.853 1.00 94.12 357 VAL A N 1
ATOM 2733 C CA . VAL A 1 357 ? 19.657 -2.785 6.489 1.00 94.12 357 VAL A CA 1
ATOM 2734 C C . VAL A 1 357 ? 19.227 -4.249 6.504 1.00 94.12 357 VAL A C 1
ATOM 2736 O O . VAL A 1 357 ? 18.373 -4.639 5.713 1.00 94.12 357 VAL A O 1
ATOM 2739 N N . GLU A 1 358 ? 19.778 -5.057 7.411 1.00 93.44 358 GLU A N 1
ATOM 2740 C CA . GLU A 1 358 ? 19.383 -6.460 7.560 1.00 93.44 358 GLU A CA 1
ATOM 2741 C C . GLU A 1 358 ? 17.919 -6.587 7.997 1.00 93.44 358 GLU A C 1
ATOM 2743 O O . GLU A 1 358 ? 17.165 -7.350 7.398 1.00 93.44 358 GLU A O 1
ATOM 2748 N N . HIS A 1 359 ? 17.480 -5.771 8.958 1.00 89.38 359 HIS A N 1
ATOM 2749 C CA . HIS A 1 359 ? 16.080 -5.725 9.372 1.00 89.38 359 HIS A CA 1
ATOM 2750 C C . HIS A 1 359 ? 15.150 -5.355 8.206 1.00 89.38 359 HIS A C 1
ATOM 2752 O O . HIS A 1 359 ? 14.159 -6.037 7.951 1.00 89.38 359 HIS A O 1
ATOM 2758 N N . ASN A 1 360 ? 15.494 -4.329 7.424 1.00 86.19 360 ASN A N 1
ATOM 2759 C CA . ASN A 1 360 ? 14.702 -3.935 6.257 1.00 86.19 360 ASN A CA 1
ATOM 2760 C C . ASN A 1 360 ? 14.640 -5.042 5.191 1.00 86.19 360 ASN A C 1
ATOM 2762 O O . ASN A 1 360 ? 13.598 -5.241 4.567 1.00 86.19 360 ASN A O 1
ATOM 2766 N N . ARG A 1 361 ? 15.731 -5.789 4.982 1.00 93.38 361 ARG A N 1
ATOM 2767 C CA . ARG A 1 361 ? 15.757 -6.937 4.060 1.00 93.38 361 ARG A CA 1
ATOM 2768 C C . ARG A 1 361 ? 14.886 -8.095 4.554 1.00 93.38 361 ARG A C 1
ATOM 2770 O O . ARG A 1 361 ? 14.230 -8.737 3.736 1.00 93.38 361 ARG A O 1
ATOM 2777 N N . GLN A 1 362 ? 14.818 -8.328 5.865 1.00 86.75 362 GLN A N 1
ATOM 2778 C CA . GLN A 1 362 ? 13.896 -9.306 6.456 1.00 86.75 362 GLN A CA 1
ATOM 2779 C C . GLN A 1 362 ? 12.435 -8.885 6.258 1.00 86.75 362 GLN A C 1
ATOM 2781 O O . GLN A 1 362 ? 11.621 -9.692 5.806 1.00 86.75 362 GLN A O 1
ATOM 2786 N N . LEU A 1 363 ? 12.121 -7.608 6.502 1.00 76.81 363 LEU A N 1
ATOM 2787 C CA . LEU A 1 363 ? 10.793 -7.045 6.245 1.00 76.81 363 LEU A CA 1
ATOM 2788 C C . LEU A 1 363 ? 10.396 -7.143 4.770 1.00 76.81 363 LEU A C 1
ATOM 2790 O O . LEU A 1 363 ? 9.246 -7.443 4.469 1.00 76.81 363 LEU A O 1
ATOM 2794 N N . LEU A 1 364 ? 11.335 -6.927 3.845 1.00 79.88 364 LEU A N 1
ATOM 2795 C CA . LEU A 1 364 ? 11.101 -7.109 2.412 1.00 79.88 364 LEU A CA 1
ATOM 2796 C C . LEU A 1 364 ? 10.689 -8.546 2.087 1.00 79.88 364 LEU A C 1
ATOM 2798 O O . LEU A 1 364 ? 9.704 -8.761 1.384 1.00 79.88 364 LEU A O 1
ATOM 2802 N N . GLN A 1 365 ? 11.444 -9.521 2.598 1.00 82.06 365 GLN A N 1
ATOM 2803 C CA . GLN A 1 365 ? 11.181 -10.933 2.343 1.00 82.06 365 GLN A CA 1
ATOM 2804 C C . GLN A 1 365 ? 9.819 -11.362 2.897 1.00 82.06 365 GLN A C 1
ATOM 2806 O O . GLN A 1 365 ? 9.059 -12.025 2.193 1.00 82.06 365 GLN A O 1
ATOM 2811 N N . GLN A 1 366 ? 9.506 -10.961 4.130 1.00 72.44 366 GLN A N 1
ATOM 2812 C CA . GLN A 1 366 ? 8.242 -11.286 4.791 1.00 72.44 366 GLN A CA 1
ATOM 2813 C C . GLN A 1 366 ? 7.060 -10.563 4.137 1.00 72.44 366 GLN A C 1
ATOM 2815 O O . GLN A 1 366 ? 6.067 -11.195 3.790 1.00 72.44 366 GLN A O 1
ATOM 2820 N N . GLY A 1 367 ? 7.181 -9.252 3.921 1.00 58.81 367 GLY A N 1
ATOM 2821 C CA . GLY A 1 367 ? 6.099 -8.407 3.418 1.00 58.81 367 GLY A CA 1
ATOM 2822 C C . GLY A 1 367 ? 5.685 -8.712 1.979 1.00 58.81 367 GLY A C 1
ATOM 2823 O O . GLY A 1 367 ? 4.530 -8.495 1.625 1.00 58.81 367 GLY A O 1
ATOM 2824 N N . LEU A 1 368 ? 6.600 -9.235 1.158 1.00 66.88 368 LEU A N 1
ATOM 2825 C CA . LEU A 1 368 ? 6.307 -9.676 -0.210 1.00 66.88 368 LEU A CA 1
ATOM 2826 C C . LEU A 1 368 ? 6.104 -11.191 -0.333 1.00 66.88 368 LEU A C 1
ATOM 2828 O O . LEU A 1 368 ? 5.929 -11.674 -1.449 1.00 66.88 368 LEU A O 1
ATOM 2832 N N . ALA A 1 369 ? 6.167 -11.933 0.779 1.00 76.19 369 ALA A N 1
ATOM 2833 C CA . ALA A 1 369 ? 6.131 -13.394 0.795 1.00 76.19 369 ALA A CA 1
ATOM 2834 C C . ALA A 1 369 ? 7.076 -14.019 -0.255 1.00 76.19 369 ALA A C 1
ATOM 2836 O O . ALA A 1 369 ? 6.691 -14.906 -1.020 1.00 76.19 369 ALA A O 1
ATOM 2837 N N . LEU A 1 370 ? 8.318 -13.520 -0.325 1.00 80.38 370 LEU A N 1
ATOM 2838 C CA . LEU A 1 370 ? 9.271 -13.952 -1.348 1.00 80.38 370 LEU A CA 1
ATOM 2839 C C . LEU A 1 370 ? 9.581 -15.454 -1.211 1.00 80.38 370 LEU A C 1
ATOM 2841 O O . LEU A 1 370 ? 9.771 -15.946 -0.094 1.00 80.38 370 LEU A O 1
ATOM 2845 N N . PRO A 1 371 ? 9.725 -16.186 -2.332 1.00 88.31 371 PRO A N 1
ATOM 2846 C CA . PRO A 1 371 ? 9.974 -17.629 -2.302 1.00 88.31 371 PRO A CA 1
ATOM 2847 C C . PRO A 1 371 ? 11.352 -17.997 -1.729 1.00 88.31 371 PRO A C 1
ATOM 2849 O O . PRO A 1 371 ? 11.559 -19.134 -1.297 1.00 88.31 371 PRO A O 1
ATOM 2852 N N . SER A 1 372 ? 12.292 -17.050 -1.703 1.00 94.94 372 SER A N 1
ATOM 2853 C CA . SER A 1 372 ? 13.562 -17.150 -0.989 1.00 94.94 372 SER A CA 1
ATOM 2854 C C . SER A 1 372 ? 14.070 -15.777 -0.559 1.00 94.94 372 SER A C 1
ATOM 2856 O O . SER A 1 372 ? 13.588 -14.744 -1.026 1.00 94.94 372 SER A O 1
ATOM 2858 N N . ALA A 1 373 ? 15.109 -15.761 0.281 1.00 95.44 373 ALA A N 1
ATOM 2859 C CA . ALA A 1 373 ? 15.916 -14.559 0.453 1.00 95.44 373 ALA A CA 1
ATOM 2860 C C . ALA A 1 373 ? 16.520 -14.136 -0.908 1.00 95.44 373 ALA A C 1
ATOM 2862 O O . ALA A 1 373 ? 16.900 -15.019 -1.691 1.00 95.44 373 ALA A O 1
ATOM 2863 N N . PRO A 1 374 ? 16.604 -12.828 -1.212 1.00 96.69 374 PRO A N 1
ATOM 2864 C CA . PRO A 1 374 ? 17.240 -12.362 -2.439 1.00 96.69 374 PRO A CA 1
ATOM 2865 C C . PRO A 1 374 ? 18.756 -12.578 -2.453 1.00 96.69 374 PRO A C 1
ATOM 2867 O O . PRO A 1 374 ? 19.424 -12.444 -1.426 1.00 96.69 374 PRO A O 1
ATOM 2870 N N . HIS A 1 375 ? 19.310 -12.844 -3.637 1.00 97.75 375 HIS A N 1
ATOM 2871 C CA . HIS A 1 375 ? 20.752 -12.794 -3.881 1.00 97.75 375 HIS A CA 1
ATOM 2872 C C . HIS A 1 375 ? 21.225 -11.342 -3.944 1.00 97.75 375 HIS A C 1
ATOM 2874 O O . HIS A 1 375 ? 21.067 -10.664 -4.958 1.00 97.75 375 HIS A O 1
ATOM 2880 N N . TRP A 1 376 ? 21.801 -10.866 -2.842 1.00 96.44 376 TRP A N 1
ATOM 2881 C CA . TRP A 1 376 ? 22.405 -9.538 -2.749 1.00 96.44 376 TRP A CA 1
ATOM 2882 C C . TRP A 1 376 ? 23.823 -9.540 -3.323 1.00 96.44 376 TRP A C 1
ATOM 2884 O O . TRP A 1 376 ? 24.626 -10.414 -2.996 1.00 96.44 376 TRP A O 1
ATOM 2894 N N . LEU A 1 377 ? 24.146 -8.532 -4.133 1.00 96.00 377 LEU A N 1
ATOM 2895 C CA . LEU A 1 377 ? 25.450 -8.386 -4.776 1.00 96.00 377 LEU A CA 1
ATOM 2896 C C . LEU A 1 377 ? 26.223 -7.194 -4.211 1.00 96.00 377 LEU A C 1
ATOM 2898 O O . LEU A 1 377 ? 25.653 -6.134 -3.938 1.00 96.00 377 LEU A O 1
ATOM 2902 N N . ARG A 1 378 ? 27.551 -7.327 -4.141 1.00 95.25 378 ARG A N 1
ATOM 2903 C CA . ARG A 1 378 ? 28.451 -6.187 -3.962 1.00 95.25 378 ARG A CA 1
ATOM 2904 C C . ARG A 1 378 ? 28.742 -5.564 -5.327 1.00 95.25 378 ARG A C 1
ATOM 2906 O O . ARG A 1 378 ? 29.748 -5.882 -5.958 1.00 95.25 378 ARG A O 1
ATOM 2913 N N . GLN A 1 379 ? 27.840 -4.687 -5.754 1.00 95.06 379 GLN A N 1
ATOM 2914 C CA . GLN A 1 379 ? 27.893 -3.975 -7.034 1.00 95.06 379 GLN A CA 1
ATOM 2915 C C . GLN A 1 379 ? 29.070 -2.993 -7.082 1.00 95.06 379 GLN A C 1
ATOM 2917 O O . GLN A 1 379 ? 29.226 -2.155 -6.188 1.00 95.06 379 GLN A O 1
ATOM 2922 N N . VAL A 1 380 ? 29.896 -3.088 -8.126 1.00 94.94 380 VAL A N 1
ATOM 2923 C CA . VAL A 1 380 ? 31.130 -2.296 -8.294 1.00 94.94 380 VAL A CA 1
ATOM 2924 C C . VAL A 1 380 ? 31.199 -1.575 -9.643 1.00 94.94 380 VAL A C 1
ATOM 2926 O O . VAL A 1 380 ? 32.226 -0.984 -9.958 1.00 94.94 380 VAL A O 1
ATOM 2929 N N . HIS A 1 381 ? 30.095 -1.547 -10.396 1.00 94.38 381 HIS A N 1
ATOM 2930 C CA . HIS A 1 381 ? 30.000 -1.006 -11.756 1.00 94.38 381 HIS A CA 1
ATOM 2931 C C . HIS A 1 381 ? 30.890 -1.744 -12.771 1.00 94.38 381 HIS A C 1
ATOM 2933 O O . HIS A 1 381 ? 31.425 -1.124 -13.684 1.00 94.38 381 HIS A O 1
ATOM 2939 N N . SER A 1 382 ? 31.055 -3.057 -12.595 1.00 94.38 382 SER A N 1
ATOM 2940 C CA . SER A 1 382 ? 31.677 -3.962 -13.567 1.00 94.38 382 SER A CA 1
ATOM 2941 C C . SER A 1 382 ? 30.666 -4.464 -14.608 1.00 94.38 382 SER A C 1
ATOM 2943 O O . SER A 1 382 ? 29.487 -4.127 -14.548 1.00 94.38 382 SER A O 1
ATOM 2945 N N . SER A 1 383 ? 31.117 -5.321 -15.527 1.00 96.56 383 SER A N 1
ATOM 2946 C CA . SER A 1 383 ? 30.278 -6.129 -16.425 1.00 96.56 383 SER A CA 1
ATOM 2947 C C . SER A 1 383 ? 30.153 -7.596 -15.968 1.00 96.56 383 SER A C 1
ATOM 2949 O O . SER A 1 383 ? 29.811 -8.477 -16.755 1.00 96.56 383 SER A O 1
ATOM 2951 N N . THR A 1 384 ? 30.440 -7.886 -14.692 1.00 98.50 384 THR A N 1
ATOM 2952 C CA . THR A 1 384 ? 30.438 -9.258 -14.155 1.00 98.50 384 THR A CA 1
ATOM 2953 C C . THR A 1 384 ? 29.012 -9.751 -13.908 1.00 98.50 384 THR A C 1
ATOM 2955 O O . THR A 1 384 ? 28.256 -9.115 -13.168 1.00 98.50 384 THR A O 1
ATOM 2958 N N . VAL A 1 385 ? 28.681 -10.921 -14.463 1.00 98.69 385 VAL A N 1
ATOM 2959 C CA . VAL A 1 385 ? 27.389 -11.607 -14.303 1.00 98.69 385 VAL A CA 1
ATOM 2960 C C . VAL A 1 385 ? 27.587 -12.929 -13.563 1.00 98.69 385 VAL A C 1
ATOM 2962 O O . VAL A 1 385 ? 28.509 -13.680 -13.880 1.00 98.69 385 VAL A O 1
ATOM 2965 N N . LEU A 1 386 ? 26.712 -13.247 -12.608 1.00 98.62 386 LEU A N 1
ATOM 2966 C CA . LEU A 1 386 ? 26.709 -14.537 -11.908 1.00 98.62 386 LEU A CA 1
ATOM 2967 C C . LEU A 1 386 ? 25.433 -15.331 -12.188 1.00 98.62 386 LEU A C 1
ATOM 2969 O O . LEU A 1 386 ? 24.337 -14.781 -12.191 1.00 98.62 386 LEU A O 1
ATOM 2973 N N . ARG A 1 387 ? 25.559 -16.649 -12.361 1.00 98.50 387 ARG A N 1
ATOM 2974 C CA . ARG A 1 387 ? 24.409 -17.557 -12.425 1.00 98.50 387 ARG A CA 1
ATOM 2975 C C . ARG A 1 387 ? 24.166 -18.196 -11.063 1.00 98.50 387 ARG A C 1
ATOM 2977 O O . ARG A 1 387 ? 25.084 -18.778 -10.485 1.00 98.50 387 ARG A O 1
ATOM 2984 N N . PHE A 1 388 ? 22.929 -18.136 -10.576 1.00 98.25 388 PHE A N 1
ATOM 2985 C CA . PHE A 1 388 ? 22.525 -18.793 -9.333 1.00 98.25 388 PHE A CA 1
ATOM 2986 C C . PHE A 1 388 ? 21.602 -19.976 -9.610 1.00 98.25 388 PHE A C 1
ATOM 2988 O O . PHE A 1 388 ? 20.554 -19.823 -10.228 1.00 98.25 388 PHE A O 1
ATOM 2995 N N . ASN A 1 389 ? 21.973 -21.148 -9.092 1.00 97.19 389 ASN A N 1
ATOM 2996 C CA . ASN A 1 389 ? 21.225 -22.399 -9.275 1.00 97.19 389 ASN A CA 1
ATOM 2997 C C . ASN A 1 389 ? 20.504 -22.864 -7.996 1.00 97.19 389 ASN A C 1
ATOM 2999 O O . ASN A 1 389 ? 20.000 -23.981 -7.933 1.00 97.19 389 ASN A O 1
ATOM 3003 N N . ALA A 1 390 ? 20.494 -22.032 -6.954 1.00 97.00 390 ALA A N 1
ATOM 3004 C CA . ALA A 1 390 ? 19.812 -22.290 -5.693 1.00 97.00 390 ALA A CA 1
ATOM 3005 C C . ALA A 1 390 ? 19.576 -20.972 -4.933 1.00 97.00 390 ALA A C 1
ATOM 3007 O O . ALA A 1 390 ? 20.277 -19.984 -5.189 1.00 97.00 390 ALA A O 1
ATOM 3008 N N . PRO A 1 391 ? 18.628 -20.942 -3.980 1.00 96.31 391 PRO A N 1
ATOM 3009 C CA . PRO A 1 391 ? 18.518 -19.867 -2.999 1.00 96.31 391 PRO A CA 1
ATOM 3010 C C . PRO A 1 391 ? 19.830 -19.619 -2.236 1.00 96.31 391 PRO A C 1
ATOM 3012 O O . PRO A 1 391 ? 20.617 -20.553 -2.055 1.00 96.31 391 PRO A O 1
ATOM 3015 N N . PRO A 1 392 ? 20.077 -18.390 -1.750 1.00 93.81 392 PRO A N 1
ATOM 3016 C CA . PRO A 1 392 ? 21.261 -18.105 -0.951 1.00 93.81 392 PRO A CA 1
ATOM 3017 C C . PRO A 1 392 ? 21.214 -18.845 0.390 1.00 93.81 392 PRO A C 1
ATOM 3019 O O . PRO A 1 392 ? 20.159 -18.996 1.011 1.00 93.81 392 PRO A O 1
ATOM 3022 N N . VAL A 1 393 ? 22.387 -19.267 0.862 1.00 90.62 393 VAL A N 1
ATOM 3023 C CA . VAL A 1 393 ? 22.548 -19.819 2.212 1.00 90.62 393 VAL A CA 1
ATOM 3024 C C . VAL A 1 393 ? 22.507 -18.663 3.222 1.00 90.62 393 VAL A C 1
ATOM 3026 O O . VAL A 1 393 ? 23.173 -17.648 2.996 1.00 90.62 393 VAL A O 1
ATOM 3029 N N . PRO A 1 394 ? 21.765 -18.779 4.341 1.00 84.19 394 PRO A N 1
ATOM 3030 C CA . PRO A 1 394 ? 21.762 -17.756 5.384 1.00 84.19 394 PRO A CA 1
ATOM 3031 C C . PRO A 1 394 ? 23.182 -17.410 5.853 1.00 84.19 394 PRO A C 1
ATOM 3033 O O . PRO A 1 394 ? 23.975 -18.298 6.159 1.00 84.19 394 PRO A O 1
ATOM 3036 N N . GLY A 1 395 ? 23.506 -16.117 5.902 1.00 79.69 395 GLY A N 1
ATOM 3037 C CA . GLY A 1 395 ? 24.830 -15.633 6.309 1.00 79.69 395 GLY A CA 1
ATOM 3038 C C . GLY A 1 395 ? 25.930 -15.736 5.244 1.00 79.69 395 GLY A C 1
ATOM 3039 O O . GLY A 1 395 ? 27.075 -15.400 5.542 1.00 79.69 395 GLY A O 1
ATOM 3040 N N . ALA A 1 396 ? 25.618 -16.166 4.015 1.00 83.31 396 ALA A N 1
ATOM 3041 C CA . ALA A 1 396 ? 26.570 -16.117 2.908 1.00 83.31 396 ALA A CA 1
ATOM 3042 C C . ALA A 1 396 ? 27.030 -14.675 2.622 1.00 83.31 396 ALA A C 1
ATOM 3044 O O . ALA A 1 396 ? 26.265 -13.715 2.759 1.00 83.31 396 ALA A O 1
ATOM 3045 N N . SER A 1 397 ? 28.292 -14.524 2.214 1.00 87.25 397 SER A N 1
ATOM 3046 C CA . SER A 1 397 ? 28.829 -13.232 1.790 1.00 87.25 397 SER A CA 1
ATOM 3047 C C . SER A 1 397 ? 28.214 -12.786 0.462 1.00 87.25 397 SER A C 1
ATOM 3049 O O . SER A 1 397 ? 27.872 -13.603 -0.390 1.00 87.25 397 SER A O 1
ATOM 3051 N N . GLU A 1 398 ? 28.102 -11.470 0.277 1.00 93.19 398 GLU A N 1
ATOM 3052 C CA . GLU A 1 398 ? 27.641 -10.874 -0.981 1.00 93.19 398 GLU A CA 1
ATOM 3053 C C . GLU A 1 398 ? 28.762 -10.972 -2.031 1.00 93.19 398 GLU A C 1
ATOM 3055 O O . GLU A 1 398 ? 29.819 -10.351 -1.846 1.00 93.19 398 GLU A O 1
ATOM 3060 N N . PRO A 1 399 ? 28.587 -11.738 -3.123 1.00 95.69 399 PRO A N 1
ATOM 3061 C CA . PRO A 1 399 ? 29.610 -11.840 -4.151 1.00 95.69 399 PRO A CA 1
ATOM 3062 C C . PRO A 1 399 ? 29.725 -10.532 -4.946 1.00 95.69 399 PRO A C 1
ATOM 3064 O O . PRO A 1 399 ? 28.779 -9.748 -5.045 1.00 95.69 399 PRO A O 1
ATOM 3067 N N . VAL A 1 400 ? 30.905 -10.290 -5.523 1.00 97.06 400 VAL A N 1
ATOM 3068 C CA . VAL A 1 400 ? 31.144 -9.134 -6.400 1.00 97.06 400 VAL A CA 1
ATOM 3069 C C . VAL A 1 400 ? 30.587 -9.432 -7.780 1.00 97.06 400 VAL A C 1
ATOM 3071 O O . VAL A 1 400 ? 31.137 -10.268 -8.492 1.00 97.06 400 VAL A O 1
ATOM 3074 N N . ALA A 1 401 ? 29.519 -8.738 -8.144 1.00 97.81 401 ALA A N 1
ATOM 3075 C CA . ALA A 1 401 ? 28.955 -8.735 -9.483 1.00 97.81 401 ALA A CA 1
ATOM 3076 C C . ALA A 1 401 ? 28.008 -7.547 -9.635 1.00 97.81 401 ALA A C 1
ATOM 3078 O O . ALA A 1 401 ? 27.572 -6.954 -8.645 1.00 97.81 401 ALA A O 1
ATOM 3079 N N . ASP A 1 402 ? 27.668 -7.230 -10.876 1.00 98.38 402 ASP A N 1
ATOM 3080 C CA . ASP A 1 402 ? 26.709 -6.180 -11.207 1.00 98.38 402 ASP A CA 1
ATOM 3081 C C . ASP A 1 402 ? 25.478 -6.740 -11.927 1.00 98.38 402 ASP A C 1
ATOM 3083 O O . ASP A 1 402 ? 24.491 -6.032 -12.088 1.00 98.38 402 ASP A O 1
ATOM 3087 N N . ALA A 1 403 ? 25.466 -8.029 -12.268 1.00 98.69 403 ALA A N 1
ATOM 3088 C CA . ALA A 1 403 ? 24.260 -8.716 -12.696 1.00 98.69 403 ALA A CA 1
ATOM 3089 C C . ALA A 1 403 ? 24.198 -10.154 -12.189 1.00 98.69 403 ALA A C 1
ATOM 3091 O O . ALA A 1 403 ? 25.209 -10.772 -11.840 1.00 98.69 403 ALA A O 1
ATOM 3092 N N . ALA A 1 404 ? 22.986 -10.694 -12.191 1.00 98.75 404 ALA A N 1
ATOM 3093 C CA . ALA A 1 404 ? 22.734 -12.091 -11.912 1.00 98.75 404 ALA A CA 1
ATOM 3094 C C . ALA A 1 404 ? 21.670 -12.670 -12.847 1.00 98.75 404 ALA A C 1
ATOM 3096 O O . ALA A 1 404 ? 20.793 -11.945 -13.315 1.00 98.75 404 ALA A O 1
ATOM 3097 N N . VAL A 1 405 ? 21.740 -13.978 -13.090 1.00 98.81 405 VAL A N 1
ATOM 3098 C CA . VAL A 1 405 ? 20.783 -14.743 -13.903 1.00 98.81 405 VAL A CA 1
ATOM 3099 C C . VAL A 1 405 ? 20.412 -16.056 -13.215 1.00 98.81 405 VAL A C 1
ATOM 3101 O O . VAL A 1 405 ? 21.192 -16.607 -12.431 1.00 98.81 405 VAL A O 1
ATOM 3104 N N . THR A 1 406 ? 19.216 -16.571 -13.487 1.00 98.69 406 THR A N 1
ATOM 3105 C CA . THR A 1 406 ? 18.773 -17.885 -13.008 1.00 98.69 406 THR A CA 1
ATOM 3106 C C . THR A 1 406 ? 17.647 -18.443 -13.875 1.00 98.69 406 THR A C 1
ATOM 3108 O O . THR A 1 406 ? 16.810 -17.699 -14.381 1.00 98.69 406 THR A O 1
ATOM 3111 N N . SER A 1 407 ? 17.606 -19.766 -13.995 1.00 98.19 407 SER A N 1
ATOM 3112 C CA . SER A 1 407 ? 16.488 -20.537 -14.554 1.00 98.19 407 SER A CA 1
ATOM 3113 C C . SER A 1 407 ? 15.767 -21.366 -13.482 1.00 98.19 407 SER A C 1
ATOM 3115 O O . SER A 1 407 ? 14.990 -22.261 -13.798 1.00 98.19 407 SER A O 1
ATOM 3117 N N . VAL A 1 408 ? 16.038 -21.108 -12.194 1.00 98.31 408 VAL A N 1
ATOM 3118 C CA . VAL A 1 408 ? 15.507 -21.905 -11.080 1.00 98.31 408 VAL A CA 1
ATOM 3119 C C . VAL A 1 408 ? 14.304 -21.203 -10.437 1.00 98.31 408 VAL A C 1
ATOM 3121 O O . VAL A 1 408 ? 14.475 -20.150 -9.810 1.00 98.31 408 VAL A O 1
ATOM 3124 N N . PRO A 1 409 ? 13.094 -21.793 -10.516 1.00 97.50 409 PRO A N 1
ATOM 3125 C CA . PRO A 1 409 ? 11.918 -21.316 -9.799 1.00 97.50 409 PRO A CA 1
ATOM 3126 C C . PRO A 1 409 ? 12.168 -21.078 -8.310 1.00 97.50 409 PRO A C 1
ATOM 3128 O O . PRO A 1 409 ? 12.765 -21.889 -7.600 1.00 97.50 409 PRO A O 1
ATOM 3131 N N . GLY A 1 410 ? 11.689 -19.941 -7.819 1.00 93.81 410 GLY A N 1
ATOM 3132 C CA . GLY A 1 410 ? 11.818 -19.527 -6.431 1.00 93.81 410 GLY A CA 1
ATOM 3133 C C . GLY A 1 410 ? 13.169 -18.927 -6.033 1.00 93.81 410 GLY A C 1
ATOM 3134 O O . GLY A 1 410 ? 13.299 -18.546 -4.871 1.00 93.81 410 GLY A O 1
ATOM 3135 N N . VAL A 1 411 ? 14.147 -18.812 -6.941 1.00 98.31 411 VAL A N 1
ATOM 3136 C CA . VAL A 1 411 ? 15.372 -18.025 -6.710 1.00 98.31 411 VAL A CA 1
ATOM 3137 C C . VAL A 1 411 ? 15.093 -16.552 -6.999 1.00 98.31 411 VAL A C 1
ATOM 3139 O O . VAL A 1 411 ? 14.661 -16.198 -8.093 1.00 98.31 411 VAL A O 1
ATOM 3142 N N . VAL A 1 412 ? 15.358 -15.688 -6.016 1.00 98.19 412 VAL A N 1
ATOM 3143 C CA . VAL A 1 412 ? 15.131 -14.240 -6.134 1.00 98.19 412 VAL A CA 1
ATOM 3144 C C . VAL A 1 412 ? 16.437 -13.498 -6.410 1.00 98.19 412 VAL A C 1
ATOM 3146 O O . VAL A 1 412 ? 17.388 -13.582 -5.633 1.00 98.19 412 VAL A O 1
ATOM 3149 N N . LEU A 1 413 ? 16.471 -12.734 -7.500 1.00 98.56 413 LEU A N 1
ATOM 3150 C CA . LEU A 1 413 ? 17.573 -11.844 -7.875 1.00 98.56 413 LEU A CA 1
ATOM 3151 C C . LEU A 1 413 ? 17.314 -10.429 -7.345 1.00 98.56 413 LEU A C 1
ATOM 3153 O O . LEU A 1 413 ? 16.160 -10.000 -7.310 1.00 98.56 413 LEU A O 1
ATOM 3157 N N . ALA A 1 414 ? 18.363 -9.694 -6.964 1.00 97.88 414 ALA A N 1
ATOM 3158 C CA . ALA A 1 414 ? 18.239 -8.317 -6.487 1.00 97.88 414 ALA A CA 1
ATOM 3159 C C . ALA A 1 414 ? 19.338 -7.391 -7.022 1.00 97.88 414 ALA A C 1
ATOM 3161 O O . ALA A 1 414 ? 20.520 -7.723 -6.986 1.00 97.88 414 ALA A O 1
ATOM 3162 N N . ILE A 1 415 ? 18.937 -6.187 -7.433 1.00 98.25 415 ILE A N 1
ATOM 3163 C CA . ILE A 1 415 ? 19.825 -5.099 -7.853 1.00 98.25 415 ILE A CA 1
ATOM 3164 C C . ILE A 1 415 ? 19.516 -3.841 -7.043 1.00 98.25 415 ILE A C 1
ATOM 3166 O O . ILE A 1 415 ? 18.392 -3.338 -7.064 1.00 98.25 415 ILE A O 1
ATOM 3170 N N . LEU A 1 416 ? 20.514 -3.315 -6.334 1.00 97.62 416 LEU A N 1
ATOM 3171 C CA . LEU A 1 416 ? 20.387 -2.118 -5.507 1.00 97.62 416 LEU A CA 1
ATOM 3172 C C . LEU A 1 416 ? 20.726 -0.864 -6.307 1.00 97.62 416 LEU A C 1
ATOM 3174 O O . LEU A 1 416 ? 21.767 -0.790 -6.955 1.00 97.62 416 LEU A O 1
ATOM 3178 N N . THR A 1 417 ? 19.874 0.155 -6.236 1.00 97.25 417 THR A N 1
ATOM 3179 C CA . THR A 1 417 ? 20.067 1.401 -6.989 1.00 97.25 417 THR A CA 1
ATOM 3180 C C . THR A 1 417 ? 19.685 2.637 -6.186 1.00 97.25 417 THR A C 1
ATOM 3182 O O . THR A 1 417 ? 18.907 2.605 -5.233 1.00 97.25 417 THR A O 1
ATOM 3185 N N . ALA A 1 418 ? 20.307 3.743 -6.575 1.00 94.94 418 ALA A N 1
ATOM 3186 C CA . ALA A 1 418 ? 19.837 5.105 -6.386 1.00 94.94 418 ALA A CA 1
ATOM 3187 C C . ALA A 1 418 ? 20.416 5.874 -7.578 1.00 94.94 418 ALA A C 1
ATOM 3189 O O . ALA A 1 418 ? 21.618 6.122 -7.602 1.00 94.94 418 ALA A O 1
ATOM 3190 N N . ASP A 1 419 ? 19.582 6.147 -8.583 1.00 96.62 419 ASP A N 1
ATOM 3191 C CA . ASP A 1 419 ? 19.902 6.725 -9.906 1.00 96.62 419 ASP A CA 1
ATOM 3192 C C . ASP A 1 419 ? 20.494 5.805 -10.981 1.00 96.62 419 ASP A C 1
ATOM 3194 O O . ASP A 1 419 ? 20.195 6.013 -12.156 1.00 96.62 419 ASP A O 1
ATOM 3198 N N . CYS A 1 420 ? 21.313 4.807 -10.639 1.00 97.06 420 CYS A N 1
ATOM 3199 C CA . CYS A 1 420 ? 21.772 3.834 -11.642 1.00 97.06 420 CYS A CA 1
ATOM 3200 C C . CYS A 1 420 ? 20.590 3.025 -12.187 1.00 97.06 420 CYS A C 1
ATOM 3202 O O . CYS A 1 420 ? 19.648 2.770 -11.442 1.00 97.06 420 CYS A O 1
ATOM 3204 N N . LEU A 1 421 ? 20.643 2.615 -13.458 1.00 98.00 421 LEU A N 1
ATOM 3205 C CA . LEU A 1 421 ? 19.534 1.935 -14.123 1.00 98.00 421 LEU A CA 1
ATOM 3206 C C . LEU A 1 421 ? 19.502 0.441 -13.765 1.00 98.00 421 LEU A C 1
ATOM 3208 O O . LEU A 1 421 ? 20.424 -0.279 -14.147 1.00 98.00 421 LEU A O 1
ATOM 3212 N N . PRO A 1 422 ? 18.466 -0.066 -13.074 1.00 98.25 422 PRO A N 1
ATOM 3213 C CA . PRO A 1 422 ? 18.248 -1.499 -12.977 1.00 98.25 422 PRO A CA 1
ATOM 3214 C C . PRO A 1 422 ? 17.533 -2.003 -14.238 1.00 98.25 422 PRO A C 1
ATOM 3216 O O . PRO A 1 422 ? 16.570 -1.387 -14.702 1.00 98.25 422 PRO A O 1
ATOM 3219 N N . VAL A 1 423 ? 17.976 -3.136 -14.779 1.00 98.50 423 VAL A N 1
ATOM 3220 C CA . VAL A 1 423 ? 17.336 -3.795 -15.928 1.00 98.50 423 VAL A CA 1
ATOM 3221 C C . VAL A 1 423 ? 17.001 -5.230 -15.564 1.00 98.50 423 VAL A C 1
ATOM 3223 O O . VAL A 1 423 ? 17.883 -5.981 -15.158 1.00 98.50 423 VAL A O 1
ATOM 3226 N N . VAL A 1 424 ? 15.735 -5.611 -15.707 1.00 98.44 424 VAL A N 1
ATOM 3227 C CA . VAL A 1 424 ? 15.285 -6.998 -15.545 1.00 98.44 424 VAL A CA 1
ATOM 3228 C C . VAL A 1 424 ? 15.109 -7.628 -16.916 1.00 98.44 424 VAL A C 1
ATOM 3230 O O . VAL A 1 424 ? 14.591 -6.985 -17.822 1.00 98.44 424 VAL A O 1
ATOM 3233 N N . PHE A 1 425 ? 15.510 -8.885 -17.045 1.00 98.50 425 PHE A N 1
ATOM 3234 C CA . PHE A 1 425 ? 15.364 -9.715 -18.230 1.00 98.50 425 PHE A CA 1
ATOM 3235 C C . PHE A 1 425 ? 14.486 -10.917 -17.912 1.00 98.50 425 PHE A C 1
ATOM 3237 O O . PHE A 1 425 ? 14.542 -11.445 -16.800 1.00 98.50 425 PHE A O 1
ATOM 3244 N N . ALA A 1 426 ? 13.712 -11.372 -18.890 1.00 98.19 426 ALA A N 1
ATOM 3245 C CA . ALA A 1 426 ? 12.962 -12.612 -18.787 1.00 98.19 426 ALA A CA 1
ATOM 3246 C C . ALA A 1 426 ? 12.821 -13.289 -20.150 1.00 98.19 426 ALA A C 1
ATOM 3248 O O . ALA A 1 426 ? 12.559 -12.619 -21.151 1.00 98.19 426 ALA A O 1
ATOM 3249 N N . ALA A 1 427 ? 12.944 -14.612 -20.182 1.00 97.88 427 ALA A N 1
ATOM 3250 C CA . ALA A 1 427 ? 12.577 -15.409 -21.342 1.00 97.88 427 ALA A CA 1
ATOM 3251 C C . ALA A 1 427 ? 11.075 -15.279 -21.613 1.00 97.88 427 ALA A C 1
ATOM 3253 O O . ALA A 1 427 ? 10.269 -15.302 -20.687 1.00 97.88 427 ALA A O 1
ATOM 3254 N N . THR A 1 428 ? 10.676 -15.146 -22.877 1.00 94.50 428 THR A N 1
ATOM 3255 C CA . THR A 1 428 ? 9.260 -15.004 -23.274 1.00 94.50 428 THR A CA 1
ATOM 3256 C C . THR A 1 428 ? 8.366 -16.159 -22.813 1.00 94.50 428 THR A C 1
ATOM 3258 O O . THR A 1 428 ? 7.167 -15.948 -22.629 1.00 94.50 428 THR A O 1
ATOM 3261 N N . ASP A 1 429 ? 8.936 -17.343 -22.589 1.00 94.56 429 ASP A N 1
ATOM 3262 C CA . ASP A 1 429 ? 8.263 -18.527 -22.045 1.00 94.56 429 ASP A CA 1
ATOM 3263 C C . ASP A 1 429 ? 8.294 -18.615 -20.504 1.00 94.56 429 ASP A C 1
ATOM 3265 O O . ASP A 1 429 ? 7.693 -19.520 -19.931 1.00 94.56 429 ASP A O 1
ATOM 3269 N N . GLY A 1 430 ? 8.961 -17.672 -19.831 1.00 95.69 430 GLY A N 1
ATOM 3270 C CA . GLY A 1 430 ? 9.092 -17.610 -18.375 1.00 95.69 430 GLY A CA 1
ATOM 3271 C C . GLY A 1 430 ? 10.129 -18.562 -17.770 1.00 95.69 430 GLY A C 1
ATOM 3272 O O . GLY A 1 430 ? 10.181 -18.683 -16.549 1.00 95.69 430 GLY A O 1
ATOM 3273 N N . SER A 1 431 ? 10.953 -19.228 -18.586 1.00 96.56 431 SER A N 1
ATOM 3274 C CA . SER A 1 431 ? 11.916 -20.245 -18.128 1.00 96.56 431 SER A CA 1
ATOM 3275 C C . SER A 1 431 ? 13.178 -19.682 -17.463 1.00 96.56 431 SER A C 1
ATOM 3277 O O . SER A 1 431 ? 13.863 -20.389 -16.723 1.00 96.56 431 SER A O 1
ATOM 3279 N N . GLU A 1 432 ? 13.494 -18.412 -17.707 1.00 98.19 432 GLU A N 1
ATOM 3280 C CA . GLU A 1 432 ? 14.743 -17.798 -17.270 1.00 98.19 432 GLU A CA 1
ATOM 3281 C C . GLU A 1 432 ? 14.550 -16.313 -16.956 1.00 98.19 432 GLU A C 1
ATOM 3283 O O . GLU A 1 432 ? 13.798 -15.615 -17.639 1.00 98.19 432 GLU A O 1
ATOM 3288 N N . VAL A 1 433 ? 15.241 -15.818 -15.926 1.00 98.56 433 VAL A N 1
ATOM 3289 C CA . VAL A 1 433 ? 15.245 -14.403 -15.539 1.00 98.56 433 VAL A CA 1
ATOM 3290 C C . VAL A 1 433 ? 16.660 -13.896 -15.277 1.00 98.56 433 VAL A C 1
ATOM 3292 O O . VAL A 1 433 ? 17.547 -14.634 -14.843 1.00 98.56 433 VAL A O 1
ATOM 3295 N N . GLY A 1 434 ? 16.862 -12.602 -15.501 1.00 98.62 434 GLY A N 1
ATOM 3296 C CA . GLY A 1 434 ? 18.096 -11.890 -15.188 1.00 98.62 434 GLY A CA 1
ATOM 3297 C C . GLY A 1 434 ? 17.817 -10.525 -14.576 1.00 98.62 434 GLY A C 1
ATOM 3298 O O . GLY A 1 434 ? 16.760 -9.941 -14.795 1.00 98.62 434 GLY A O 1
ATOM 3299 N N . ALA A 1 435 ? 18.763 -9.996 -13.811 1.00 98.56 435 ALA A N 1
ATOM 3300 C CA . ALA A 1 435 ? 18.707 -8.637 -13.288 1.00 98.56 435 ALA A CA 1
ATOM 3301 C C . ALA A 1 435 ? 20.105 -8.014 -13.325 1.00 98.56 435 ALA A C 1
ATOM 3303 O O . ALA A 1 435 ? 21.065 -8.634 -12.873 1.00 98.56 435 ALA A O 1
ATOM 3304 N N . ALA A 1 436 ? 20.215 -6.796 -13.853 1.00 98.69 436 ALA A N 1
ATOM 3305 C CA . ALA A 1 436 ? 21.476 -6.097 -14.068 1.00 98.69 436 ALA A CA 1
ATOM 3306 C C . ALA A 1 436 ? 21.468 -4.674 -13.506 1.00 98.69 436 ALA A C 1
ATOM 3308 O O . ALA A 1 436 ? 20.468 -3.956 -13.567 1.00 98.69 436 ALA A O 1
ATOM 3309 N N . HIS A 1 437 ? 22.622 -4.259 -12.998 1.00 98.56 437 HIS A N 1
ATOM 3310 C CA . HIS A 1 437 ? 22.947 -2.920 -12.543 1.00 98.56 437 HIS A CA 1
ATOM 3311 C C . HIS A 1 437 ? 23.696 -2.156 -13.637 1.00 98.56 437 HIS A C 1
ATOM 3313 O O . HIS A 1 437 ? 24.912 -2.249 -13.777 1.00 98.56 437 HIS A O 1
ATOM 3319 N N . ALA A 1 438 ? 22.973 -1.347 -14.398 1.00 96.31 438 ALA A N 1
ATOM 3320 C CA . ALA A 1 438 ? 23.510 -0.560 -15.498 1.00 96.31 438 ALA A CA 1
ATOM 3321 C C . ALA A 1 438 ? 23.697 0.914 -15.097 1.00 96.31 438 ALA A C 1
ATOM 3323 O O . ALA A 1 438 ? 23.081 1.826 -15.649 1.00 96.31 438 ALA A O 1
ATOM 3324 N N . GLY A 1 439 ? 24.565 1.177 -14.113 1.00 91.62 439 GLY A N 1
ATOM 3325 C CA . GLY A 1 439 ? 25.109 2.530 -13.928 1.00 91.62 439 GLY A CA 1
ATOM 3326 C C . GLY A 1 439 ? 25.901 2.969 -15.165 1.00 91.62 439 GLY A C 1
ATOM 3327 O O . GLY A 1 439 ? 26.329 2.118 -15.935 1.00 91.62 439 GLY A O 1
ATOM 3328 N N . TRP A 1 440 ? 26.132 4.271 -15.370 1.00 92.75 440 TRP A N 1
ATOM 3329 C CA . TRP A 1 440 ? 26.704 4.768 -16.635 1.00 92.75 440 TRP A CA 1
ATOM 3330 C C . TRP A 1 440 ? 28.012 4.067 -17.057 1.00 92.75 440 TRP A C 1
ATOM 3332 O O . TRP A 1 440 ? 28.177 3.795 -18.237 1.00 92.75 440 TRP A O 1
ATOM 3342 N N . ARG A 1 441 ? 28.899 3.716 -16.108 1.00 93.19 441 ARG A N 1
ATOM 3343 C CA . ARG A 1 441 ? 30.139 2.962 -16.385 1.00 93.19 441 ARG A CA 1
ATOM 3344 C C . ARG A 1 441 ? 29.851 1.556 -16.891 1.00 93.19 441 ARG A C 1
ATOM 3346 O O . ARG A 1 441 ? 30.183 1.246 -18.021 1.00 93.19 441 ARG A O 1
ATOM 3353 N N . GLY A 1 442 ? 29.141 0.748 -16.100 1.00 92.81 442 GLY A N 1
ATOM 3354 C CA . GLY A 1 442 ? 28.767 -0.609 -16.507 1.00 92.81 442 GLY A CA 1
ATOM 3355 C C . GLY A 1 442 ? 27.937 -0.617 -17.793 1.00 92.81 442 GLY A C 1
ATOM 3356 O O . GLY A 1 442 ? 28.134 -1.466 -18.655 1.00 92.81 442 GLY A O 1
ATOM 3357 N N . LEU A 1 443 ? 27.052 0.368 -17.970 1.00 94.44 443 LEU A N 1
ATOM 3358 C CA . LEU A 1 443 ? 26.299 0.536 -19.204 1.00 94.44 443 LEU A CA 1
ATOM 3359 C C . LEU A 1 443 ? 27.206 0.884 -20.385 1.00 94.44 443 LEU A C 1
ATOM 3361 O O . LEU A 1 443 ? 26.902 0.414 -21.464 1.00 94.44 443 LEU A O 1
ATOM 3365 N N . ALA A 1 444 ? 28.278 1.666 -20.225 1.00 94.25 444 ALA A N 1
ATOM 3366 C CA . ALA A 1 444 ? 29.269 1.943 -21.274 1.00 94.25 444 ALA A CA 1
ATOM 3367 C C . ALA A 1 444 ? 30.187 0.731 -21.554 1.00 94.25 444 ALA A C 1
ATOM 3369 O O . ALA A 1 444 ? 30.510 0.458 -22.710 1.00 94.25 444 ALA A O 1
ATOM 3370 N N . ASP A 1 445 ? 30.506 -0.053 -20.525 1.00 94.31 445 ASP A N 1
ATOM 3371 C CA . ASP A 1 445 ? 31.414 -1.207 -20.591 1.00 94.31 445 ASP A CA 1
ATOM 3372 C C . ASP A 1 445 ? 30.729 -2.516 -21.035 1.00 94.31 445 ASP A C 1
ATOM 3374 O O . ASP A 1 445 ? 31.366 -3.565 -21.119 1.00 94.31 445 ASP A O 1
ATOM 3378 N N . GLY A 1 446 ? 29.425 -2.479 -21.325 1.00 95.88 446 GLY A N 1
ATOM 3379 C CA . GLY A 1 446 ? 28.689 -3.617 -21.882 1.00 95.88 446 GLY A CA 1
ATOM 3380 C C . GLY A 1 446 ? 28.052 -4.559 -20.865 1.00 95.88 446 GLY A C 1
ATOM 3381 O O . GLY A 1 446 ? 27.902 -5.749 -21.129 1.00 95.88 446 GLY A O 1
ATOM 3382 N N . MET A 1 447 ? 27.650 -4.053 -19.696 1.00 97.81 447 MET A N 1
ATOM 3383 C CA . MET A 1 447 ? 26.932 -4.832 -18.678 1.00 97.81 447 MET A CA 1
ATOM 3384 C C . MET A 1 447 ? 25.644 -5.475 -19.220 1.00 97.81 447 MET A C 1
ATOM 3386 O O . MET A 1 447 ? 25.316 -6.603 -18.849 1.00 97.81 447 MET A O 1
ATOM 3390 N N . LEU A 1 448 ? 24.900 -4.787 -20.096 1.00 98.25 448 LEU A N 1
ATOM 3391 C CA . LEU A 1 448 ? 23.654 -5.332 -20.647 1.00 98.25 448 LEU A CA 1
ATOM 3392 C C . LEU A 1 448 ? 23.936 -6.481 -21.618 1.00 98.25 448 LEU A C 1
ATOM 3394 O O . LEU A 1 448 ? 23.315 -7.532 -21.511 1.00 98.25 448 LEU A O 1
ATOM 3398 N N . GLU A 1 449 ? 24.918 -6.318 -22.495 1.00 98.19 449 GLU A N 1
ATOM 3399 C CA . GLU A 1 449 ? 25.371 -7.344 -23.431 1.00 98.19 449 GLU A CA 1
ATOM 3400 C C . GLU A 1 449 ? 25.934 -8.559 -22.701 1.00 98.19 449 GLU A C 1
ATOM 3402 O O . GLU A 1 449 ? 25.591 -9.688 -23.041 1.00 98.19 449 GLU A O 1
ATOM 3407 N N . ALA A 1 450 ? 26.733 -8.340 -21.654 1.00 98.50 450 ALA A N 1
ATOM 3408 C CA . ALA A 1 450 ? 27.231 -9.415 -20.805 1.00 98.50 450 ALA A CA 1
ATOM 3409 C C . ALA A 1 450 ? 26.078 -10.181 -20.137 1.00 98.50 450 ALA A C 1
ATOM 3411 O O . ALA A 1 450 ? 26.108 -11.409 -20.089 1.00 98.50 450 ALA A O 1
ATOM 3412 N N . THR A 1 451 ? 25.040 -9.479 -19.665 1.00 98.62 451 THR A N 1
ATOM 3413 C CA . THR A 1 451 ? 23.858 -10.121 -19.062 1.00 98.62 451 THR A CA 1
ATOM 3414 C C . THR A 1 451 ? 23.079 -10.936 -20.089 1.00 98.62 451 THR A C 1
ATOM 3416 O O . THR A 1 451 ? 22.725 -12.077 -19.809 1.00 98.62 451 THR A O 1
ATOM 3419 N N . VAL A 1 452 ? 22.855 -10.385 -21.286 1.00 98.56 452 VAL A N 1
ATOM 3420 C CA . VAL A 1 452 ? 22.190 -11.088 -22.393 1.00 98.56 452 VAL A CA 1
ATOM 3421 C C . VAL A 1 452 ? 22.980 -12.332 -22.805 1.00 98.56 452 VAL A C 1
ATOM 3423 O O . VAL A 1 452 ? 22.388 -13.388 -22.975 1.00 98.56 452 VAL A O 1
ATOM 3426 N N . ALA A 1 453 ? 24.309 -12.242 -22.899 1.00 98.19 453 ALA A N 1
ATOM 3427 C CA . ALA A 1 453 ? 25.170 -13.377 -23.231 1.00 98.19 453 ALA A CA 1
ATOM 3428 C C . ALA A 1 453 ? 25.227 -14.448 -22.127 1.00 98.19 453 ALA A C 1
ATOM 3430 O O . ALA A 1 453 ? 25.548 -15.602 -22.406 1.00 98.19 453 ALA A O 1
ATOM 3431 N N . ALA A 1 454 ? 24.955 -14.072 -20.875 1.00 98.44 454 ALA A N 1
ATOM 3432 C CA . ALA A 1 454 ? 24.913 -14.999 -19.752 1.00 98.44 454 ALA A CA 1
ATOM 3433 C C . ALA A 1 454 ? 23.591 -15.773 -19.661 1.00 98.44 454 ALA A C 1
ATOM 3435 O O . ALA A 1 454 ? 23.575 -16.814 -19.003 1.00 98.44 454 ALA A O 1
ATOM 3436 N N . LEU A 1 455 ? 22.509 -15.278 -20.273 1.00 98.38 455 LEU A N 1
ATOM 3437 C CA . LEU A 1 455 ? 21.231 -15.982 -20.404 1.00 98.38 455 LEU A CA 1
ATOM 3438 C C . LEU A 1 455 ? 21.352 -17.066 -21.483 1.00 98.38 455 LEU A C 1
ATOM 3440 O O . LEU A 1 455 ? 21.983 -16.865 -22.517 1.00 98.38 455 LEU A O 1
ATOM 3444 N N . GLU A 1 456 ? 20.755 -18.229 -21.238 1.00 97.44 456 GLU A N 1
ATOM 3445 C CA . GLU A 1 456 ? 20.729 -19.322 -22.221 1.00 97.44 456 GLU A CA 1
ATOM 3446 C C . GLU A 1 456 ? 19.686 -19.055 -23.317 1.00 97.44 456 GLU A C 1
ATOM 3448 O O . GLU A 1 456 ? 19.807 -19.533 -24.448 1.00 97.44 456 GLU A O 1
ATOM 3453 N N . THR A 1 457 ? 18.674 -18.252 -22.990 1.00 97.75 457 THR A N 1
ATOM 3454 C CA . THR A 1 457 ? 17.611 -17.844 -23.906 1.00 97.75 457 THR A CA 1
ATOM 3455 C C . THR A 1 457 ? 18.140 -16.918 -25.014 1.00 97.75 457 THR A C 1
ATOM 3457 O O . THR A 1 457 ? 18.783 -15.908 -24.713 1.00 97.75 457 THR A O 1
ATOM 3460 N N . PRO A 1 458 ? 17.823 -17.173 -26.301 1.00 97.88 458 PRO A N 1
ATOM 3461 C CA . PRO A 1 458 ? 18.233 -16.300 -27.397 1.00 97.88 458 PRO A CA 1
ATOM 3462 C C . PRO A 1 458 ? 17.736 -14.852 -27.221 1.00 97.88 458 PRO A C 1
ATOM 3464 O O . PRO A 1 458 ? 16.573 -14.663 -26.858 1.00 97.88 458 PRO A O 1
ATOM 3467 N N . PRO A 1 459 ? 18.527 -13.821 -27.585 1.00 97.81 459 PRO A N 1
ATOM 3468 C CA . PRO A 1 459 ? 18.152 -12.416 -27.382 1.00 97.81 459 PRO A CA 1
ATOM 3469 C C . PRO A 1 459 ? 16.798 -12.017 -27.988 1.00 97.81 459 PRO A C 1
ATOM 3471 O O . PRO A 1 459 ? 16.036 -11.269 -27.381 1.00 97.81 459 PRO A O 1
ATOM 3474 N N . ALA A 1 460 ? 16.447 -12.572 -29.151 1.00 96.44 460 ALA A N 1
ATOM 3475 C CA . ALA A 1 460 ? 15.164 -12.327 -29.816 1.00 96.44 460 ALA A CA 1
ATOM 3476 C C . ALA A 1 460 ? 13.941 -12.873 -29.046 1.00 96.44 460 ALA A C 1
ATOM 3478 O O . ALA A 1 460 ? 12.808 -12.516 -29.358 1.00 96.44 460 ALA A O 1
ATOM 3479 N N . GLN A 1 461 ? 14.159 -13.749 -28.062 1.00 97.06 461 GLN A N 1
ATOM 3480 C CA . GLN A 1 461 ? 13.133 -14.338 -27.197 1.00 97.06 461 GLN A CA 1
ATOM 3481 C C . GLN A 1 461 ? 13.190 -13.788 -25.767 1.00 97.06 461 GLN A C 1
ATOM 3483 O O . GLN A 1 461 ? 12.503 -14.311 -24.887 1.00 97.06 461 GLN A O 1
ATOM 3488 N N . LEU A 1 462 ? 13.986 -12.745 -25.530 1.00 97.88 462 LEU A N 1
ATOM 3489 C CA . LEU A 1 462 ? 14.049 -12.047 -24.255 1.00 97.88 462 LEU A CA 1
ATOM 3490 C C . LEU A 1 462 ? 13.109 -10.842 -24.239 1.00 97.88 462 LEU A C 1
ATOM 3492 O O . LEU A 1 462 ? 12.926 -10.139 -25.233 1.00 97.88 462 LEU A O 1
ATOM 3496 N N . ARG A 1 463 ? 12.569 -10.565 -23.055 1.00 96.94 463 ARG A N 1
ATOM 3497 C CA . ARG A 1 463 ? 11.932 -9.301 -22.686 1.00 96.94 463 ARG A CA 1
ATOM 3498 C C . ARG A 1 463 ? 12.805 -8.580 -21.682 1.00 96.94 463 ARG A C 1
ATOM 3500 O O . ARG A 1 463 ? 13.402 -9.226 -20.823 1.00 96.94 463 ARG A O 1
ATOM 3507 N N . ALA A 1 464 ? 12.839 -7.254 -21.756 1.00 97.50 464 ALA A N 1
ATOM 3508 C CA . ALA A 1 464 ? 13.530 -6.420 -20.783 1.00 97.50 464 ALA A CA 1
ATOM 3509 C C . ALA A 1 464 ? 12.591 -5.381 -20.162 1.00 97.50 464 ALA A C 1
ATOM 3511 O O . ALA A 1 464 ? 11.740 -4.807 -20.843 1.00 97.50 464 ALA A O 1
ATOM 3512 N N . TRP A 1 465 ? 12.781 -5.097 -18.876 1.00 96.12 465 TRP A N 1
ATOM 3513 C CA . TRP A 1 465 ? 12.164 -3.973 -18.182 1.00 96.12 465 TRP A CA 1
ATOM 3514 C C . TRP A 1 465 ? 13.226 -3.068 -17.586 1.00 96.12 465 TRP A C 1
ATOM 3516 O O . TRP A 1 465 ? 14.040 -3.480 -16.761 1.00 96.12 465 TRP A O 1
ATOM 3526 N N . LEU A 1 466 ? 13.197 -1.817 -18.030 1.00 96.69 466 LEU A N 1
ATOM 3527 C CA . LEU A 1 466 ? 14.028 -0.739 -17.527 1.00 96.69 466 LEU A CA 1
ATOM 3528 C C . LEU A 1 466 ? 13.340 -0.146 -16.288 1.00 96.69 466 LEU A C 1
ATOM 3530 O O . LEU A 1 466 ? 12.298 0.511 -16.406 1.00 96.69 466 LEU A O 1
ATOM 3534 N N . GLY A 1 467 ? 13.895 -0.396 -15.104 1.00 93.69 467 GLY A N 1
ATOM 3535 C CA . GLY A 1 467 ? 13.358 0.128 -13.850 1.00 93.69 467 GLY A CA 1
ATOM 3536 C C . GLY A 1 467 ? 13.689 1.613 -13.626 1.00 93.69 467 GLY A C 1
ATOM 3537 O O . GLY A 1 467 ? 14.238 2.277 -14.509 1.00 93.69 467 GLY A O 1
ATOM 3538 N N . PRO A 1 468 ? 13.339 2.175 -12.455 1.00 93.00 468 PRO A N 1
ATOM 3539 C CA . PRO A 1 468 ? 13.563 3.588 -12.157 1.00 93.00 468 PRO A CA 1
ATOM 3540 C C . PRO A 1 468 ? 15.052 3.959 -12.109 1.00 93.00 468 PRO A C 1
ATOM 3542 O O . PRO A 1 468 ? 15.842 3.283 -11.451 1.00 93.00 468 PRO A O 1
ATOM 3545 N N . ALA A 1 469 ? 15.420 5.065 -12.756 1.00 96.25 469 ALA A N 1
ATOM 3546 C CA . ALA A 1 469 ? 16.798 5.565 -12.840 1.00 96.25 469 ALA A CA 1
ATOM 3547 C C . ALA A 1 469 ? 16.829 7.101 -12.866 1.00 96.25 469 ALA A C 1
ATOM 3549 O O . ALA A 1 469 ? 15.777 7.742 -12.894 1.00 96.25 469 ALA A O 1
ATOM 3550 N N . ALA A 1 470 ? 18.015 7.715 -12.890 1.00 95.56 470 ALA A N 1
ATOM 3551 C CA . ALA A 1 470 ? 18.128 9.156 -13.103 1.00 95.56 470 ALA A CA 1
ATOM 3552 C C . ALA A 1 470 ? 17.563 9.538 -14.478 1.00 95.56 470 ALA A C 1
ATOM 3554 O O . ALA A 1 470 ? 18.033 9.066 -15.513 1.00 95.56 470 ALA A O 1
ATOM 3555 N N . GLY A 1 471 ? 16.524 10.376 -14.47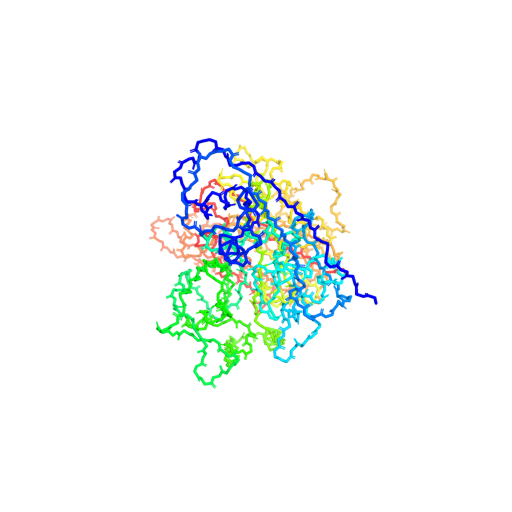2 1.00 88.19 471 GLY A N 1
ATOM 3556 C CA . GLY A 1 471 ? 15.792 10.728 -15.681 1.00 88.19 471 GLY A CA 1
ATOM 3557 C C . GLY A 1 471 ? 16.508 11.761 -16.559 1.00 88.19 471 GLY A C 1
ATOM 3558 O O . GLY A 1 471 ? 17.230 12.622 -16.047 1.00 88.19 471 GLY A O 1
ATOM 3559 N N . PRO A 1 472 ? 16.226 11.760 -17.874 1.00 89.25 472 PRO A N 1
ATOM 3560 C CA . PRO A 1 472 ? 16.904 12.620 -18.850 1.00 89.25 472 PRO A CA 1
ATOM 3561 C C . PRO A 1 472 ? 16.652 14.117 -18.652 1.00 89.25 472 PRO A C 1
ATOM 3563 O O . PRO A 1 472 ? 17.416 14.950 -19.132 1.00 89.25 472 PRO A O 1
ATOM 3566 N N . ALA A 1 473 ? 15.584 14.484 -17.940 1.00 85.62 473 ALA A N 1
ATOM 3567 C CA . ALA A 1 473 ? 15.255 15.880 -17.680 1.00 85.62 473 ALA A CA 1
ATOM 3568 C C . ALA A 1 473 ? 16.289 16.576 -16.782 1.00 85.62 473 ALA A C 1
ATOM 3570 O O . ALA A 1 473 ? 16.525 17.770 -16.961 1.00 85.62 473 ALA A O 1
ATOM 3571 N N . ASP A 1 474 ? 16.924 15.842 -15.863 1.00 86.81 474 ASP A N 1
ATOM 3572 C CA . ASP A 1 474 ? 17.732 16.424 -14.784 1.00 86.81 474 ASP A CA 1
ATOM 3573 C C . ASP A 1 474 ? 19.136 15.812 -14.676 1.00 86.81 474 ASP A C 1
ATOM 3575 O O . ASP A 1 474 ? 19.996 16.351 -13.975 1.00 86.81 474 ASP A O 1
ATOM 3579 N N . TYR A 1 475 ? 19.402 14.702 -15.372 1.00 93.56 475 TYR A N 1
ATOM 3580 C CA . TYR A 1 475 ? 20.671 13.998 -15.255 1.00 93.56 475 TYR A CA 1
ATOM 3581 C C . TYR A 1 475 ? 21.778 14.633 -16.108 1.00 93.56 475 TYR A C 1
ATOM 3583 O O . TYR A 1 475 ? 22.051 14.202 -17.224 1.00 93.56 475 TYR A O 1
ATOM 3591 N N . GLU A 1 476 ? 22.445 15.648 -15.556 1.00 94.88 476 GLU A N 1
ATOM 3592 C CA . GLU A 1 476 ? 23.610 16.284 -16.181 1.00 94.88 476 GLU A CA 1
ATOM 3593 C C . GLU A 1 476 ? 24.927 15.529 -15.890 1.00 94.88 476 GLU A C 1
ATOM 3595 O O . GLU A 1 476 ? 25.213 15.116 -14.751 1.00 94.88 476 GLU A O 1
ATOM 3600 N N . ILE A 1 477 ? 25.736 15.367 -16.938 1.00 93.75 477 ILE A N 1
ATOM 3601 C CA . ILE A 1 477 ? 27.054 14.723 -16.961 1.00 93.75 477 ILE A CA 1
ATOM 3602 C C . ILE A 1 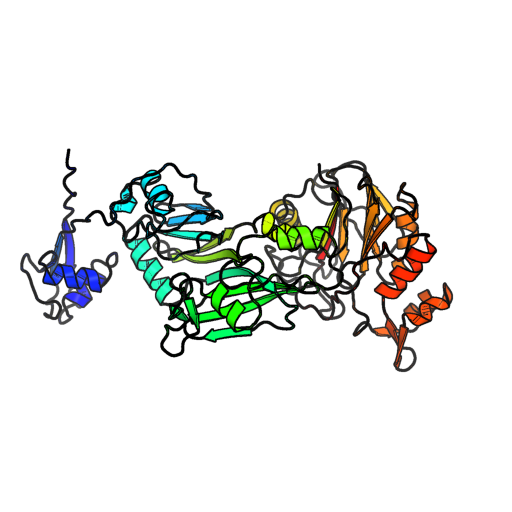477 ? 28.088 15.604 -17.678 1.00 93.75 477 ILE A C 1
ATOM 3604 O O . ILE A 1 477 ? 27.730 16.574 -18.346 1.00 93.75 477 ILE A O 1
ATOM 3608 N N . GLY A 1 478 ? 29.371 15.273 -17.514 1.00 94.62 478 GLY A N 1
ATOM 3609 C CA . GLY A 1 478 ? 30.492 15.938 -18.190 1.00 94.62 478 GLY A CA 1
ATOM 3610 C C . GLY A 1 478 ? 31.106 15.098 -19.318 1.00 94.62 478 GLY A C 1
ATOM 3611 O O . GLY A 1 478 ? 30.642 13.993 -19.605 1.00 94.62 478 GLY A O 1
ATOM 3612 N N . GLU A 1 479 ? 32.188 15.607 -19.909 1.00 95.06 479 GLU A N 1
ATOM 3613 C CA . GLU A 1 479 ? 32.875 15.027 -21.081 1.00 95.06 479 GLU A CA 1
ATOM 3614 C C . GLU A 1 479 ? 33.278 13.557 -20.922 1.00 95.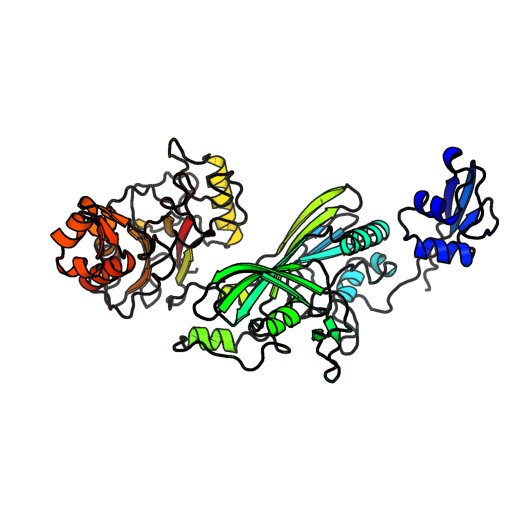06 479 GLU A C 1
ATOM 3616 O O . GLU A 1 479 ? 33.124 12.790 -21.867 1.00 95.06 479 GLU A O 1
ATOM 3621 N N . GLU A 1 480 ? 33.729 13.139 -19.732 1.00 94.62 480 GLU A N 1
ATOM 3622 C CA . GLU A 1 480 ? 34.120 11.744 -19.457 1.00 94.62 480 GLU A CA 1
ATOM 3623 C C . GLU A 1 480 ? 33.000 10.763 -19.828 1.00 94.62 480 GLU A C 1
ATOM 3625 O O . GLU A 1 480 ? 33.224 9.791 -20.547 1.00 94.62 480 GLU A O 1
ATOM 3630 N N . VAL A 1 481 ? 31.778 11.045 -19.370 1.00 93.31 481 VAL A N 1
ATOM 3631 C CA . VAL A 1 481 ? 30.628 10.164 -19.595 1.00 93.31 481 VAL A CA 1
ATOM 3632 C C . VAL A 1 481 ? 30.193 10.232 -21.054 1.00 93.31 481 VAL A C 1
ATOM 3634 O O . VAL A 1 481 ? 29.929 9.197 -21.654 1.00 93.31 481 VAL A O 1
ATOM 3637 N N . PHE A 1 482 ? 30.157 11.428 -21.647 1.00 95.25 482 PHE A N 1
ATOM 3638 C CA . PHE A 1 482 ? 29.801 11.596 -23.057 1.00 95.25 482 PHE A CA 1
ATOM 3639 C C . PHE A 1 482 ? 30.736 10.791 -23.971 1.00 95.25 482 PHE A C 1
ATOM 3641 O O . PHE A 1 482 ? 30.277 9.988 -24.784 1.00 95.25 482 PHE A O 1
ATOM 3648 N N . HIS A 1 483 ? 32.052 10.933 -23.788 1.00 94.25 483 HIS A N 1
ATOM 3649 C CA . HIS A 1 483 ? 33.045 10.222 -24.589 1.00 94.25 483 HIS A CA 1
ATOM 3650 C C . HIS A 1 483 ? 33.055 8.715 -24.339 1.00 94.25 483 HIS A C 1
ATOM 3652 O O . HIS A 1 483 ? 33.298 7.966 -25.283 1.00 94.25 483 HIS A O 1
ATOM 3658 N N . ALA A 1 484 ? 32.746 8.258 -23.121 1.00 93.62 484 ALA A N 1
ATOM 3659 C CA . ALA A 1 484 ? 32.635 6.829 -22.836 1.00 93.62 484 ALA A CA 1
ATOM 3660 C C . ALA A 1 484 ? 31.572 6.141 -23.711 1.00 93.62 484 ALA A C 1
ATOM 3662 O O . ALA A 1 484 ? 31.785 5.013 -24.148 1.00 93.62 484 ALA A O 1
ATOM 3663 N N . PHE A 1 485 ? 30.464 6.825 -24.015 1.00 94.00 485 PHE A N 1
ATOM 3664 C CA . PHE A 1 485 ? 29.416 6.297 -24.892 1.00 94.00 485 PHE A CA 1
ATOM 3665 C C . PHE A 1 485 ? 29.687 6.580 -26.370 1.00 94.00 485 PHE A C 1
ATOM 3667 O O . PHE A 1 485 ? 29.769 5.649 -27.165 1.00 94.00 485 PHE A O 1
ATOM 3674 N N . VAL A 1 486 ? 29.874 7.850 -26.738 1.00 93.25 486 VAL A N 1
ATOM 3675 C CA . VAL A 1 486 ? 30.001 8.267 -28.147 1.00 93.25 486 VAL A CA 1
ATOM 3676 C C . VAL A 1 486 ? 31.291 7.751 -28.787 1.00 93.25 486 VAL A C 1
ATOM 3678 O O . VAL A 1 486 ? 31.331 7.489 -29.986 1.00 93.25 486 VAL A O 1
ATOM 3681 N N . GLY A 1 487 ? 32.347 7.554 -27.991 1.00 89.25 487 GLY A N 1
ATOM 3682 C CA . GLY A 1 487 ? 33.589 6.942 -28.459 1.00 89.25 487 GLY A CA 1
ATOM 3683 C C . GLY A 1 487 ? 33.443 5.463 -28.828 1.00 89.25 487 GLY A C 1
ATOM 3684 O O . GLY A 1 487 ? 34.194 4.985 -29.675 1.00 89.25 487 GLY A O 1
ATOM 3685 N N . HIS A 1 488 ? 32.480 4.753 -28.228 1.00 86.06 488 HIS A N 1
ATOM 3686 C CA . HIS A 1 488 ? 32.163 3.362 -28.568 1.00 86.06 488 HIS A CA 1
ATOM 3687 C C . HIS A 1 488 ? 31.131 3.265 -29.695 1.00 86.06 488 HIS A C 1
ATOM 3689 O O . HIS A 1 488 ? 31.300 2.460 -30.608 1.00 86.06 488 HIS A O 1
ATOM 3695 N N . ASP A 1 489 ? 30.079 4.082 -29.635 1.00 89.31 489 ASP A N 1
ATOM 3696 C CA . ASP A 1 489 ? 29.011 4.124 -30.629 1.00 89.31 489 ASP A CA 1
ATOM 3697 C C . ASP A 1 489 ? 28.629 5.580 -30.938 1.00 89.31 489 ASP A C 1
ATOM 3699 O O . ASP A 1 489 ? 27.989 6.235 -30.110 1.00 89.31 489 ASP A O 1
ATOM 3703 N N . PRO A 1 490 ? 28.956 6.100 -32.135 1.00 92.25 490 PRO A N 1
ATOM 3704 C CA . PRO A 1 490 ? 28.552 7.443 -32.539 1.00 92.25 490 PRO A CA 1
ATOM 3705 C C . PRO A 1 490 ? 27.035 7.685 -32.472 1.00 92.25 490 PRO A C 1
ATOM 3707 O O . PRO A 1 490 ? 26.610 8.813 -32.233 1.00 92.25 490 PRO A O 1
ATOM 3710 N N . ALA A 1 491 ? 26.196 6.652 -32.632 1.00 92.62 491 ALA A N 1
ATOM 3711 C CA . ALA A 1 491 ? 24.741 6.793 -32.540 1.00 92.62 491 ALA A CA 1
ATOM 3712 C C . ALA A 1 491 ? 24.249 7.089 -31.109 1.00 92.62 491 ALA A C 1
ATOM 3714 O O . ALA A 1 491 ? 23.130 7.588 -30.929 1.00 92.62 491 ALA A O 1
ATOM 3715 N N . ALA A 1 492 ? 25.088 6.848 -30.096 1.00 94.81 492 ALA A N 1
ATOM 3716 C CA . ALA A 1 492 ? 24.794 7.177 -28.707 1.00 94.81 492 ALA A CA 1
ATOM 3717 C C . ALA A 1 492 ? 24.606 8.684 -28.489 1.00 94.81 492 ALA A C 1
ATOM 3719 O O . ALA A 1 492 ? 23.897 9.072 -27.562 1.00 94.81 492 ALA A O 1
ATOM 3720 N N . GLU A 1 493 ? 25.173 9.536 -29.354 1.00 95.50 493 GLU A N 1
ATOM 3721 C CA . GLU A 1 493 ? 25.043 10.997 -29.271 1.00 95.50 493 GLU A CA 1
ATOM 3722 C C . GLU A 1 493 ? 23.574 11.452 -29.227 1.00 95.50 493 GLU A C 1
ATOM 3724 O O . GLU A 1 493 ? 23.244 12.408 -28.528 1.00 95.50 493 GLU A O 1
ATOM 3729 N N . ALA A 1 494 ? 22.661 10.717 -29.875 1.00 95.38 494 ALA A N 1
ATOM 3730 C CA . ALA A 1 494 ? 21.227 11.015 -29.867 1.00 95.38 494 ALA A CA 1
ATOM 3731 C C . ALA A 1 494 ? 20.577 10.954 -28.468 1.00 95.38 494 ALA A C 1
ATOM 3733 O O . ALA A 1 494 ? 19.498 11.514 -28.270 1.00 95.38 494 ALA A O 1
ATOM 3734 N N . ALA A 1 495 ? 21.213 10.287 -27.501 1.00 96.00 495 ALA A N 1
ATOM 3735 C CA . ALA A 1 495 ? 20.763 10.219 -26.112 1.00 96.00 495 ALA A CA 1
ATOM 3736 C C . ALA A 1 495 ? 21.304 11.367 -25.237 1.00 96.00 495 ALA A C 1
ATOM 3738 O O . ALA A 1 495 ? 21.048 11.389 -24.031 1.00 96.00 495 ALA A O 1
ATOM 3739 N N . PHE A 1 496 ? 22.048 12.315 -25.817 1.00 96.69 496 PHE A N 1
ATOM 3740 C CA . PHE A 1 496 ? 22.635 13.445 -25.107 1.00 96.69 496 PHE A CA 1
ATOM 3741 C C . PHE A 1 496 ? 22.064 14.777 -25.596 1.00 96.69 496 PHE A C 1
ATOM 3743 O O . PHE A 1 496 ? 21.928 15.034 -26.789 1.00 96.69 496 PHE A O 1
ATOM 3750 N N . MET A 1 497 ? 21.778 15.675 -24.655 1.00 95.94 497 MET A N 1
ATOM 3751 C CA . MET A 1 497 ? 21.343 17.042 -24.932 1.00 95.94 497 MET A CA 1
ATOM 3752 C C . MET A 1 497 ? 22.316 18.022 -24.285 1.00 95.94 497 MET A C 1
ATOM 3754 O O . MET A 1 497 ? 22.401 18.088 -23.061 1.00 95.94 497 MET A O 1
ATOM 3758 N N . ALA A 1 498 ? 23.046 18.788 -25.097 1.00 95.50 498 ALA A N 1
ATOM 3759 C CA . ALA A 1 498 ? 24.000 19.774 -24.596 1.00 95.50 498 ALA A CA 1
ATOM 3760 C C . ALA A 1 498 ? 23.305 20.816 -23.701 1.00 95.50 498 ALA A C 1
ATOM 3762 O O . ALA A 1 498 ? 22.247 21.340 -24.056 1.00 95.50 498 ALA A O 1
ATOM 3763 N N . THR A 1 499 ? 23.904 21.128 -22.551 1.00 95.38 499 THR A N 1
ATOM 3764 C CA . THR A 1 499 ? 23.374 22.139 -21.615 1.00 95.38 499 THR A CA 1
ATOM 3765 C C . THR A 1 499 ? 24.273 23.363 -21.518 1.00 95.38 499 THR A C 1
ATOM 3767 O O . THR A 1 499 ? 23.805 24.495 -21.622 1.00 95.38 499 THR A O 1
ATOM 3770 N N . ARG A 1 500 ? 25.576 23.144 -21.343 1.00 95.25 500 ARG A N 1
ATOM 3771 C CA . ARG A 1 500 ? 26.635 24.162 -21.301 1.00 95.25 500 ARG A CA 1
ATOM 3772 C C . ARG A 1 500 ? 27.937 23.551 -21.840 1.00 95.25 500 ARG A C 1
ATOM 3774 O O . ARG A 1 500 ? 27.994 22.331 -21.978 1.00 95.25 500 ARG A O 1
ATOM 3781 N N . PRO A 1 501 ? 28.985 24.341 -22.141 1.00 95.88 501 PRO A N 1
ATOM 3782 C CA . PRO A 1 501 ? 30.240 23.795 -22.663 1.00 95.88 501 PRO A CA 1
ATOM 3783 C C . PRO A 1 501 ? 30.763 22.615 -21.823 1.00 95.88 501 PRO A C 1
ATOM 3785 O O . PRO A 1 501 ? 30.834 22.704 -20.592 1.00 95.88 501 PRO A O 1
ATOM 3788 N N . GLY A 1 502 ? 31.059 21.497 -22.489 1.00 95.12 502 GLY A N 1
ATOM 3789 C CA . GLY A 1 502 ? 31.540 20.258 -21.865 1.00 95.12 502 GLY A CA 1
ATOM 3790 C C . GLY A 1 502 ? 30.516 19.503 -21.005 1.00 95.12 502 GLY A C 1
ATOM 3791 O O . GLY A 1 502 ? 30.917 18.663 -20.200 1.00 95.12 502 GLY A O 1
ATOM 3792 N N . HIS A 1 503 ? 29.216 19.816 -21.104 1.00 96.94 503 HIS A N 1
ATOM 3793 C CA . HIS A 1 503 ? 28.162 19.177 -20.309 1.00 96.94 503 HIS A CA 1
ATOM 3794 C C . HIS A 1 503 ? 26.907 18.854 -21.122 1.00 96.94 503 HIS A C 1
ATOM 3796 O O . HIS A 1 503 ? 26.474 19.619 -21.991 1.00 96.94 503 HIS A O 1
ATOM 3802 N N . TRP A 1 504 ? 26.276 17.739 -20.759 1.00 97.62 504 TRP A N 1
ATOM 3803 C CA . TRP A 1 504 ? 25.066 17.237 -21.399 1.00 97.62 504 TRP A CA 1
ATOM 3804 C C . TRP A 1 504 ? 24.108 16.663 -20.366 1.00 97.62 504 TRP A C 1
ATOM 3806 O O . TRP A 1 504 ? 24.532 16.074 -19.375 1.00 97.62 504 TRP A O 1
ATOM 3816 N N . LYS A 1 505 ? 22.809 16.760 -20.635 1.00 96.38 505 LYS A N 1
ATOM 3817 C CA . LYS A 1 505 ? 21.816 15.855 -20.057 1.00 96.38 505 LYS A CA 1
ATOM 3818 C C . LYS A 1 505 ? 21.853 14.531 -20.805 1.00 96.38 505 LYS A C 1
ATOM 3820 O O . LYS A 1 505 ? 21.920 14.545 -22.032 1.00 96.38 505 LYS A O 1
ATOM 3825 N N . VAL A 1 506 ? 21.811 13.416 -20.081 1.00 96.06 506 VAL A N 1
ATOM 3826 C CA . VAL A 1 506 ? 21.890 12.065 -20.654 1.00 96.06 506 VAL A CA 1
ATOM 3827 C C . VAL A 1 506 ? 20.608 11.272 -20.414 1.00 96.06 506 VAL A C 1
ATOM 3829 O O . VAL A 1 506 ? 20.069 11.256 -19.308 1.00 96.06 506 VAL A O 1
ATOM 3832 N N . ASP A 1 507 ? 20.145 10.571 -21.446 1.00 96.19 507 ASP A N 1
ATOM 3833 C CA . ASP A 1 507 ? 19.055 9.603 -21.369 1.00 96.19 507 ASP A CA 1
ATOM 3834 C C . ASP A 1 507 ? 19.601 8.172 -21.256 1.00 96.19 507 ASP A C 1
ATOM 3836 O O . ASP A 1 507 ? 19.859 7.491 -22.252 1.00 96.19 507 ASP A O 1
ATOM 3840 N N . LEU A 1 508 ? 19.753 7.690 -20.016 1.00 96.25 508 LEU A N 1
ATOM 3841 C CA . LEU A 1 508 ? 20.162 6.304 -19.760 1.00 96.25 508 LEU A CA 1
ATOM 3842 C C . LEU A 1 508 ? 19.189 5.282 -20.360 1.00 96.25 508 LEU A C 1
ATOM 3844 O O . LEU A 1 508 ? 19.610 4.187 -20.732 1.00 96.25 508 LEU A O 1
ATOM 3848 N N . PHE A 1 509 ? 17.898 5.610 -20.458 1.00 95.88 509 PHE A N 1
ATOM 3849 C CA . PHE A 1 509 ? 16.905 4.692 -21.002 1.00 95.88 509 PHE A CA 1
ATOM 3850 C C . PHE A 1 509 ? 17.047 4.562 -22.519 1.00 95.88 509 PHE A C 1
ATOM 3852 O O . PHE A 1 509 ? 16.845 3.474 -23.059 1.00 95.88 509 PHE A O 1
ATOM 3859 N N . ALA A 1 510 ? 17.385 5.648 -23.217 1.00 95.12 510 ALA A N 1
ATOM 3860 C CA . ALA A 1 510 ? 17.686 5.612 -24.646 1.00 95.12 510 ALA A CA 1
ATOM 3861 C C . ALA A 1 510 ? 18.971 4.817 -24.923 1.00 95.12 510 ALA A C 1
ATOM 3863 O O . ALA A 1 510 ? 18.948 3.910 -25.756 1.00 95.12 510 ALA A O 1
ATOM 3864 N N . LEU A 1 511 ? 20.042 5.074 -24.161 1.00 97.12 511 LEU A N 1
ATOM 3865 C CA . LEU A 1 511 ? 21.304 4.329 -24.267 1.00 97.12 511 LEU A CA 1
ATOM 3866 C C . LEU A 1 511 ? 21.100 2.828 -24.024 1.00 97.12 511 LEU A C 1
ATOM 3868 O O . LEU A 1 511 ? 21.557 2.001 -24.807 1.00 97.12 511 LEU A O 1
ATOM 3872 N N . ALA A 1 512 ? 20.357 2.457 -22.978 1.00 97.69 512 ALA A N 1
ATOM 3873 C CA . ALA A 1 512 ? 20.054 1.057 -22.698 1.00 97.69 512 ALA A CA 1
ATOM 3874 C C . ALA A 1 512 ? 19.295 0.382 -23.848 1.00 97.69 512 ALA A C 1
ATOM 3876 O O . ALA A 1 512 ? 19.642 -0.732 -24.232 1.00 97.69 512 ALA A O 1
ATOM 3877 N N . ARG A 1 513 ? 18.300 1.051 -24.448 1.00 96.88 513 ARG A N 1
ATOM 3878 C CA . ARG A 1 513 ? 17.566 0.506 -25.605 1.00 96.88 513 ARG A CA 1
ATOM 3879 C C . ARG A 1 513 ? 18.470 0.270 -26.810 1.00 96.88 513 ARG A C 1
ATOM 3881 O O . ARG A 1 513 ? 18.377 -0.794 -27.413 1.00 96.88 513 ARG A O 1
ATOM 3888 N N . GLN A 1 514 ? 19.345 1.223 -27.130 1.00 95.56 514 GLN A N 1
ATOM 3889 C CA . GLN A 1 514 ? 20.305 1.087 -28.229 1.00 95.56 514 GLN A CA 1
ATOM 3890 C C . GLN A 1 514 ? 21.216 -0.129 -28.018 1.00 95.56 514 GLN A C 1
ATOM 3892 O O . GLN A 1 514 ? 21.359 -0.956 -28.916 1.00 95.56 514 GLN A O 1
ATOM 3897 N N . ARG A 1 515 ? 21.756 -0.295 -26.804 1.00 96.06 515 ARG A N 1
ATOM 3898 C CA . ARG A 1 515 ? 22.636 -1.427 -26.477 1.00 96.06 515 ARG A CA 1
ATOM 3899 C C . ARG A 1 515 ? 21.919 -2.773 -26.494 1.00 96.06 515 ARG A C 1
ATOM 3901 O O . ARG A 1 515 ? 22.443 -3.732 -27.046 1.00 96.06 515 ARG A O 1
ATOM 3908 N N . LEU A 1 516 ? 20.707 -2.853 -25.948 1.00 97.75 516 LEU A N 1
ATOM 3909 C CA . LEU A 1 516 ? 19.906 -4.083 -25.992 1.00 97.75 516 LEU A CA 1
ATOM 3910 C C . LEU A 1 516 ? 19.545 -4.475 -27.429 1.00 97.75 516 LEU A C 1
ATOM 3912 O O . LEU A 1 516 ? 19.616 -5.651 -27.783 1.00 97.75 516 LEU A O 1
ATOM 3916 N N . GLN A 1 517 ? 19.223 -3.494 -28.274 1.00 96.19 517 GLN A N 1
ATOM 3917 C CA . GLN A 1 517 ? 19.007 -3.726 -29.699 1.00 96.19 517 GLN A CA 1
ATOM 3918 C C . GLN A 1 517 ? 20.287 -4.221 -30.389 1.00 96.19 517 GLN A C 1
ATOM 3920 O O . GLN A 1 517 ? 20.231 -5.174 -31.165 1.00 96.19 517 GLN A O 1
ATOM 3925 N N . ALA A 1 518 ? 21.445 -3.628 -30.082 1.00 94.38 518 ALA A N 1
ATOM 3926 C CA . ALA A 1 518 ? 22.739 -4.083 -30.593 1.00 94.38 518 ALA A CA 1
ATOM 3927 C C . ALA A 1 518 ? 23.096 -5.506 -30.118 1.00 94.38 518 ALA A C 1
ATOM 3929 O O . ALA A 1 518 ? 23.720 -6.262 -30.860 1.00 94.38 518 ALA A O 1
ATOM 3930 N N . ALA A 1 519 ? 22.630 -5.904 -28.930 1.00 96.62 519 ALA A N 1
ATOM 3931 C CA . ALA A 1 519 ? 22.735 -7.267 -28.404 1.00 96.62 519 ALA A CA 1
ATOM 3932 C C . ALA A 1 519 ? 21.774 -8.272 -29.075 1.00 96.62 519 ALA A C 1
ATOM 3934 O O . ALA A 1 519 ? 21.779 -9.452 -28.729 1.00 96.62 519 ALA A O 1
ATOM 3935 N N . GLY A 1 520 ? 20.940 -7.824 -30.021 1.00 97.06 520 GLY A N 1
ATOM 3936 C CA . GLY A 1 520 ? 20.014 -8.668 -30.777 1.00 97.06 520 GLY A CA 1
ATOM 3937 C C . GLY A 1 520 ? 18.627 -8.829 -30.151 1.00 97.06 520 GLY A C 1
ATOM 3938 O O . GLY A 1 520 ? 17.864 -9.680 -30.610 1.00 97.06 520 GLY A O 1
ATOM 3939 N N . MET A 1 521 ? 18.280 -8.042 -29.126 1.00 97.75 521 MET A N 1
ATOM 3940 C CA . MET A 1 521 ? 16.907 -8.009 -28.615 1.00 97.75 521 MET A CA 1
ATOM 3941 C C . MET A 1 521 ? 15.984 -7.236 -29.560 1.00 97.75 521 MET A C 1
ATOM 3943 O O . MET A 1 521 ? 16.366 -6.213 -30.131 1.00 97.75 521 MET A O 1
ATOM 3947 N N . ASP A 1 522 ? 14.739 -7.696 -29.682 1.00 94.81 522 ASP A N 1
ATOM 3948 C CA . ASP A 1 522 ? 13.691 -6.955 -30.384 1.00 94.81 522 ASP A CA 1
ATOM 3949 C C . ASP A 1 522 ? 13.350 -5.669 -29.599 1.00 94.81 522 ASP A C 1
ATOM 3951 O O . ASP A 1 522 ? 12.932 -5.759 -28.439 1.00 94.81 522 ASP A O 1
ATOM 3955 N N . PRO A 1 523 ? 13.475 -4.466 -30.200 1.00 91.12 523 PRO A N 1
ATOM 3956 C CA . PRO A 1 523 ? 13.113 -3.208 -29.547 1.00 91.12 523 PRO A CA 1
ATOM 3957 C C . PRO A 1 523 ? 11.678 -3.175 -29.007 1.00 91.12 523 PRO A C 1
ATOM 3959 O O . PRO A 1 523 ? 11.414 -2.490 -28.019 1.00 91.12 523 PRO A O 1
ATOM 3962 N N . ALA A 1 524 ? 10.748 -3.921 -29.617 1.00 88.19 524 ALA A N 1
ATOM 3963 C CA . ALA A 1 524 ? 9.366 -4.014 -29.147 1.00 88.19 524 ALA A CA 1
ATOM 3964 C C . ALA A 1 524 ? 9.222 -4.776 -27.815 1.00 88.19 524 ALA A C 1
ATOM 3966 O O . ALA A 1 524 ? 8.188 -4.650 -27.157 1.00 88.19 524 ALA A O 1
ATOM 3967 N N . GLN A 1 525 ? 10.247 -5.534 -27.409 1.00 93.50 525 GLN A N 1
ATOM 3968 C CA . GLN A 1 525 ? 10.297 -6.301 -26.159 1.00 93.50 525 GLN A CA 1
ATOM 3969 C C . GLN A 1 525 ? 11.073 -5.581 -25.037 1.00 93.50 525 GLN A C 1
ATOM 3971 O O . GLN A 1 525 ? 11.333 -6.171 -23.985 1.00 93.50 525 GLN A O 1
ATOM 3976 N N . VAL A 1 526 ? 11.456 -4.311 -25.235 1.00 94.19 526 VAL A N 1
ATOM 3977 C CA . VAL A 1 526 ? 12.130 -3.486 -24.219 1.00 94.19 526 VAL A CA 1
ATOM 3978 C C . VAL A 1 526 ? 11.155 -2.455 -23.644 1.00 94.19 526 VAL A C 1
ATOM 3980 O O . VAL A 1 526 ? 10.777 -1.480 -24.297 1.00 94.19 526 VAL A O 1
ATOM 3983 N N . HIS A 1 527 ? 10.760 -2.655 -22.389 1.00 90.19 527 HIS A N 1
ATOM 3984 C CA . HIS A 1 527 ? 9.693 -1.920 -21.706 1.00 90.19 527 HIS A CA 1
ATOM 3985 C C . HIS A 1 527 ? 10.217 -1.048 -20.554 1.00 90.19 527 HIS A C 1
ATOM 3987 O O . HIS A 1 527 ? 11.383 -1.117 -20.169 1.00 90.19 527 HIS A O 1
ATOM 3993 N N . GLY A 1 528 ? 9.341 -0.230 -19.964 1.00 88.31 528 GLY A N 1
ATOM 3994 C CA . GLY A 1 528 ? 9.684 0.645 -18.839 1.00 88.31 528 GLY A CA 1
ATOM 3995 C C . GLY A 1 528 ? 10.513 1.868 -19.240 1.00 88.31 528 GLY A C 1
ATOM 3996 O O . GLY A 1 528 ? 10.395 2.391 -20.349 1.00 88.31 528 GLY A O 1
ATOM 3997 N N . GLY A 1 529 ? 11.346 2.350 -18.320 1.00 86.12 529 GLY A N 1
ATOM 3998 C CA . GLY A 1 529 ? 12.268 3.461 -18.558 1.00 86.12 529 GLY A CA 1
ATOM 3999 C C . GLY A 1 529 ? 11.583 4.823 -18.643 1.00 86.12 529 GLY A C 1
ATOM 4000 O O . GLY A 1 529 ? 11.913 5.636 -19.501 1.00 86.12 529 GLY A O 1
ATOM 4001 N N . THR A 1 530 ? 10.574 5.039 -17.798 1.00 81.06 530 THR A N 1
ATOM 4002 C CA . THR A 1 530 ? 9.785 6.283 -17.743 1.00 81.06 530 THR A CA 1
ATOM 4003 C C . THR A 1 530 ? 9.795 6.944 -16.365 1.00 81.06 530 THR A C 1
ATOM 4005 O O . THR A 1 530 ? 9.238 8.027 -16.204 1.00 81.06 530 THR A O 1
ATOM 4008 N N . VAL A 1 531 ? 10.388 6.297 -15.357 1.00 82.81 531 VAL A N 1
ATOM 4009 C CA . VAL A 1 531 ? 10.363 6.750 -13.959 1.00 82.81 531 VAL A CA 1
ATOM 4010 C C . VAL A 1 531 ? 11.715 7.354 -13.592 1.00 82.81 531 VAL A C 1
ATOM 4012 O O . VAL A 1 531 ? 12.732 6.663 -13.624 1.00 82.81 531 VAL A O 1
ATOM 4015 N N . SER A 1 532 ? 11.714 8.639 -13.229 1.00 87.56 532 SER A N 1
ATOM 4016 C CA . SER A 1 532 ? 12.913 9.371 -12.804 1.00 87.56 532 SER A CA 1
ATOM 4017 C C . SER A 1 532 ? 13.062 9.348 -11.285 1.00 87.56 532 SER A C 1
ATOM 4019 O O . SER A 1 532 ? 12.231 9.914 -10.576 1.00 87.56 532 SER A O 1
ATOM 4021 N N . THR A 1 533 ? 14.155 8.779 -10.779 1.00 90.50 533 THR A N 1
ATOM 4022 C CA . THR A 1 533 ? 14.504 8.808 -9.346 1.00 90.50 533 THR A CA 1
ATOM 4023 C C . THR A 1 533 ? 14.761 10.218 -8.839 1.00 90.50 533 THR A C 1
ATOM 4025 O O . THR A 1 533 ? 14.474 10.524 -7.686 1.00 90.50 533 THR A O 1
ATOM 4028 N N . MET A 1 534 ? 15.288 11.094 -9.695 1.00 90.44 534 MET A N 1
ATOM 4029 C CA . MET A 1 534 ? 15.594 12.479 -9.337 1.00 90.44 534 MET A CA 1
ATOM 4030 C C . MET A 1 534 ? 14.319 13.300 -9.115 1.00 90.44 534 MET A C 1
ATOM 4032 O O . MET A 1 534 ? 14.285 14.138 -8.214 1.00 90.44 534 MET A O 1
ATOM 4036 N N . ALA A 1 535 ? 13.267 13.018 -9.891 1.00 80.00 535 ALA A N 1
ATOM 4037 C CA . ALA A 1 535 ? 11.989 13.725 -9.823 1.00 80.00 535 ALA A CA 1
ATOM 4038 C C . ALA A 1 535 ? 10.994 13.101 -8.828 1.00 80.00 535 ALA A C 1
ATOM 4040 O O . ALA A 1 535 ? 10.099 13.799 -8.356 1.00 80.00 535 ALA A O 1
ATOM 4041 N N . ASP A 1 536 ? 11.129 11.810 -8.513 1.00 79.06 536 ASP A N 1
ATOM 4042 C CA . ASP A 1 536 ? 10.227 11.099 -7.604 1.00 79.06 536 ASP A CA 1
ATOM 4043 C C . ASP A 1 536 ? 10.779 11.085 -6.159 1.00 79.06 536 ASP A C 1
ATOM 4045 O O . ASP A 1 536 ? 11.783 10.410 -5.889 1.00 79.06 536 ASP A O 1
ATOM 4049 N N . PRO A 1 537 ? 10.171 11.827 -5.210 1.00 80.62 537 PRO A N 1
ATOM 4050 C CA . PRO A 1 537 ? 10.638 11.886 -3.824 1.00 80.62 537 PRO A CA 1
ATOM 4051 C C . PRO A 1 537 ? 10.481 10.559 -3.066 1.00 80.62 537 PRO A C 1
ATOM 4053 O O . PRO A 1 537 ? 11.208 10.342 -2.092 1.00 80.62 537 PRO A O 1
ATOM 4056 N N . ASP A 1 538 ? 9.602 9.663 -3.528 1.00 80.00 538 ASP A N 1
ATOM 4057 C CA . ASP A 1 538 ? 9.364 8.351 -2.920 1.00 80.00 538 ASP A CA 1
ATOM 4058 C C . ASP A 1 538 ? 10.403 7.301 -3.346 1.00 80.00 538 ASP A C 1
ATOM 4060 O O . ASP A 1 538 ? 10.367 6.160 -2.876 1.00 80.00 538 ASP A O 1
ATOM 4064 N N . LEU A 1 539 ? 11.353 7.670 -4.210 1.00 86.38 539 LEU A N 1
ATOM 4065 C CA . LEU A 1 539 ? 12.491 6.845 -4.608 1.00 86.38 539 LEU A CA 1
ATOM 4066 C C . LEU A 1 539 ? 13.800 7.414 -4.060 1.00 86.38 539 LEU A C 1
ATOM 4068 O O . LEU A 1 539 ? 13.943 8.614 -3.815 1.00 86.38 539 LEU A O 1
ATOM 4072 N N . TYR A 1 540 ? 14.796 6.548 -3.881 1.00 92.75 540 TYR A N 1
ATOM 4073 C CA . TYR A 1 540 ? 16.140 6.992 -3.526 1.00 92.75 540 TYR A CA 1
ATOM 4074 C C . TYR A 1 540 ? 16.848 7.607 -4.736 1.00 92.75 540 TYR A C 1
ATOM 4076 O O . TYR A 1 540 ? 16.924 6.991 -5.798 1.00 92.75 540 TYR A O 1
ATOM 4084 N N . SER A 1 541 ? 17.432 8.793 -4.548 1.00 95.88 541 SER A N 1
ATOM 4085 C CA . SER A 1 541 ? 18.276 9.450 -5.549 1.00 95.88 541 SER A CA 1
ATOM 4086 C C . SER A 1 541 ? 19.526 10.026 -4.900 1.00 95.88 541 SER A C 1
ATOM 4088 O O . SER A 1 541 ? 19.454 10.885 -4.019 1.00 95.88 541 SER A O 1
ATOM 4090 N N . HIS A 1 542 ? 20.687 9.546 -5.337 1.00 94.00 542 HIS A N 1
ATOM 4091 C CA . HIS A 1 542 ? 21.984 10.062 -4.918 1.00 94.00 542 HIS A CA 1
ATOM 4092 C C . HIS A 1 542 ? 22.221 11.475 -5.468 1.00 94.00 542 HIS A C 1
ATOM 4094 O O . HIS A 1 542 ? 22.765 12.325 -4.774 1.00 94.00 542 HIS A O 1
ATOM 4100 N N . ARG A 1 543 ? 21.771 11.773 -6.687 1.00 93.62 543 ARG A N 1
ATOM 4101 C CA . ARG A 1 543 ? 21.883 13.093 -7.310 1.00 93.62 543 ARG A CA 1
ATOM 4102 C C . ARG A 1 543 ? 21.065 14.147 -6.579 1.00 93.62 543 ARG A C 1
ATOM 4104 O O . ARG A 1 543 ? 21.541 15.270 -6.438 1.00 93.62 543 ARG A O 1
ATOM 4111 N N . ARG A 1 544 ? 19.882 13.783 -6.077 1.00 93.56 544 ARG A N 1
ATOM 4112 C CA . ARG A 1 544 ? 19.049 14.686 -5.275 1.00 93.56 544 ARG A CA 1
ATOM 4113 C C . ARG A 1 544 ? 19.564 14.830 -3.842 1.00 93.56 544 ARG A C 1
ATOM 4115 O O . ARG A 1 544 ? 19.752 15.946 -3.367 1.00 93.56 544 ARG A O 1
ATOM 4122 N N . ASP A 1 545 ? 19.819 13.711 -3.166 1.00 92.81 545 ASP A N 1
ATOM 4123 C CA . ASP A 1 545 ? 19.991 13.695 -1.706 1.00 92.81 545 ASP A CA 1
ATOM 4124 C C . ASP A 1 545 ? 21.467 13.590 -1.265 1.00 92.81 545 ASP A C 1
ATOM 4126 O O . ASP A 1 545 ? 21.788 13.755 -0.087 1.00 92.81 545 ASP A O 1
ATOM 4130 N N . ARG A 1 546 ? 22.390 13.325 -2.200 1.00 89.75 546 ARG A N 1
ATOM 4131 C CA . ARG A 1 546 ? 23.801 12.973 -1.961 1.00 89.75 546 ARG A CA 1
ATOM 4132 C C . ARG A 1 546 ? 23.910 11.719 -1.095 1.00 89.75 546 ARG A C 1
ATOM 4134 O O . ARG A 1 546 ? 23.948 10.600 -1.604 1.00 89.75 546 ARG A O 1
ATOM 4141 N N . ARG A 1 547 ? 23.901 11.863 0.225 1.00 92.44 547 ARG A N 1
ATOM 4142 C CA . ARG A 1 547 ? 23.958 10.727 1.147 1.00 92.44 547 ARG A CA 1
ATOM 4143 C C . ARG A 1 547 ? 22.552 10.161 1.329 1.00 92.44 547 ARG A C 1
ATOM 4145 O O . ARG A 1 547 ? 21.694 10.825 1.895 1.00 92.44 547 ARG A O 1
ATOM 4152 N N . THR A 1 548 ? 22.305 8.952 0.832 1.00 94.19 548 THR A N 1
ATOM 4153 C CA . THR A 1 548 ? 20.955 8.367 0.779 1.00 94.19 548 THR A CA 1
ATOM 4154 C C . THR A 1 548 ? 20.989 6.838 0.753 1.00 94.19 548 THR A C 1
ATOM 4156 O O . THR A 1 548 ? 22.059 6.239 0.604 1.00 94.19 548 THR A O 1
ATOM 4159 N N . GLY A 1 549 ? 19.823 6.208 0.908 1.00 94.88 549 GLY A N 1
ATOM 4160 C CA . GLY A 1 549 ? 19.658 4.753 0.867 1.00 94.88 549 GLY A CA 1
ATOM 4161 C C . GLY A 1 549 ? 19.716 4.160 -0.544 1.00 94.88 549 GLY A C 1
ATOM 4162 O O . GLY A 1 549 ? 20.077 4.827 -1.518 1.00 94.88 549 GLY A O 1
ATOM 4163 N N . ARG A 1 550 ? 19.386 2.874 -0.652 1.00 95.75 550 ARG A N 1
ATOM 4164 C CA . ARG A 1 550 ? 19.218 2.154 -1.918 1.00 95.75 550 ARG A CA 1
ATOM 4165 C C . ARG A 1 550 ? 17.890 1.412 -1.919 1.00 95.75 550 ARG A C 1
ATOM 4167 O O . ARG A 1 550 ? 17.565 0.727 -0.949 1.00 95.75 550 ARG A O 1
ATOM 4174 N N . MET A 1 551 ? 17.170 1.532 -3.027 1.00 94.75 551 MET A N 1
ATOM 4175 C CA . MET A 1 551 ? 16.019 0.688 -3.350 1.00 94.75 551 MET A CA 1
ATOM 4176 C C . MET A 1 551 ? 16.507 -0.580 -4.048 1.00 94.75 551 MET A C 1
ATOM 4178 O O . MET A 1 551 ? 17.598 -0.585 -4.619 1.00 94.75 551 MET A O 1
ATOM 4182 N N . ALA A 1 552 ? 15.710 -1.643 -4.009 1.00 95.50 552 ALA A N 1
ATOM 4183 C CA . ALA A 1 552 ? 16.007 -2.901 -4.676 1.00 95.50 552 ALA A CA 1
ATOM 4184 C C . ALA A 1 552 ? 15.054 -3.112 -5.849 1.00 95.50 552 ALA A C 1
ATOM 4186 O O . ALA A 1 552 ? 13.846 -2.960 -5.699 1.00 95.50 552 ALA A O 1
ATOM 4187 N N . THR A 1 553 ? 15.590 -3.504 -6.998 1.00 96.12 553 THR A N 1
ATOM 4188 C CA . THR A 1 553 ? 14.813 -4.115 -8.076 1.00 96.12 553 THR A CA 1
ATOM 4189 C C . THR A 1 553 ? 14.974 -5.622 -7.985 1.00 96.12 553 THR A C 1
ATOM 4191 O O . THR A 1 553 ? 16.103 -6.111 -7.970 1.00 96.12 553 THR A O 1
ATOM 4194 N N . LEU A 1 554 ? 13.856 -6.334 -7.865 1.00 95.31 554 LEU A N 1
ATOM 4195 C CA . LEU A 1 554 ? 13.800 -7.781 -7.691 1.00 95.31 554 LEU A CA 1
ATOM 4196 C C . LEU A 1 554 ? 13.265 -8.455 -8.951 1.00 95.31 554 LEU A C 1
ATOM 4198 O O . LEU A 1 554 ? 12.402 -7.886 -9.621 1.00 95.31 554 LEU A O 1
ATOM 4202 N N . ALA A 1 555 ? 13.726 -9.676 -9.217 1.00 96.69 555 ALA A N 1
ATOM 4203 C CA . ALA A 1 555 ? 13.193 -10.540 -10.267 1.00 96.69 555 ALA A CA 1
ATOM 4204 C C . ALA A 1 555 ? 13.222 -12.013 -9.835 1.00 96.69 555 ALA A C 1
ATOM 4206 O O . ALA A 1 555 ? 14.214 -12.458 -9.255 1.00 96.69 555 ALA A O 1
ATOM 4207 N N . TRP A 1 556 ? 12.148 -12.762 -10.094 1.00 97.50 556 TRP A N 1
ATOM 4208 C CA . TRP A 1 556 ? 12.084 -14.203 -9.820 1.00 97.50 556 TRP A CA 1
ATOM 4209 C C . TRP A 1 556 ? 11.028 -14.913 -10.673 1.00 97.50 556 TRP A C 1
ATOM 4211 O O . TRP A 1 556 ? 10.122 -14.283 -11.218 1.00 97.50 556 TRP A O 1
ATOM 4221 N N . ILE A 1 557 ? 11.137 -16.240 -10.734 1.00 96.81 557 ILE A N 1
ATOM 4222 C CA . ILE A 1 557 ? 10.129 -17.142 -11.301 1.00 96.81 557 ILE A CA 1
ATOM 4223 C C . ILE A 1 557 ? 9.343 -17.761 -10.132 1.00 96.81 557 ILE A C 1
ATOM 4225 O O . ILE A 1 557 ? 9.946 -18.180 -9.140 1.00 96.81 557 ILE A O 1
ATOM 4229 N N . ALA A 1 558 ? 8.013 -17.778 -10.202 1.00 85.00 558 ALA A N 1
ATOM 4230 C CA . ALA A 1 558 ? 7.129 -18.388 -9.209 1.00 85.00 558 ALA A CA 1
ATOM 4231 C C . ALA A 1 558 ? 7.394 -19.895 -9.063 1.00 85.00 558 ALA A C 1
ATOM 4233 O O . ALA A 1 558 ? 7.896 -20.525 -9.990 1.00 85.00 558 ALA A O 1
ATOM 4234 N N . ARG A 1 559 ? 7.074 -20.456 -7.890 1.00 76.88 559 ARG A N 1
ATOM 4235 C CA . ARG A 1 559 ? 7.204 -21.897 -7.622 1.00 76.88 559 ARG A CA 1
ATOM 4236 C C . ARG A 1 559 ? 6.062 -22.715 -8.199 1.00 76.88 559 ARG A C 1
ATOM 4238 O O . ARG A 1 559 ? 4.934 -22.177 -8.242 1.00 76.88 559 ARG A O 1
#

Secondary structure (DSSP, 8-state):
--PPP--EEEEEEPPGGGTTSBHHHHHHHH-TTS-HHHHHHHHHHTSEEETTB---TTPBP-SSPEEEEEE-------PPP-----EEEEE-SSEEEEEEPTT-BSS-BTTBSSSBHHHHHHHH-GGGGGSGGGGB-S---TT-EEEEEEESSHHHHHHHHHHHHHT-SEEEEEEEEES--SS-EEEE--EEE-SS-TT-EEE-TTSB--EEEEEEEEE-SSEEEEEEEESS--TTHHHHHHHHTT-PBTT-TTTS-S--PPTT--HHHHHHHHH--S--EEEEEEEEE-TTT--EEEEEPPPPHHHHHHT--SS-PPTTEEEEE--SSSS--BPTTT-B---S-TTSTTS--HHHHHHHHHHHHHHTT-SS-EE-----S---EEE-SSPPPTT----S-SEEEE-STTPEEEEEESSSEEEEEEETTSS-EEEEEE-HHHHHTTHHHHHHHHSSS-GGGEEEEE-SB--TTT-EEEHHHHHHHHTT-GGGGGGEEEEETTEEEE-HHHHHHHHHHHTT--GGGEEE---BTTT-TTS--HHHHSS---EEEEEEE--

Organism: Cylicocyclus nassatus (NCBI:txid53992)

InterPro domains:
  IPR002942 RNA-binding S4 domain [PF01479] (21-67)
  IPR003730 Multi-copper polyphenol oxidoreductase [PF02578] (327-556)
  IPR003730 Multi-copper polyphenol oxidoreductase [TIGR00726] (341-557)
  IPR003730 Multi-copper polyphenol oxidoreductase [cd16833] (374-556)
  IPR006145 Pseudouridine synthase, RsuA/RluA-like [PF00849] (94-244)
  IPR006145 Pseudouridine synthase, RsuA/RluA-like [cd02869] (95-288)
  IPR006224 Pseudouridine synthase, RluA-like, conserved site [PS01129] (137-151)
  IPR006225 Pseudouridine synthase, RluC/RluD [TIGR00005] (18-312)
  IPR011324 Cytotoxic necrotizing factor-like, catalytic [SSF64438] (306-557)
  IPR020103 Pseudouridine synthase, catalytic domain superfamily [SSF55120] (79-312)
  IPR036986 RNA-binding S4 domain superfamily [G3DSA:3.10.290.10] (9-76)
  IPR038371 Multi-copper polyphenol oxidoreductase superfamily [G3DSA:3.60.140.10] (303-558)
  IPR050188 RluA Pseudouridine Synthase [PTHR21600] (17-313)